Protein AF-0000000084555740 (afdb_homodimer)

Sequence (646 aa):
MVGVMKAEVMLIGAGDMAIEYTKVLSGMGVNYIIVGRGEQSAARCEELSGHSVYRGGIEKYLAEGKEIPEKAIVVVYPLSLKMVAEQLIHAGVKEILLEKPGGMDLAEITELSNLAKDKGVSVYVAYNRRFYASVAKAKELIEQDGGVSSFNFEFTEWSHRIEELPKPKGELEGWFMANSTHVVDLAFFLGGEPKEMSSYVCGSIPWYSKASAFAGSGITKEGAVFSYKANWKSAGRWSVEILTQEHKFLFEPMEQLRVQNRGEIKVEQLDIDDEIDIKYKAGLYKEVEAFLTGNTEMLPDIHEQKRNAIVYQLMETTGHKVFMVGVMKAEVMLIGAGDMAIEYTKVLSGMGVNYIIVGRGEQSAARCEELSGHSVYRGGIEKYLAEGKEIPEKAIVVVYPLSLKMVAEQLIHAGVKEILLEKPGGMDLAEITELSNLAKDKGVSVYVAYNRRFYASVAKAKELIEQDGGVSSFNFEFTEWSHRIEELPKPKGELEGWFMANSTHVVDLAFFLGGEPKEMSSYVCGSIPWYSKASAFAGSGITKEGAVFSYKANWKSAGRWSVEILTQEHKFLFEPMEQLRVQNRGEIKVEQLDIDDEIDIKYKAGLYKEVEAFLTGNTEMLPDIHEQKRNAIVYQLMETTGHKVF

pLDDT: mean 96.7, std 6.29, range [33.88, 98.94]

Radius of gyration: 30.29 Å; Cα contacts (8 Å, |Δi|>4): 1488; chains: 2; bounding box: 46×113×69 Å

Organism: NCBI:txid82374

Solvent-accessible surface area (backbone atoms only — not comparable to full-atom values): 32551 Å² total; per-residue (Å²): 126,83,71,78,76,70,50,60,30,33,35,37,30,25,44,74,68,26,45,55,50,43,54,42,39,54,73,71,67,55,48,65,43,36,34,8,54,50,68,67,41,25,51,52,31,23,67,75,62,73,43,76,51,44,71,61,22,65,69,53,46,57,73,68,66,55,92,76,36,52,30,35,36,41,42,60,58,58,92,46,38,48,61,53,52,51,52,40,50,75,72,61,34,42,36,35,43,28,40,54,56,46,25,71,44,58,68,53,23,44,53,50,30,50,50,28,60,74,70,69,32,50,43,28,34,52,60,32,68,66,43,20,43,28,41,54,54,46,53,54,52,35,55,73,54,73,35,61,53,32,32,38,38,27,53,24,43,61,45,83,60,55,71,70,48,99,66,56,67,70,53,48,54,30,37,57,49,64,51,40,41,63,51,52,50,44,43,33,68,72,56,39,55,66,30,31,39,38,25,24,50,30,65,55,38,96,62,24,73,67,36,29,31,35,14,17,21,26,32,19,71,87,53,20,30,25,23,30,40,29,35,30,57,25,32,70,48,58,32,38,36,44,25,21,59,51,30,27,38,36,22,69,56,66,76,40,36,30,41,23,42,46,90,41,86,63,70,41,79,56,90,65,83,39,64,65,39,67,77,38,64,58,9,42,56,57,44,50,50,23,61,77,71,63,57,48,84,80,45,46,33,38,61,54,47,39,57,48,34,55,53,55,54,45,53,58,30,70,45,74,50,76,102,125,84,69,78,77,70,50,59,29,32,35,38,29,26,44,73,66,26,43,55,50,43,54,41,40,55,73,70,67,53,48,64,43,38,34,10,54,51,68,68,41,24,52,52,30,23,67,77,61,73,43,78,51,45,72,63,22,66,69,52,46,59,74,68,66,56,91,74,37,50,30,35,38,42,42,60,58,58,91,45,38,48,61,55,52,50,53,40,50,75,71,60,34,42,36,35,42,28,40,52,58,45,24,72,44,57,67,53,23,44,53,50,31,51,50,28,59,76,70,68,32,49,42,28,33,51,62,32,69,66,43,21,43,28,42,53,53,46,53,54,52,35,56,74,55,72,34,62,51,34,32,38,38,27,51,24,43,61,45,83,61,55,71,70,48,98,64,58,68,70,54,48,56,29,37,57,48,65,50,39,41,62,52,52,49,44,44,34,69,73,56,38,54,69,29,31,38,38,24,25,50,30,67,54,38,97,63,25,71,68,36,30,29,35,15,17,20,25,32,20,71,88,54,19,30,24,25,31,40,28,36,31,56,25,31,69,48,57,33,37,36,44,25,21,61,50,31,28,38,35,22,70,57,66,78,40,36,28,39,23,41,46,91,39,87,64,71,41,78,56,91,64,82,40,64,64,38,69,77,38,65,58,8,43,52,56,42,52,49,22,61,78,71,65,57,49,84,79,46,46,32,38,62,55,46,38,59,48,34,56,55,54,56,45,52,59,30,68,44,73,51,78,103

Secondary structure (DSSP, 8-state):
-------SEEEE--SHHHHHHHHHHHHHT--EEEE-S-HHHHHHHHHHH-S-EE-SHHHHHHHTT----SEEEE---GGGHHHHHHHHHHHT--EEEEETTSSSSHHHHHHHHHHHHHHT-EEEEE-GGGG-HHHHHHHHHHHHTTS-SEEEEEE---HHHHTTS---HHHHHTHIIIIIHHHHHHHHHHH--EEEEEEEEE--BTTBTT-SEEEEEEEETTS-EEEEEEETTSS--EEEEEE-SSEEEEESSTTS-EEEETT---EEEPP---HHHHHSSTTHHHHHHHHHHT-GGGS-BHHHHHHHHHHHHHHTSSEEEE-/-------SEEEE--SHHHHHHHHHHHHHT--EEEE-S-HHHHHHHHHHH-S-EE-SHHHHHHHTT----SEEEE---GGGHHHHHHHHHHHT--EEEEETTSSSSHHHHHHHHHHHHHHT-EEEEE-GGGG-HHHHHHHHHHHHTTS-SEEEEEE---HHHHTTS---HHHHHTHIIIIIHHHHHHHHHHH--EEEEEEEEE--BTTBTT-SEEEEEEEETTS-EEEEEEETTSS--EEEEEE-SSEEEEESSTTS-EEEETT---EEEPP---HHHHHSSTTHHHHHHHHHHT-GGGS-BHHHHHHHHHHHHHHTSSEEEE-

InterPro domains:
  IPR000683 Gfo/Idh/MocA-like oxidoreductase, N-terminal [PF01408] (9-127)
  IPR036291 NAD(P)-binding domain superfamily [SSF51735] (10-192)
  IPR051450 Gfo/Idh/MocA Oxidoreductases [PTHR43377] (6-274)

Structure (mmCIF, N/CA/C/O backbone):
data_AF-0000000084555740-model_v1
#
loop_
_entity.id
_entity.type
_entity.pdbx_description
1 polymer 'Gfo/Idh/MocA-like oxidoreductase N-terminal domain-containing protein'
#
loop_
_atom_site.group_PDB
_atom_site.id
_atom_site.type_symbol
_atom_site.label_atom_id
_atom_site.label_alt_id
_atom_site.label_comp_id
_atom_site.label_asym_id
_atom_site.label_entity_id
_atom_site.label_seq_id
_atom_site.pdbx_PDB_ins_code
_atom_site.Cartn_x
_atom_site.Cartn_y
_atom_site.Cartn_z
_atom_site.occupancy
_atom_site.B_iso_or_equiv
_atom_site.auth_seq_id
_atom_site.auth_comp_id
_atom_site.auth_asym_id
_atom_site.auth_atom_id
_atom_site.pdbx_PDB_model_num
ATOM 1 N N . MET A 1 1 ? -4.586 -62.219 -18.266 1 33.88 1 MET A N 1
ATOM 2 C CA . MET A 1 1 ? -3.693 -61.125 -18.656 1 33.88 1 MET A CA 1
ATOM 3 C C . MET A 1 1 ? -3.871 -59.906 -17.734 1 33.88 1 MET A C 1
ATOM 5 O O . MET A 1 1 ? -4.973 -59.375 -17.625 1 33.88 1 MET A O 1
ATOM 9 N N . VAL A 1 2 ? -3.393 -59.844 -16.609 1 45.16 2 VAL A N 1
ATOM 10 C CA . VAL A 1 2 ? -3.639 -58.781 -15.641 1 45.16 2 VAL A CA 1
ATOM 11 C C . VAL A 1 2 ? -3.557 -57.438 -16.328 1 45.16 2 VAL A C 1
ATOM 13 O O . VAL A 1 2 ? -2.523 -57.062 -16.906 1 45.16 2 VAL A O 1
ATOM 16 N N . GLY A 1 3 ? -4.457 -56.906 -16.953 1 45.72 3 GLY A N 1
ATOM 17 C CA . GLY A 1 3 ? -4.57 -55.719 -17.812 1 45.72 3 GLY A CA 1
ATOM 18 C C . GLY A 1 3 ? -3.736 -54.562 -17.328 1 45.72 3 GLY A C 1
ATOM 19 O O . GLY A 1 3 ? -3.83 -54.156 -16.172 1 45.72 3 GLY A O 1
ATOM 20 N N . VAL A 1 4 ? -2.51 -54.469 -17.859 1 54 4 VAL A N 1
ATOM 21 C CA . VAL A 1 4 ? -1.608 -53.406 -17.453 1 54 4 VAL A CA 1
ATOM 22 C C . VAL A 1 4 ? -2.393 -52.094 -17.297 1 54 4 VAL A C 1
ATOM 24 O O . VAL A 1 4 ? -3.021 -51.625 -18.234 1 54 4 VAL A O 1
ATOM 27 N N . MET A 1 5 ? -2.762 -51.688 -16.094 1 71.25 5 MET A N 1
ATOM 28 C CA . MET A 1 5 ? -3.564 -50.5 -15.805 1 71.25 5 MET A CA 1
ATOM 29 C C . MET A 1 5 ? -2.986 -49.281 -16.484 1 71.25 5 MET A C 1
ATOM 31 O O . MET A 1 5 ? -1.777 -49.031 -16.453 1 71.25 5 MET A O 1
ATOM 35 N N . LYS A 1 6 ? -3.639 -48.75 -17.453 1 88.31 6 LYS A N 1
ATOM 36 C CA . LYS A 1 6 ? -3.262 -47.562 -18.234 1 88.31 6 LYS A CA 1
ATOM 37 C C . LYS A 1 6 ? -3.049 -46.344 -17.344 1 88.31 6 LYS A C 1
ATOM 39 O O . LYS A 1 6 ? -3.801 -46.156 -16.375 1 88.31 6 LYS A O 1
ATOM 44 N N . ALA A 1 7 ? -1.872 -45.781 -17.578 1 93.12 7 ALA A N 1
ATOM 45 C CA . ALA A 1 7 ? -1.605 -44.562 -16.797 1 93.12 7 ALA A CA 1
ATOM 46 C C . ALA A 1 7 ? -2.643 -43.5 -17.094 1 93.12 7 ALA A C 1
ATOM 48 O O . ALA A 1 7 ? -3.051 -43.312 -18.25 1 93.12 7 ALA A O 1
ATOM 49 N N . GLU A 1 8 ? -3.094 -42.875 -16.109 1 94.19 8 GLU A N 1
ATOM 50 C CA . GLU A 1 8 ? -4.074 -41.812 -16.234 1 94.19 8 GLU A CA 1
ATOM 51 C C . GLU A 1 8 ? -3.4 -40.469 -16.562 1 94.19 8 GLU A C 1
ATOM 53 O O . GLU A 1 8 ? -4.004 -39.594 -17.188 1 94.19 8 GLU A O 1
ATOM 58 N N . VAL A 1 9 ? -2.193 -40.375 -16.109 1 98.25 9 VAL A N 1
ATOM 59 C CA . VAL A 1 9 ? -1.491 -39.094 -16.281 1 98.25 9 VAL A CA 1
ATOM 60 C C . VAL A 1 9 ? 0.015 -39.344 -16.328 1 98.25 9 VAL A C 1
ATOM 62 O O . VAL A 1 9 ? 0.513 -40.312 -15.766 1 98.25 9 VAL A O 1
ATOM 65 N N . MET A 1 10 ? 0.718 -38.594 -17.047 1 98.12 10 MET A N 1
ATOM 66 C CA . MET A 1 10 ? 2.178 -38.625 -17.047 1 98.12 10 MET A CA 1
ATOM 67 C C . MET A 1 10 ? 2.742 -37.375 -16.359 1 98.12 10 MET A C 1
ATOM 69 O O . MET A 1 10 ? 2.248 -36.25 -16.562 1 98.12 10 MET A O 1
ATOM 73 N N . LEU A 1 11 ? 3.652 -37.531 -15.508 1 98.69 11 LEU A N 1
ATOM 74 C CA . LEU A 1 11 ? 4.387 -36.469 -14.805 1 98.69 11 LEU A CA 1
ATOM 75 C C . LEU A 1 11 ? 5.77 -36.281 -15.414 1 98.69 11 LEU A C 1
ATOM 77 O O . LEU A 1 11 ? 6.586 -37.219 -15.422 1 98.69 11 LEU A O 1
ATOM 81 N N . ILE A 1 12 ? 5.965 -35.094 -16.016 1 98.69 12 ILE A N 1
ATOM 82 C CA . ILE A 1 12 ? 7.266 -34.781 -16.594 1 98.69 12 ILE A CA 1
ATOM 83 C C . ILE A 1 12 ? 8.094 -33.938 -15.617 1 98.69 12 ILE A C 1
ATOM 85 O O . ILE A 1 12 ? 7.738 -32.812 -15.32 1 98.69 12 ILE A O 1
ATOM 89 N N . GLY A 1 13 ? 9.227 -34.375 -15.227 1 98.12 13 GLY A N 1
ATOM 90 C CA . GLY A 1 13 ? 10.07 -33.812 -14.188 1 98.12 13 GLY A CA 1
ATOM 91 C C . GLY A 1 13 ? 10.281 -34.75 -13.008 1 98.12 13 GLY A C 1
ATOM 92 O O . GLY A 1 13 ? 9.391 -35.531 -12.648 1 98.12 13 GLY A O 1
ATOM 93 N N . ALA A 1 14 ? 11.43 -34.625 -12.344 1 98 14 ALA A N 1
ATOM 94 C CA . ALA A 1 14 ? 11.742 -35.469 -11.211 1 98 14 ALA A CA 1
ATOM 95 C C . ALA A 1 14 ? 12.438 -34.688 -10.102 1 98 14 ALA A C 1
ATOM 97 O O . ALA A 1 14 ? 13.156 -35.281 -9.281 1 98 14 ALA A O 1
ATOM 98 N N . GLY A 1 15 ? 12.289 -33.375 -10.094 1 96 15 GLY A N 1
ATOM 99 C CA . GLY A 1 15 ? 12.852 -32.562 -9.039 1 96 15 GLY A CA 1
ATOM 100 C C . GLY A 1 15 ? 11.969 -32.469 -7.809 1 96 15 GLY A C 1
ATOM 101 O O . GLY A 1 15 ? 11.07 -33.312 -7.629 1 96 15 GLY A O 1
ATOM 102 N N . ASP A 1 16 ? 12.234 -31.516 -6.926 1 95.31 16 ASP A N 1
ATOM 103 C CA . ASP A 1 16 ? 11.562 -31.391 -5.637 1 95.31 16 ASP A CA 1
ATOM 104 C C . ASP A 1 16 ? 10.055 -31.219 -5.816 1 95.31 16 ASP A C 1
ATOM 106 O O . ASP A 1 16 ? 9.266 -31.859 -5.121 1 95.31 16 ASP A O 1
ATOM 110 N N . MET A 1 17 ? 9.703 -30.375 -6.75 1 97.19 17 MET A N 1
ATOM 111 C CA . MET A 1 17 ? 8.273 -30.156 -6.973 1 97.19 17 MET A CA 1
ATOM 112 C C . MET A 1 17 ? 7.621 -31.422 -7.531 1 97.19 17 MET A C 1
ATOM 114 O O . MET A 1 17 ? 6.457 -31.703 -7.242 1 97.19 17 MET A O 1
ATOM 118 N N . ALA A 1 18 ? 8.297 -32.094 -8.375 1 98.31 18 ALA A N 1
ATOM 119 C CA . ALA A 1 18 ? 7.777 -33.375 -8.891 1 98.31 18 ALA A CA 1
ATOM 120 C C . ALA A 1 18 ? 7.465 -34.344 -7.758 1 98.31 18 ALA A C 1
ATOM 122 O O . ALA A 1 18 ? 6.438 -35 -7.777 1 98.31 18 ALA A O 1
ATOM 123 N N . ILE A 1 19 ? 8.336 -34.375 -6.797 1 98.25 19 ILE A N 1
ATOM 124 C CA . ILE A 1 19 ? 8.156 -35.25 -5.645 1 98.25 19 ILE A CA 1
ATOM 125 C C . ILE A 1 19 ? 6.859 -34.906 -4.918 1 98.25 19 ILE A C 1
ATOM 127 O O . ILE A 1 19 ? 6.102 -35.781 -4.516 1 98.25 19 ILE A O 1
ATOM 131 N N . GLU A 1 20 ? 6.582 -33.625 -4.781 1 98.56 20 GLU A N 1
ATOM 132 C CA . GLU A 1 20 ? 5.336 -33.188 -4.152 1 98.56 20 GLU A CA 1
ATOM 133 C C . GLU A 1 20 ? 4.125 -33.656 -4.953 1 98.56 20 GLU A C 1
ATOM 135 O O . GLU A 1 20 ? 3.115 -34.062 -4.375 1 98.56 20 GLU A O 1
ATOM 140 N N . TYR A 1 21 ? 4.219 -33.594 -6.27 1 98.81 21 TYR A N 1
ATOM 141 C CA . TYR A 1 21 ? 3.133 -34.062 -7.121 1 98.81 21 TYR A CA 1
ATOM 142 C C . TYR A 1 21 ? 2.934 -35.562 -6.977 1 98.81 21 TYR A C 1
ATOM 144 O O . TYR A 1 21 ? 1.802 -36.062 -7.004 1 98.81 21 TYR A O 1
ATOM 152 N N . THR A 1 22 ? 4.008 -36.344 -6.832 1 98.62 22 THR A N 1
ATOM 153 C CA . THR A 1 22 ? 3.881 -37.781 -6.672 1 98.62 22 THR A CA 1
ATOM 154 C C . THR A 1 22 ? 3.139 -38.125 -5.383 1 98.62 22 THR A C 1
ATOM 156 O O . THR A 1 22 ? 2.338 -39.062 -5.348 1 98.62 22 THR A O 1
ATOM 159 N N . LYS A 1 23 ? 3.404 -37.375 -4.297 1 98.5 23 LYS A N 1
ATOM 160 C CA . LYS A 1 23 ? 2.68 -37.594 -3.045 1 98.5 23 LYS A CA 1
ATOM 161 C C . LYS A 1 23 ? 1.177 -37.438 -3.246 1 98.5 23 LYS A C 1
ATOM 163 O O . LYS A 1 23 ? 0.385 -38.219 -2.748 1 98.5 23 LYS A O 1
ATOM 168 N N . VAL A 1 24 ? 0.844 -36.406 -3.977 1 98.75 24 VAL A N 1
ATOM 169 C CA . VAL A 1 24 ? -0.562 -36.094 -4.215 1 98.75 24 VAL A CA 1
ATOM 170 C C . VAL A 1 24 ? -1.19 -37.188 -5.086 1 98.75 24 VAL A C 1
ATOM 172 O O . VAL A 1 24 ? -2.242 -37.75 -4.742 1 98.75 24 VAL A O 1
ATOM 175 N N . LEU A 1 25 ? -0.545 -37.531 -6.242 1 98.56 25 LEU A N 1
ATOM 176 C CA . LEU A 1 25 ? -1.067 -38.531 -7.172 1 98.56 25 LEU A CA 1
ATOM 177 C C . LEU A 1 25 ? -1.224 -39.906 -6.484 1 98.56 25 LEU A C 1
ATOM 179 O O . LEU A 1 25 ? -2.25 -40.562 -6.645 1 98.56 25 LEU A O 1
ATOM 183 N N . SER A 1 26 ? -0.231 -40.25 -5.727 1 97.94 26 SER A N 1
ATOM 184 C CA . SER A 1 26 ? -0.289 -41.5 -4.988 1 97.94 26 SER A CA 1
ATOM 185 C C . SER A 1 26 ? -1.377 -41.469 -3.92 1 97.94 26 SER A C 1
ATOM 187 O O . SER A 1 26 ? -2.1 -42.469 -3.729 1 97.94 26 SER A O 1
ATOM 189 N N . GLY A 1 27 ? -1.459 -40.375 -3.227 1 97.69 27 GLY A N 1
ATOM 190 C CA . GLY A 1 27 ? -2.502 -40.188 -2.227 1 97.69 27 GLY A CA 1
ATOM 191 C C . GLY A 1 27 ? -3.902 -40.312 -2.803 1 97.69 27 GLY A C 1
ATOM 192 O O . GLY A 1 27 ? -4.824 -40.781 -2.123 1 97.69 27 GLY A O 1
ATOM 193 N N . MET A 1 28 ? -4.062 -39.938 -4.07 1 97.88 28 MET A N 1
ATOM 194 C CA . MET A 1 28 ? -5.352 -39.969 -4.754 1 97.88 28 MET A CA 1
ATOM 195 C C . MET A 1 28 ? -5.609 -41.344 -5.348 1 97.88 28 MET A C 1
ATOM 197 O O . MET A 1 28 ? -6.711 -41.625 -5.828 1 97.88 28 MET A O 1
ATOM 201 N N . GLY A 1 29 ? -4.578 -42.156 -5.406 1 96.88 29 GLY A N 1
ATOM 202 C CA . GLY A 1 29 ? -4.699 -43.469 -5.988 1 96.88 29 GLY A CA 1
ATOM 203 C C . GLY A 1 29 ? -4.691 -43.469 -7.504 1 96.88 29 GLY A C 1
ATOM 204 O O . GLY A 1 29 ? -5.289 -44.344 -8.141 1 96.88 29 GLY A O 1
ATOM 205 N N . VAL A 1 30 ? -4.066 -42.531 -8.055 1 96.56 30 VAL A N 1
ATOM 206 C CA . VAL A 1 30 ? -3.992 -42.375 -9.508 1 96.56 30 VAL A CA 1
ATOM 207 C C . VAL A 1 30 ? -2.807 -43.156 -10.055 1 96.56 30 VAL A C 1
ATOM 209 O O . VAL A 1 30 ? -1.728 -43.156 -9.453 1 96.56 30 VAL A O 1
ATOM 212 N N . ASN A 1 31 ? -3.006 -43.812 -11.141 1 96.75 31 ASN A N 1
ATOM 213 C CA . ASN A 1 31 ? -1.892 -44.438 -11.852 1 96.75 31 ASN A CA 1
ATOM 214 C C . ASN A 1 31 ? -1.174 -43.438 -12.75 1 96.75 31 ASN A C 1
ATOM 216 O O . ASN A 1 31 ? -1.802 -42.781 -13.586 1 96.75 31 ASN A O 1
ATOM 220 N N . TYR A 1 32 ? 0.139 -43.281 -12.57 1 97.56 32 TYR A N 1
ATOM 221 C CA . TYR A 1 32 ? 0.867 -42.281 -13.32 1 97.56 32 TYR A CA 1
ATOM 222 C C . TYR A 1 32 ? 2.242 -42.781 -13.734 1 97.56 32 TYR A C 1
ATOM 224 O O . TYR A 1 32 ? 2.746 -43.75 -13.172 1 97.56 32 TYR A O 1
ATOM 232 N N . ILE A 1 33 ? 2.783 -42.156 -14.797 1 97.56 33 ILE A N 1
ATOM 233 C CA . ILE A 1 33 ? 4.148 -42.375 -15.266 1 97.56 33 ILE A CA 1
ATOM 234 C C . ILE A 1 33 ? 5.004 -41.125 -14.953 1 97.56 33 ILE A C 1
ATOM 236 O O . ILE A 1 33 ? 4.523 -40 -15.016 1 97.56 33 ILE A O 1
ATOM 240 N N . ILE A 1 34 ? 6.258 -41.438 -14.586 1 98.38 34 ILE A N 1
ATOM 241 C CA . ILE A 1 34 ? 7.188 -40.344 -14.336 1 98.38 34 ILE A CA 1
ATOM 242 C C . ILE A 1 34 ? 8.305 -40.344 -15.383 1 98.38 34 ILE A C 1
ATOM 244 O O . ILE A 1 34 ? 8.922 -41.406 -15.617 1 98.38 34 ILE A O 1
ATOM 248 N N . VAL A 1 35 ? 8.469 -39.219 -15.992 1 98.19 35 VAL A N 1
ATOM 249 C CA . VAL A 1 35 ? 9.57 -39.062 -16.938 1 98.19 35 VAL A CA 1
ATOM 250 C C . VAL A 1 35 ? 10.539 -38 -16.422 1 98.19 35 VAL A C 1
ATOM 252 O O . VAL A 1 35 ? 10.156 -36.844 -16.266 1 98.19 35 VAL A O 1
ATOM 255 N N . GLY A 1 36 ? 11.789 -38.312 -16.109 1 97.25 36 GLY A N 1
ATOM 256 C CA . GLY A 1 36 ? 12.836 -37.406 -15.68 1 97.25 36 GLY A CA 1
ATOM 257 C C . GLY A 1 36 ? 14.008 -37.344 -16.641 1 97.25 36 GLY A C 1
ATOM 258 O O . GLY A 1 36 ? 14.18 -38.25 -17.484 1 97.25 36 GLY A O 1
ATOM 259 N N . ARG A 1 37 ? 14.766 -36.25 -16.516 1 92.62 37 ARG A N 1
ATOM 260 C CA . ARG A 1 37 ? 15.891 -36.062 -17.422 1 92.62 37 ARG A CA 1
ATOM 261 C C . ARG A 1 37 ? 17.188 -36.562 -16.797 1 92.62 37 ARG A C 1
ATOM 263 O O . ARG A 1 37 ? 17.875 -37.406 -17.375 1 92.62 37 ARG A O 1
ATOM 270 N N . GLY A 1 38 ? 17.469 -36.031 -15.562 1 91.25 38 GLY A N 1
ATOM 271 C CA . GLY A 1 38 ? 18.766 -36.281 -14.945 1 91.25 38 GLY A CA 1
ATOM 272 C C . GLY A 1 38 ? 18.75 -37.531 -14.047 1 91.25 38 GLY A C 1
ATOM 273 O O . GLY A 1 38 ? 17.734 -37.812 -13.406 1 91.25 38 GLY A O 1
ATOM 274 N N . GLU A 1 39 ? 19.906 -38.156 -13.953 1 94 39 GLU A N 1
ATOM 275 C CA . GLU A 1 39 ? 20.047 -39.375 -13.148 1 94 39 GLU A CA 1
ATOM 276 C C . GLU A 1 39 ? 19.844 -39.094 -11.664 1 94 39 GLU A C 1
ATOM 278 O O . GLU A 1 39 ? 19.109 -39.781 -10.977 1 94 39 GLU A O 1
ATOM 283 N N . GLN A 1 40 ? 20.422 -38.094 -11.211 1 95.38 40 GLN A N 1
ATOM 284 C CA . GLN A 1 40 ? 20.406 -37.781 -9.781 1 95.38 40 GLN A CA 1
ATOM 285 C C . GLN A 1 40 ? 19 -37.469 -9.312 1 95.38 40 GLN A C 1
ATOM 287 O O . GLN A 1 40 ? 18.531 -38 -8.312 1 95.38 40 GLN A O 1
ATOM 292 N N . SER A 1 41 ? 18.344 -36.562 -9.992 1 96.12 41 SER A N 1
ATOM 293 C CA . SER A 1 41 ? 17 -36.188 -9.617 1 96.12 41 SER A CA 1
ATOM 294 C C . SER A 1 41 ? 16.031 -37.375 -9.773 1 96.12 41 SER A C 1
ATOM 296 O O . SER A 1 41 ? 15.141 -37.562 -8.945 1 96.12 41 SER A O 1
ATOM 298 N N . ALA A 1 42 ? 16.203 -38.156 -10.773 1 97.19 42 ALA A N 1
ATOM 299 C CA . ALA A 1 42 ? 15.359 -39.312 -11.008 1 97.19 42 ALA A CA 1
ATOM 300 C C . ALA A 1 42 ? 15.508 -40.312 -9.883 1 97.19 42 ALA A C 1
ATOM 302 O O . ALA A 1 42 ? 14.508 -40.875 -9.391 1 97.19 42 ALA A O 1
ATOM 303 N N . ALA A 1 43 ? 16.719 -40.562 -9.508 1 97.31 43 ALA A N 1
ATOM 304 C CA . ALA A 1 43 ? 16.969 -41.5 -8.438 1 97.31 43 ALA A CA 1
ATOM 305 C C . ALA A 1 43 ? 16.328 -41.062 -7.129 1 97.31 43 ALA A C 1
ATOM 307 O O . ALA A 1 43 ? 15.711 -41.844 -6.422 1 97.31 43 ALA A O 1
ATOM 308 N N . ARG A 1 44 ? 16.531 -39.844 -6.844 1 97.62 44 ARG A N 1
ATOM 309 C CA . ARG A 1 44 ? 15.945 -39.281 -5.633 1 97.62 44 ARG A CA 1
ATOM 310 C C . ARG A 1 44 ? 14.422 -39.375 -5.676 1 97.62 44 ARG A C 1
ATOM 312 O O . ARG A 1 44 ? 13.789 -39.719 -4.688 1 97.62 44 ARG A O 1
ATOM 319 N N . CYS A 1 45 ? 13.883 -39.031 -6.785 1 98 45 CYS A N 1
ATOM 320 C CA . CYS A 1 45 ? 12.438 -39.062 -6.973 1 98 45 CYS A CA 1
ATOM 321 C C . CYS A 1 45 ? 11.914 -40.469 -6.828 1 98 45 CYS A C 1
ATOM 323 O O . CYS A 1 45 ? 10.883 -40.719 -6.195 1 98 45 CYS A O 1
ATOM 325 N N . GLU A 1 46 ? 12.586 -41.438 -7.379 1 97.56 46 GLU A N 1
ATOM 326 C CA . GLU A 1 46 ? 12.211 -42.844 -7.25 1 97.56 46 GLU A CA 1
ATOM 327 C C . GLU A 1 46 ? 12.195 -43.281 -5.789 1 97.56 46 GLU A C 1
ATOM 329 O O . GLU A 1 46 ? 11.258 -43.938 -5.34 1 97.56 46 GLU A O 1
ATOM 334 N N . GLU A 1 47 ? 13.188 -42.906 -5.156 1 97.56 47 GLU A N 1
ATOM 335 C CA . GLU A 1 47 ? 13.328 -43.281 -3.75 1 97.56 47 GLU A CA 1
ATOM 336 C C . GLU A 1 47 ? 12.18 -42.719 -2.916 1 97.56 47 GLU A C 1
ATOM 338 O O . GLU A 1 47 ? 11.586 -43.438 -2.102 1 97.56 47 GLU A O 1
ATOM 343 N N . LEU A 1 48 ? 11.859 -41.531 -3.105 1 96.56 48 LEU A N 1
ATOM 344 C CA . LEU A 1 48 ? 10.922 -40.844 -2.234 1 96.56 48 LEU A CA 1
ATOM 345 C C . LEU A 1 48 ? 9.484 -41.125 -2.648 1 96.56 48 LEU A C 1
ATOM 347 O O . LEU A 1 48 ? 8.578 -41.125 -1.811 1 96.56 48 LEU A O 1
ATOM 351 N N . SER A 1 49 ? 9.273 -41.406 -3.926 1 96.12 49 SER A N 1
ATOM 352 C CA . SER A 1 49 ? 7.914 -41.656 -4.414 1 96.12 49 SER A CA 1
ATOM 353 C C . SER A 1 49 ? 7.555 -43.125 -4.371 1 96.12 49 SER A C 1
ATOM 355 O O . SER A 1 49 ? 6.375 -43.5 -4.395 1 96.12 49 SER A O 1
ATOM 357 N N . GLY A 1 50 ? 8.562 -44 -4.453 1 95.88 50 GLY A N 1
ATOM 358 C CA . GLY A 1 50 ? 8.336 -45.406 -4.574 1 95.88 50 GLY A CA 1
ATOM 359 C C . GLY A 1 50 ? 7.91 -45.844 -5.965 1 95.88 50 GLY A C 1
ATOM 360 O O . GLY A 1 50 ? 7.422 -46.969 -6.16 1 95.88 50 GLY A O 1
ATOM 361 N N . HIS A 1 51 ? 7.984 -45 -6.891 1 96.5 51 HIS A N 1
ATOM 362 C CA . HIS A 1 51 ? 7.602 -45.25 -8.273 1 96.5 51 HIS A CA 1
ATOM 363 C C . HIS A 1 51 ? 8.805 -45.125 -9.211 1 96.5 51 HIS A C 1
ATOM 365 O O . HIS A 1 51 ? 9.68 -44.281 -9.008 1 96.5 51 HIS A O 1
ATOM 371 N N . SER A 1 52 ? 8.828 -45.969 -10.227 1 96.5 52 SER A N 1
ATOM 372 C CA . SER A 1 52 ? 9.914 -45.938 -11.195 1 96.5 52 SER A CA 1
ATOM 373 C C . SER A 1 52 ? 9.867 -44.656 -12.023 1 96.5 52 SER A C 1
ATOM 375 O O . SER A 1 52 ? 8.789 -44.188 -12.391 1 96.5 52 SER A O 1
ATOM 377 N N . VAL A 1 53 ? 11.086 -44.125 -12.359 1 98.06 53 VAL A N 1
ATOM 378 C CA . VAL A 1 53 ? 11.219 -42.938 -13.195 1 98.06 53 VAL A CA 1
ATOM 379 C C . VAL A 1 53 ? 11.914 -43.281 -14.508 1 98.06 53 VAL A C 1
ATOM 381 O O . VAL A 1 53 ? 12.992 -43.875 -14.5 1 98.06 53 VAL A O 1
ATOM 384 N N . TYR A 1 54 ? 11.211 -43.031 -15.555 1 97.62 54 TYR A N 1
ATOM 385 C CA . TYR A 1 54 ? 11.922 -43.125 -16.828 1 97.62 54 TYR A CA 1
ATOM 386 C C . TYR A 1 54 ? 13.016 -42.062 -16.922 1 97.62 54 TYR A C 1
ATOM 388 O O . TYR A 1 54 ? 12.766 -40.906 -16.641 1 97.62 54 TYR A O 1
ATOM 396 N N . ARG A 1 55 ? 14.156 -42.5 -17.344 1 96.75 55 ARG A N 1
ATOM 397 C CA . ARG A 1 55 ? 15.305 -41.594 -17.406 1 96.75 55 ARG A CA 1
ATOM 398 C C . ARG A 1 55 ? 15.609 -41.219 -18.859 1 96.75 55 ARG A C 1
ATOM 400 O O . ARG A 1 55 ? 15.281 -41.938 -19.781 1 96.75 55 ARG A O 1
ATOM 407 N N . GLY A 1 56 ? 16.219 -40.031 -19.031 1 95.19 56 GLY A N 1
ATOM 408 C CA . GLY A 1 56 ? 16.672 -39.625 -20.344 1 95.19 56 GLY A CA 1
ATOM 409 C C . GLY A 1 56 ? 15.836 -38.5 -20.938 1 95.19 56 GLY A C 1
ATOM 410 O O . GLY A 1 56 ? 16.188 -37.906 -21.969 1 95.19 56 GLY A O 1
ATOM 411 N N . GLY A 1 57 ? 14.727 -38.188 -20.312 1 96.31 57 GLY A N 1
ATOM 412 C CA . GLY A 1 57 ? 13.977 -37 -20.703 1 96.31 57 GLY A CA 1
ATOM 413 C C . GLY A 1 57 ? 12.828 -37.312 -21.641 1 96.31 57 GLY A C 1
ATOM 414 O O . GLY A 1 57 ? 12.719 -38.438 -22.156 1 96.31 57 GLY A O 1
ATOM 415 N N . ILE A 1 58 ? 11.992 -36.344 -21.875 1 97.19 58 ILE A N 1
ATOM 416 C CA . ILE A 1 58 ? 10.742 -36.5 -22.625 1 97.19 58 ILE A CA 1
ATOM 417 C C . ILE A 1 58 ? 11.039 -36.75 -24.094 1 97.19 58 ILE A C 1
ATOM 419 O O . ILE A 1 58 ? 10.328 -37.5 -24.75 1 97.19 58 ILE A O 1
ATOM 423 N N . GLU A 1 59 ? 12.062 -36.094 -24.609 1 96.19 59 GLU A N 1
ATOM 424 C CA . GLU A 1 59 ? 12.414 -36.312 -26.016 1 96.19 59 GLU A CA 1
ATOM 425 C C . GLU A 1 59 ? 12.695 -37.781 -26.297 1 96.19 59 GLU A C 1
ATOM 427 O O . GLU A 1 59 ? 12.156 -38.344 -27.25 1 96.19 59 GLU A O 1
ATOM 432 N N . LYS A 1 60 ? 13.539 -38.344 -25.453 1 97.06 60 LYS A N 1
ATOM 433 C CA . LYS A 1 60 ? 13.852 -39.781 -25.578 1 97.06 60 LYS A CA 1
ATOM 434 C C . LYS A 1 60 ? 12.609 -40.625 -25.391 1 97.06 60 LYS A C 1
ATOM 436 O O . LYS A 1 60 ? 12.391 -41.594 -26.125 1 97.06 60 LYS A O 1
ATOM 441 N N . TYR A 1 61 ? 11.844 -40.344 -24.391 1 97.69 61 TYR A N 1
ATOM 442 C CA . TYR A 1 61 ? 10.617 -41.062 -24.094 1 97.69 61 TYR A CA 1
ATOM 443 C C . TYR A 1 61 ? 9.711 -41.125 -25.312 1 97.69 61 TYR A C 1
ATOM 445 O O . TYR A 1 61 ? 9.219 -42.188 -25.672 1 97.69 61 TYR A O 1
ATOM 453 N N . LEU A 1 62 ? 9.477 -40.031 -25.984 1 97 62 LEU A N 1
ATOM 454 C CA . LEU A 1 62 ? 8.602 -39.938 -27.156 1 97 62 LEU A CA 1
ATOM 455 C C . LEU A 1 62 ? 9.188 -40.688 -28.344 1 97 62 LEU A C 1
ATOM 457 O O . LEU A 1 62 ? 8.469 -41.344 -29.078 1 97 62 LEU A O 1
ATOM 461 N N . ALA A 1 63 ? 10.477 -40.531 -28.469 1 96.62 63 ALA A N 1
ATOM 462 C CA . ALA A 1 63 ? 11.156 -41.219 -29.578 1 96.62 63 ALA A CA 1
ATOM 463 C C . ALA A 1 63 ? 11.023 -42.719 -29.484 1 96.62 63 ALA A C 1
ATOM 465 O O . ALA A 1 63 ? 11.016 -43.406 -30.5 1 96.62 63 ALA A O 1
ATOM 466 N N . GLU A 1 64 ? 10.875 -43.219 -28.297 1 97.12 64 GLU A N 1
ATOM 467 C CA . GLU A 1 64 ? 10.797 -44.656 -28.078 1 97.12 64 GLU A CA 1
ATOM 468 C C . GLU A 1 64 ? 9.367 -45.156 -28.266 1 97.12 64 GLU A C 1
ATOM 470 O O . GLU A 1 64 ? 9.109 -46.375 -28.172 1 97.12 64 GLU A O 1
ATOM 475 N N . GLY A 1 65 ? 8.461 -44.312 -28.5 1 94.5 65 GLY A N 1
ATOM 476 C CA . GLY A 1 65 ? 7.09 -44.719 -28.828 1 94.5 65 GLY A CA 1
ATOM 477 C C . GLY A 1 65 ? 6.344 -45.281 -27.641 1 94.5 65 GLY A C 1
ATOM 478 O O . GLY A 1 65 ? 5.531 -46.219 -27.797 1 94.5 65 GLY A O 1
ATOM 479 N N . LYS A 1 66 ? 6.648 -44.75 -26.516 1 93.5 66 LYS A N 1
ATOM 480 C CA . LYS A 1 66 ? 6.016 -45.281 -25.312 1 93.5 66 LYS A CA 1
ATOM 481 C C . LYS A 1 66 ? 4.617 -44.688 -25.125 1 93.5 66 LYS A C 1
ATOM 483 O O . LYS A 1 66 ? 4.215 -43.781 -25.859 1 93.5 66 LYS A O 1
ATOM 488 N N . GLU A 1 67 ? 3.92 -45.281 -24.141 1 93.25 67 GLU A N 1
ATOM 489 C CA . GLU A 1 67 ? 2.551 -44.844 -23.859 1 93.25 67 GLU A CA 1
ATOM 490 C C . GLU A 1 67 ? 2.488 -43.375 -23.516 1 93.25 67 GLU A C 1
ATOM 492 O O . GLU A 1 67 ? 3.318 -42.875 -22.75 1 93.25 67 GLU A O 1
ATOM 497 N N . ILE A 1 68 ? 1.476 -42.719 -24.141 1 95.81 68 ILE A N 1
ATOM 498 C CA . ILE A 1 68 ? 1.267 -41.312 -23.859 1 95.81 68 ILE A CA 1
ATOM 499 C C . ILE A 1 68 ? -0.16 -41.094 -23.375 1 95.81 68 ILE A C 1
ATOM 501 O O . ILE A 1 68 ? -1.112 -41.125 -24.156 1 95.81 68 ILE A O 1
ATOM 505 N N . PRO A 1 69 ? -0.321 -40.844 -22.125 1 97.25 69 PRO A N 1
ATOM 506 C CA . PRO A 1 69 ? -1.653 -40.5 -21.609 1 97.25 69 PRO A CA 1
ATOM 507 C C . PRO A 1 69 ? -2.209 -39.219 -22.219 1 97.25 69 PRO A C 1
ATOM 509 O O . PRO A 1 69 ? -1.458 -38.438 -22.797 1 97.25 69 PRO A O 1
ATOM 512 N N . GLU A 1 70 ? -3.547 -39.031 -22.062 1 97.38 70 GLU A N 1
ATOM 513 C CA . GLU A 1 70 ? -4.195 -37.844 -22.562 1 97.38 70 GLU A CA 1
ATOM 514 C C . GLU A 1 70 ? -3.846 -36.625 -21.688 1 97.38 70 GLU A C 1
ATOM 516 O O . GLU A 1 70 ? -3.922 -35.469 -22.141 1 97.38 70 GLU A O 1
ATOM 521 N N . LYS A 1 71 ? -3.525 -36.875 -20.406 1 98.69 71 LYS A N 1
ATOM 522 C CA . LYS A 1 71 ? -3.207 -35.812 -19.453 1 98.69 71 LYS A CA 1
ATOM 523 C C . LYS A 1 71 ? -1.734 -35.875 -19.062 1 98.69 71 LYS A C 1
ATOM 525 O O . LYS A 1 71 ? -1.162 -36.938 -18.891 1 98.69 71 LYS A O 1
ATOM 530 N N . ALA A 1 72 ? -1.194 -34.719 -18.922 1 98.88 72 ALA A N 1
ATOM 531 C CA . ALA A 1 72 ? 0.19 -34.594 -18.469 1 98.88 72 ALA A CA 1
ATOM 532 C C . ALA A 1 72 ? 0.352 -33.438 -17.484 1 98.88 72 ALA A C 1
ATOM 534 O O . ALA A 1 72 ? -0.316 -32.406 -17.594 1 98.88 72 ALA A O 1
ATOM 535 N N . ILE A 1 73 ? 1.177 -33.594 -16.5 1 98.88 73 ILE A N 1
ATOM 536 C CA . ILE A 1 73 ? 1.641 -32.562 -15.578 1 98.88 73 ILE A CA 1
ATOM 537 C C . ILE A 1 73 ? 3.121 -32.281 -15.82 1 98.88 73 ILE A C 1
ATOM 539 O O . ILE A 1 73 ? 3.949 -33.219 -15.773 1 98.88 73 ILE A O 1
ATOM 543 N N . VAL A 1 74 ? 3.412 -31.062 -16.125 1 98.88 74 VAL A N 1
ATOM 544 C CA . VAL A 1 74 ? 4.773 -30.688 -16.5 1 98.88 74 VAL A CA 1
ATOM 545 C C . VAL A 1 74 ? 5.406 -29.875 -15.375 1 98.88 74 VAL A C 1
ATOM 547 O O . VAL A 1 74 ? 5.016 -28.719 -15.133 1 98.88 74 VAL A O 1
ATOM 550 N N . VAL A 1 75 ? 6.406 -30.453 -14.719 1 98.06 75 VAL A N 1
ATOM 551 C CA . VAL A 1 75 ? 7.047 -29.844 -13.562 1 98.06 75 VAL A CA 1
ATOM 552 C C . VAL A 1 75 ? 8.562 -29.797 -13.766 1 98.06 75 VAL A C 1
ATOM 554 O O . VAL A 1 75 ? 9.312 -30.406 -13 1 98.06 75 VAL A O 1
ATOM 557 N N . VAL A 1 76 ? 9.031 -29.078 -14.75 1 96.62 76 VAL A N 1
ATOM 558 C CA . VAL A 1 76 ? 10.445 -28.906 -15.078 1 96.62 76 VAL A CA 1
ATOM 559 C C . VAL A 1 76 ? 10.891 -27.484 -14.758 1 96.62 76 VAL A C 1
ATOM 561 O O . VAL A 1 76 ? 10.102 -26.688 -14.25 1 96.62 76 VAL A O 1
ATOM 564 N N . TYR A 1 77 ? 12.156 -27.234 -15.016 1 92.88 77 TYR A N 1
ATOM 565 C CA . TYR A 1 77 ? 12.68 -25.891 -14.781 1 92.88 77 TYR A CA 1
ATOM 566 C C . TYR A 1 77 ? 11.961 -24.875 -15.656 1 92.88 77 TYR A C 1
ATOM 568 O O . TYR A 1 77 ? 11.609 -25.172 -16.797 1 92.88 77 TYR A O 1
ATOM 576 N N . PRO A 1 78 ? 11.875 -23.656 -15.117 1 95.12 78 PRO A N 1
ATOM 577 C CA . PRO A 1 78 ? 11.078 -22.641 -15.812 1 95.12 78 PRO A CA 1
ATOM 578 C C . PRO A 1 78 ? 11.531 -22.422 -17.25 1 95.12 78 PRO A C 1
ATOM 580 O O . PRO A 1 78 ? 10.695 -22.25 -18.141 1 95.12 78 PRO A O 1
ATOM 583 N N . LEU A 1 79 ? 12.758 -22.5 -17.516 1 94.94 79 LEU A N 1
ATOM 584 C CA . LEU A 1 79 ? 13.297 -22.203 -18.828 1 94.94 79 LEU A CA 1
ATOM 585 C C . LEU A 1 79 ? 12.93 -23.312 -19.812 1 94.94 79 LEU A C 1
ATOM 587 O O . LEU A 1 79 ? 13.047 -23.125 -21.031 1 94.94 79 LEU A O 1
ATOM 591 N N . SER A 1 80 ? 12.43 -24.453 -19.328 1 95.81 80 SER A N 1
ATOM 592 C CA . SER A 1 80 ? 12.156 -25.609 -20.188 1 95.81 80 SER A CA 1
ATOM 593 C C . SER A 1 80 ? 10.656 -25.812 -20.375 1 95.81 80 SER A C 1
ATOM 595 O O . SER A 1 80 ? 10.234 -26.672 -21.156 1 95.81 80 SER A O 1
ATOM 597 N N . LEU A 1 81 ? 9.875 -25.031 -19.734 1 97.81 81 LEU A N 1
ATOM 598 C CA . LEU A 1 81 ? 8.438 -25.281 -19.672 1 97.81 81 LEU A CA 1
ATOM 599 C C . LEU A 1 81 ? 7.816 -25.25 -21.062 1 97.81 81 LEU A C 1
ATOM 601 O O . LEU A 1 81 ? 7.137 -26.188 -21.469 1 97.81 81 LEU A O 1
ATOM 605 N N . LYS A 1 82 ? 8.094 -24.203 -21.766 1 98.06 82 LYS A N 1
ATOM 606 C CA . LYS A 1 82 ? 7.492 -24.047 -23.094 1 98.06 82 LYS A CA 1
ATOM 607 C C . LYS A 1 82 ? 7.879 -25.203 -24.016 1 98.06 82 LYS A C 1
ATOM 609 O O . LYS A 1 82 ? 7.016 -25.812 -24.641 1 98.06 82 LYS A O 1
ATOM 614 N N . MET A 1 83 ? 9.117 -25.484 -24.047 1 97.75 83 MET A N 1
ATOM 615 C CA . MET A 1 83 ? 9.633 -26.531 -24.922 1 97.75 83 MET A CA 1
ATOM 616 C C . MET A 1 83 ? 8.961 -27.859 -24.625 1 97.75 83 MET A C 1
ATOM 618 O O . MET A 1 83 ? 8.508 -28.547 -25.547 1 97.75 83 MET A O 1
ATOM 622 N N . VAL A 1 84 ? 8.898 -28.234 -23.391 1 98.5 84 VAL A N 1
ATOM 623 C CA . VAL A 1 84 ? 8.32 -29.516 -23 1 98.5 84 VAL A CA 1
ATOM 624 C C . VAL A 1 84 ? 6.832 -29.547 -23.328 1 98.5 84 VAL A C 1
ATOM 626 O O . VAL A 1 84 ? 6.32 -30.531 -23.859 1 98.5 84 VAL A O 1
ATOM 629 N N . ALA A 1 85 ? 6.141 -28.484 -23.031 1 98.81 85 ALA A N 1
ATOM 630 C CA . ALA A 1 85 ? 4.719 -28.391 -23.359 1 98.81 85 ALA A CA 1
ATOM 631 C C . ALA A 1 85 ? 4.48 -28.578 -24.859 1 98.81 85 ALA A C 1
ATOM 633 O O . ALA A 1 85 ? 3.578 -29.312 -25.266 1 98.81 85 ALA A O 1
ATOM 634 N N . GLU A 1 86 ? 5.297 -27.938 -25.641 1 98.69 86 GLU A N 1
ATOM 635 C CA . GLU A 1 86 ? 5.164 -28.047 -27.078 1 98.69 86 GLU A CA 1
ATOM 636 C C . GLU A 1 86 ? 5.371 -29.469 -27.562 1 98.69 86 GLU A C 1
ATOM 638 O O . GLU A 1 86 ? 4.641 -29.953 -28.438 1 98.69 86 GLU A O 1
ATOM 643 N N . GLN A 1 87 ? 6.363 -30.125 -27.047 1 98.38 87 GLN A N 1
ATOM 644 C CA . GLN A 1 87 ? 6.633 -31.5 -27.391 1 98.38 87 GLN A CA 1
ATOM 645 C C . GLN A 1 87 ? 5.434 -32.406 -27.094 1 98.38 87 GLN A C 1
ATOM 647 O O . GLN A 1 87 ? 5.07 -33.25 -27.891 1 98.38 87 GLN A O 1
ATOM 652 N N . LEU A 1 88 ? 4.836 -32.156 -25.953 1 98.69 88 LEU A N 1
ATOM 653 C CA . LEU A 1 88 ? 3.691 -32.969 -25.531 1 98.69 88 LEU A CA 1
ATOM 654 C C . LEU A 1 88 ? 2.482 -32.688 -26.422 1 98.69 88 LEU A C 1
ATOM 656 O O . LEU A 1 88 ? 1.745 -33.625 -26.781 1 98.69 88 LEU A O 1
ATOM 660 N N . ILE A 1 89 ? 2.281 -31.422 -26.766 1 98.69 89 ILE A N 1
ATOM 661 C CA . ILE A 1 89 ? 1.185 -31.062 -27.656 1 98.69 89 ILE A CA 1
ATOM 662 C C . ILE A 1 89 ? 1.337 -31.781 -28.984 1 98.69 89 ILE A C 1
ATOM 664 O O . ILE A 1 89 ? 0.387 -32.406 -29.484 1 98.69 89 ILE A O 1
ATOM 668 N N . HIS A 1 90 ? 2.52 -31.812 -29.531 1 98.06 90 HIS A N 1
ATOM 669 C CA . HIS A 1 90 ? 2.777 -32.469 -30.812 1 98.06 90 HIS A CA 1
ATOM 670 C C . HIS A 1 90 ? 2.666 -33.969 -30.688 1 98.06 90 HIS A C 1
ATOM 672 O O . HIS A 1 90 ? 2.357 -34.656 -31.672 1 98.06 90 HIS A O 1
ATOM 678 N N . ALA A 1 91 ? 2.881 -34.469 -29.484 1 97.88 91 ALA A N 1
ATOM 679 C CA . ALA A 1 91 ? 2.828 -35.906 -29.234 1 97.88 91 ALA A CA 1
ATOM 680 C C . ALA A 1 91 ? 1.389 -36.406 -29.062 1 97.88 91 ALA A C 1
ATOM 682 O O . ALA A 1 91 ? 1.133 -37.594 -28.969 1 97.88 91 ALA A O 1
ATOM 683 N N . GLY A 1 92 ? 0.447 -35.469 -28.891 1 97.5 92 GLY A N 1
ATOM 684 C CA . GLY A 1 92 ? -0.956 -35.844 -28.875 1 97.5 92 GLY A CA 1
ATOM 685 C C . GLY A 1 92 ? -1.591 -35.75 -27.5 1 97.5 92 GLY A C 1
ATOM 686 O O . GLY A 1 92 ? -2.736 -36.156 -27.312 1 97.5 92 GLY A O 1
ATOM 687 N N . VAL A 1 93 ? -0.893 -35.25 -26.547 1 98.38 93 VAL A N 1
ATOM 688 C CA . VAL A 1 93 ? -1.492 -34.969 -25.25 1 98.38 93 VAL A CA 1
ATOM 689 C C . VAL A 1 93 ? -2.633 -33.969 -25.406 1 98.38 93 VAL A C 1
ATOM 691 O O . VAL A 1 93 ? -2.518 -33 -26.156 1 98.38 93 VAL A O 1
ATOM 694 N N . LYS A 1 94 ? -3.686 -34.156 -24.625 1 98.56 94 LYS A N 1
ATOM 695 C CA . LYS A 1 94 ? -4.875 -33.344 -24.828 1 98.56 94 LYS A CA 1
ATOM 696 C C . LYS A 1 94 ? -4.984 -32.281 -23.75 1 98.56 94 LYS A C 1
ATOM 698 O O . LYS A 1 94 ? -5.52 -31.188 -24 1 98.56 94 LYS A O 1
ATOM 703 N N . GLU A 1 95 ? -4.656 -32.594 -22.547 1 98.81 95 GLU A N 1
ATOM 704 C CA . GLU A 1 95 ? -4.727 -31.672 -21.422 1 98.81 95 GLU A CA 1
ATOM 705 C C . GLU A 1 95 ? -3.404 -31.625 -20.656 1 98.81 95 GLU A C 1
ATOM 707 O O . GLU A 1 95 ? -2.854 -32.688 -20.312 1 98.81 95 GLU A O 1
ATOM 712 N N . ILE A 1 96 ? -2.91 -30.438 -20.422 1 98.94 96 ILE A N 1
ATOM 713 C CA . ILE A 1 96 ? -1.623 -30.266 -19.766 1 98.94 96 ILE A CA 1
ATOM 714 C C . ILE A 1 96 ? -1.783 -29.344 -18.562 1 98.94 96 ILE A C 1
ATOM 716 O O . ILE A 1 96 ? -2.404 -28.281 -18.656 1 98.94 96 ILE A O 1
ATOM 720 N N . LEU A 1 97 ? -1.382 -29.734 -17.391 1 98.94 97 LEU A N 1
ATOM 721 C CA . LEU A 1 97 ? -1.114 -28.844 -16.266 1 98.94 97 LEU A CA 1
ATOM 722 C C . LEU A 1 97 ? 0.361 -28.469 -16.219 1 98.94 97 LEU A C 1
ATOM 724 O O . LEU A 1 97 ? 1.211 -29.297 -15.891 1 98.94 97 LEU A O 1
ATOM 728 N N . LEU A 1 98 ? 0.637 -27.281 -16.547 1 98.88 98 LEU A N 1
ATOM 729 C CA . LEU A 1 98 ? 1.988 -26.75 -16.688 1 98.88 98 LEU A CA 1
ATOM 730 C C . LEU A 1 98 ? 2.387 -25.938 -15.469 1 98.88 98 LEU A C 1
ATOM 732 O O . LEU A 1 98 ? 1.692 -24.984 -15.102 1 98.88 98 LEU A O 1
ATOM 736 N N . GLU A 1 99 ? 3.428 -26.312 -14.836 1 98.44 99 GLU A N 1
ATOM 737 C CA . GLU A 1 99 ? 3.889 -25.516 -13.695 1 98.44 99 GLU A CA 1
ATOM 738 C C . GLU A 1 99 ? 4.059 -24.047 -14.07 1 98.44 99 GLU A C 1
ATOM 740 O O . GLU A 1 99 ? 4.371 -23.734 -15.219 1 98.44 99 GLU A O 1
ATOM 745 N N . LYS A 1 100 ? 3.799 -23.266 -13.203 1 98.44 100 LYS A N 1
ATOM 746 C CA . LYS A 1 100 ? 3.988 -21.844 -13.414 1 98.44 100 LYS A CA 1
ATOM 747 C C . LYS A 1 100 ? 5.457 -21.516 -13.688 1 98.44 100 LYS A C 1
ATOM 749 O O . LYS A 1 100 ? 6.348 -22.234 -13.234 1 98.44 100 LYS A O 1
ATOM 754 N N . PRO A 1 101 ? 5.809 -20.469 -14.469 1 97.38 101 PRO A N 1
ATOM 755 C CA . PRO A 1 101 ? 4.863 -19.453 -14.938 1 97.38 101 PRO A CA 1
ATOM 756 C C . PRO A 1 101 ? 4.328 -19.75 -16.344 1 97.38 101 PRO A C 1
ATOM 758 O O . PRO A 1 101 ? 3.783 -18.859 -17 1 97.38 101 PRO A O 1
ATOM 761 N N . GLY A 1 102 ? 4.523 -20.891 -16.859 1 97.25 102 GLY A N 1
ATOM 762 C CA . GLY A 1 102 ? 4.047 -21.25 -18.172 1 97.25 102 GLY A CA 1
ATOM 763 C C . GLY A 1 102 ? 4.941 -20.75 -19.297 1 97.25 102 GLY A C 1
ATOM 764 O O . GLY A 1 102 ? 4.785 -21.156 -20.453 1 97.25 102 GLY A O 1
ATOM 765 N N . GLY A 1 103 ? 5.789 -19.906 -19 1 96.81 103 GLY A N 1
ATOM 766 C CA . GLY A 1 103 ? 6.773 -19.234 -19.828 1 96.81 103 GLY A CA 1
ATOM 767 C C . GLY A 1 103 ? 7.477 -18.094 -19.125 1 96.81 103 GLY A C 1
ATOM 768 O O . GLY A 1 103 ? 6.922 -17.484 -18.203 1 96.81 103 GLY A O 1
ATOM 769 N N . MET A 1 104 ? 8.602 -17.75 -19.672 1 96.31 104 MET A N 1
ATOM 770 C CA . MET A 1 104 ? 9.43 -16.812 -18.938 1 96.31 104 MET A CA 1
ATOM 771 C C . MET A 1 104 ? 9.133 -15.383 -19.344 1 96.31 104 MET A C 1
ATOM 773 O O . MET A 1 104 ? 9.547 -14.438 -18.656 1 96.31 104 MET A O 1
ATOM 777 N N . ASP A 1 105 ? 8.445 -15.203 -20.422 1 96.25 105 ASP A N 1
ATOM 778 C CA . ASP A 1 105 ? 8.039 -13.867 -20.859 1 96.25 105 ASP A CA 1
ATOM 779 C C . ASP A 1 105 ? 6.801 -13.922 -21.75 1 96.25 105 ASP A C 1
ATOM 781 O O . ASP A 1 105 ? 6.293 -15 -22.047 1 96.25 105 ASP A O 1
ATOM 785 N N . LEU A 1 106 ? 6.371 -12.781 -22.094 1 97.69 106 LEU A N 1
ATOM 786 C CA . LEU A 1 106 ? 5.137 -12.664 -22.875 1 97.69 106 LEU A CA 1
ATOM 787 C C . LEU A 1 106 ? 5.27 -13.352 -24.219 1 97.69 106 LEU A C 1
ATOM 789 O O . LEU A 1 106 ? 4.324 -13.977 -24.703 1 97.69 106 LEU A O 1
ATOM 793 N N . ALA A 1 107 ? 6.375 -13.242 -24.797 1 97.94 107 ALA A N 1
ATOM 794 C CA . ALA A 1 107 ? 6.582 -13.844 -26.109 1 97.94 107 ALA A CA 1
ATOM 795 C C . ALA A 1 107 ? 6.43 -15.367 -26.031 1 97.94 107 ALA A C 1
ATOM 797 O O . ALA A 1 107 ? 5.688 -15.953 -26.828 1 97.94 107 ALA A O 1
ATOM 798 N N . GLU A 1 108 ? 7.078 -15.984 -25.094 1 98.12 108 GLU A N 1
ATOM 799 C CA . GLU A 1 108 ? 6.996 -17.438 -24.922 1 98.12 108 GLU A CA 1
ATOM 800 C C . GLU A 1 108 ? 5.562 -17.875 -24.625 1 98.12 108 GLU A C 1
ATOM 802 O O . GLU A 1 108 ? 5.078 -18.844 -25.203 1 98.12 108 GLU A O 1
ATOM 807 N N . ILE A 1 109 ? 4.941 -17.172 -23.766 1 98.69 109 ILE A N 1
ATOM 808 C CA . ILE A 1 109 ? 3.584 -17.5 -23.359 1 98.69 109 ILE A CA 1
ATOM 809 C C . ILE A 1 109 ? 2.633 -17.359 -24.547 1 98.69 109 ILE A C 1
ATOM 811 O O . ILE A 1 109 ? 1.746 -18.188 -24.75 1 98.69 109 ILE A O 1
ATOM 815 N N . THR A 1 110 ? 2.832 -16.328 -25.312 1 98.75 110 THR A N 1
ATOM 816 C CA . THR A 1 110 ? 2.012 -16.078 -26.5 1 98.75 110 THR A CA 1
ATOM 817 C C . THR A 1 110 ? 2.172 -17.219 -27.5 1 98.75 110 THR A C 1
ATOM 819 O O . THR A 1 110 ? 1.184 -17.703 -28.047 1 98.75 110 THR A O 1
ATOM 822 N N . GLU A 1 111 ? 3.346 -17.609 -27.734 1 98.75 111 GLU A N 1
ATOM 823 C CA . GLU A 1 111 ? 3.615 -18.703 -28.672 1 98.75 111 GLU A CA 1
ATOM 824 C C . GLU A 1 111 ? 2.939 -20 -28.219 1 98.75 111 GLU A C 1
ATOM 826 O O . GLU A 1 111 ? 2.311 -20.688 -29.031 1 98.75 111 GLU A O 1
ATOM 831 N N . LEU A 1 112 ? 3.1 -20.281 -26.984 1 98.81 112 LEU A N 1
ATOM 832 C CA . LEU A 1 112 ? 2.48 -21.484 -26.453 1 98.81 112 LEU A CA 1
ATOM 833 C C . LEU A 1 112 ? 0.96 -21.406 -26.531 1 98.81 112 LEU A C 1
ATOM 835 O O . LEU A 1 112 ? 0.292 -22.391 -26.859 1 98.81 112 LEU A O 1
ATOM 839 N N . SER A 1 113 ? 0.439 -20.266 -26.156 1 98.88 113 SER A N 1
ATOM 840 C CA . SER A 1 113 ? -0.998 -20.031 -26.234 1 98.88 113 SER A CA 1
ATOM 841 C C . SER A 1 113 ? -1.515 -20.266 -27.656 1 98.88 113 SER A C 1
ATOM 843 O O . SER A 1 113 ? -2.529 -20.938 -27.844 1 98.88 113 SER A O 1
ATOM 845 N N . ASN A 1 114 ? -0.827 -19.75 -28.609 1 98.81 114 ASN A N 1
ATOM 846 C CA . ASN A 1 114 ? -1.215 -19.906 -30 1 98.81 114 ASN A CA 1
ATOM 847 C C . ASN A 1 114 ? -1.172 -21.375 -30.438 1 98.81 114 ASN A C 1
ATOM 849 O O . ASN A 1 114 ? -2.09 -21.859 -31.094 1 98.81 114 ASN A O 1
ATOM 853 N N . LEU A 1 115 ? -0.132 -22.016 -30.062 1 98.81 115 LEU A N 1
ATOM 854 C CA . LEU A 1 115 ? -0.001 -23.438 -30.406 1 98.81 115 LEU A CA 1
ATOM 855 C C . LEU A 1 115 ? -1.129 -24.25 -29.797 1 98.81 115 LEU A C 1
ATOM 857 O O . LEU A 1 115 ? -1.716 -25.109 -30.453 1 98.81 115 LEU A O 1
ATOM 861 N N . ALA A 1 116 ? -1.385 -24.016 -28.516 1 98.81 116 ALA A N 1
ATOM 862 C CA . ALA A 1 116 ? -2.461 -24.719 -27.828 1 98.81 116 ALA A CA 1
ATOM 863 C C . ALA A 1 116 ? -3.793 -24.531 -28.547 1 98.81 116 ALA A C 1
ATOM 865 O O . ALA A 1 116 ? -4.551 -25.484 -28.734 1 98.81 116 ALA A O 1
ATOM 866 N N . LYS A 1 117 ? -4.039 -23.281 -28.891 1 98.69 117 LYS A N 1
ATOM 867 C CA . LYS A 1 117 ? -5.262 -22.969 -29.625 1 98.69 117 LYS A CA 1
ATOM 868 C C . LYS A 1 117 ? -5.312 -23.703 -30.953 1 98.69 117 LYS A C 1
ATOM 870 O O . LYS A 1 117 ? -6.32 -24.344 -31.281 1 98.69 117 LYS A O 1
ATOM 875 N N . ASP A 1 118 ? -4.316 -23.656 -31.734 1 98.56 118 ASP A N 1
ATOM 876 C CA . ASP A 1 118 ? -4.234 -24.25 -33.062 1 98.56 118 ASP A CA 1
ATOM 877 C C . ASP A 1 118 ? -4.449 -25.766 -33 1 98.56 118 ASP A C 1
ATOM 879 O O . ASP A 1 118 ? -5.078 -26.344 -33.875 1 98.56 118 ASP A O 1
ATOM 883 N N . LYS A 1 119 ? -3.953 -26.391 -31.984 1 98.56 119 LYS A N 1
ATOM 884 C CA . LYS A 1 119 ? -3.973 -27.859 -31.891 1 98.56 119 LYS A CA 1
ATOM 885 C C . LYS A 1 119 ? -5.16 -28.328 -31.062 1 98.56 119 LYS A C 1
ATOM 887 O O . LYS A 1 119 ? -5.406 -29.531 -30.953 1 98.56 119 LYS A O 1
ATOM 892 N N . GLY A 1 120 ? -5.902 -27.391 -30.453 1 98.5 120 GLY A N 1
ATOM 893 C CA . GLY A 1 120 ? -7.059 -27.75 -29.641 1 98.5 120 GLY A CA 1
ATOM 894 C C . GLY A 1 120 ? -6.684 -28.438 -28.328 1 98.5 120 GLY A C 1
ATOM 895 O O . GLY A 1 120 ? -7.336 -29.391 -27.922 1 98.5 120 GLY A O 1
ATOM 896 N N . VAL A 1 121 ? -5.582 -28.078 -27.766 1 98.75 121 VAL A N 1
ATOM 897 C CA . VAL A 1 121 ? -5.094 -28.656 -26.516 1 98.75 121 VAL A CA 1
ATOM 898 C C . VAL A 1 121 ? -5.348 -27.672 -25.359 1 98.75 121 VAL A C 1
ATOM 900 O O . VAL A 1 121 ? -5.16 -26.469 -25.516 1 98.75 121 VAL A O 1
ATOM 903 N N . SER A 1 122 ? -5.828 -28.203 -24.203 1 98.81 122 SER A N 1
ATOM 904 C CA . SER A 1 122 ? -5.996 -27.391 -23 1 98.81 122 SER A CA 1
ATOM 905 C C . SER A 1 122 ? -4.711 -27.344 -22.188 1 98.81 122 SER A C 1
ATOM 907 O O . SER A 1 122 ? -4.215 -28.375 -21.734 1 98.81 122 SER A O 1
ATOM 909 N N . VAL A 1 123 ? -4.191 -26.156 -22.031 1 98.88 123 VAL A N 1
ATOM 910 C CA . VAL A 1 123 ? -3.006 -25.953 -21.203 1 98.88 123 VAL A CA 1
ATOM 911 C C . VAL A 1 123 ? -3.344 -25.047 -20.031 1 98.88 123 VAL A C 1
ATOM 913 O O . VAL A 1 123 ? -3.691 -23.891 -20.219 1 98.88 123 VAL A O 1
ATOM 916 N N . TYR A 1 124 ? -3.26 -25.625 -18.828 1 98.88 124 TYR A N 1
ATOM 917 C CA . TYR A 1 124 ? -3.492 -24.875 -17.609 1 98.88 124 TYR A CA 1
ATOM 918 C C . TYR A 1 124 ? -2.178 -24.562 -16.891 1 98.88 124 TYR A C 1
ATOM 920 O O . TYR A 1 124 ? -1.214 -25.328 -17 1 98.88 124 TYR A O 1
ATOM 928 N N . VAL A 1 125 ? -2.088 -23.453 -16.266 1 98.88 125 VAL A N 1
ATOM 929 C CA . VAL A 1 125 ? -0.893 -23.047 -15.531 1 98.88 125 VAL A CA 1
ATOM 930 C C . VAL A 1 125 ? -1.107 -23.266 -14.031 1 98.88 125 VAL A C 1
ATOM 932 O O . VAL A 1 125 ? -2.133 -22.859 -13.484 1 98.88 125 VAL A O 1
ATOM 935 N N . ALA A 1 126 ? -0.166 -23.812 -13.359 1 98.69 126 ALA A N 1
ATOM 936 C CA . ALA A 1 126 ? -0.32 -24.328 -12 1 98.69 126 ALA A CA 1
ATOM 937 C C . ALA A 1 126 ? -0.03 -23.25 -10.961 1 98.69 126 ALA A C 1
ATOM 939 O O . ALA A 1 126 ? 1.027 -23.266 -10.328 1 98.69 126 ALA A O 1
ATOM 940 N N . TYR A 1 127 ? -1 -22.484 -10.695 1 98.69 127 TYR A N 1
ATOM 941 C CA . TYR A 1 127 ? -0.963 -21.547 -9.578 1 98.69 127 TYR A CA 1
ATOM 942 C C . TYR A 1 127 ? -1.685 -22.109 -8.367 1 98.69 127 TYR A C 1
ATOM 944 O O . TYR A 1 127 ? -2.838 -21.766 -8.102 1 98.69 127 TYR A O 1
ATOM 952 N N . ASN A 1 128 ? -0.937 -22.844 -7.617 1 98.62 128 ASN A N 1
ATOM 953 C CA . ASN A 1 128 ? -1.496 -23.656 -6.535 1 98.62 128 ASN A CA 1
ATOM 954 C C . ASN A 1 128 ? -2.057 -22.781 -5.418 1 98.62 128 ASN A C 1
ATOM 956 O O . ASN A 1 128 ? -2.918 -23.219 -4.652 1 98.62 128 ASN A O 1
ATOM 960 N N . ARG A 1 129 ? -1.669 -21.547 -5.324 1 98.62 129 ARG A N 1
ATOM 961 C CA . ARG A 1 129 ? -2.1 -20.688 -4.234 1 98.62 129 ARG A CA 1
ATOM 962 C C . ARG A 1 129 ? -3.576 -20.328 -4.371 1 98.62 129 ARG A C 1
ATOM 964 O O . ARG A 1 129 ? -4.223 -19.953 -3.391 1 98.62 129 ARG A O 1
ATOM 971 N N . ARG A 1 130 ? -4.137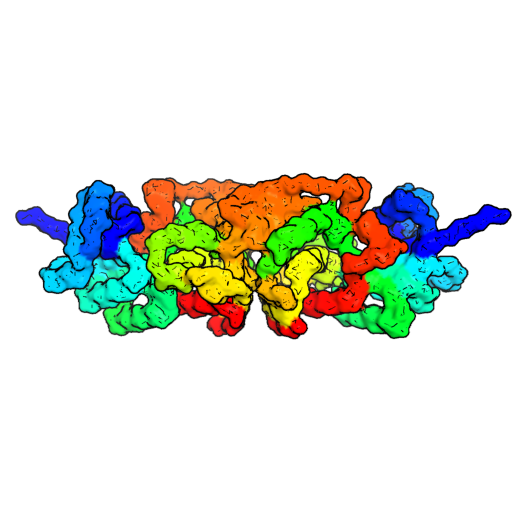 -20.406 -5.598 1 98.75 130 ARG A N 1
ATOM 972 C CA . ARG A 1 130 ? -5.57 -20.219 -5.793 1 98.75 130 ARG A CA 1
ATOM 973 C C . ARG A 1 130 ? -6.367 -21.266 -5.023 1 98.75 130 ARG A C 1
ATOM 975 O O . ARG A 1 130 ? -7.555 -21.078 -4.758 1 98.75 130 ARG A O 1
ATOM 982 N N . PHE A 1 131 ? -5.68 -22.359 -4.656 1 98.75 131 PHE A N 1
ATOM 983 C CA . PHE A 1 131 ? -6.375 -23.516 -4.105 1 98.75 131 PHE A CA 1
ATOM 984 C C . PHE A 1 131 ? -6.078 -23.672 -2.619 1 98.75 131 PHE A C 1
ATOM 986 O O . PHE A 1 131 ? -6.379 -24.703 -2.025 1 98.75 131 PHE A O 1
ATOM 993 N N . TYR A 1 132 ? -5.457 -22.688 -1.967 1 98.75 132 TYR A N 1
ATOM 994 C CA . TYR A 1 132 ? -5.246 -22.719 -0.524 1 98.75 132 TYR A CA 1
ATOM 995 C C . TYR A 1 132 ? -6.574 -22.766 0.223 1 98.75 132 TYR A C 1
ATOM 997 O O . TYR A 1 132 ? -7.562 -22.188 -0.22 1 98.75 132 TYR A O 1
ATOM 1005 N N . ALA A 1 133 ? -6.516 -23.438 1.372 1 98.69 133 ALA A N 1
ATOM 1006 C CA . ALA A 1 133 ? -7.672 -23.406 2.266 1 98.69 133 ALA A CA 1
ATOM 1007 C C . ALA A 1 133 ? -8.016 -21.984 2.686 1 98.69 133 ALA A C 1
ATOM 1009 O O . ALA A 1 133 ? -9.188 -21.641 2.811 1 98.69 133 ALA A O 1
ATOM 1010 N N . SER A 1 134 ? -7.012 -21.172 2.914 1 98.69 134 SER A N 1
ATOM 1011 C CA . SER A 1 134 ? -7.207 -19.766 3.254 1 98.69 134 SER A CA 1
ATOM 1012 C C . SER A 1 134 ? -7.973 -19.031 2.156 1 98.69 134 SER A C 1
ATOM 1014 O O . SER A 1 134 ? -8.867 -18.234 2.445 1 98.69 134 SER A O 1
ATOM 1016 N N . VAL A 1 135 ? -7.695 -19.344 0.915 1 98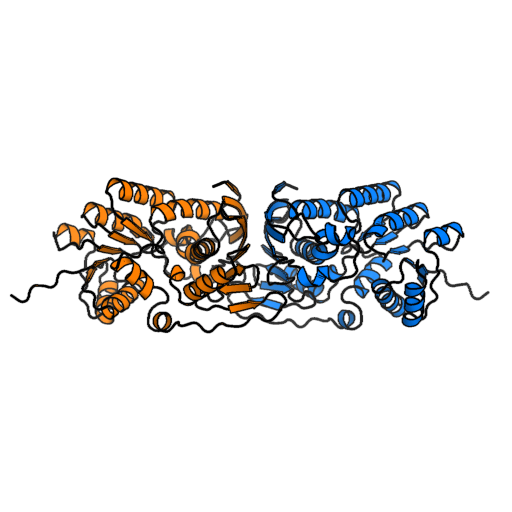.75 135 VAL A N 1
ATOM 1017 C CA . VAL A 1 135 ? -8.312 -18.688 -0.238 1 98.75 135 VAL A CA 1
ATOM 1018 C C . VAL A 1 135 ? -9.766 -19.125 -0.372 1 98.75 135 VAL A C 1
ATOM 1020 O O . VAL A 1 135 ? -10.648 -18.312 -0.613 1 98.75 135 VAL A O 1
ATOM 1023 N N . ALA A 1 136 ? -9.977 -20.438 -0.2 1 98.5 136 ALA A N 1
ATOM 1024 C CA . ALA A 1 136 ? -11.344 -20.953 -0.254 1 98.5 136 ALA A CA 1
ATOM 1025 C C . ALA A 1 136 ? -12.227 -20.266 0.783 1 98.5 136 ALA A C 1
ATOM 1027 O O . ALA A 1 136 ? -13.336 -19.812 0.47 1 98.5 136 ALA A O 1
ATOM 1028 N N . LYS A 1 137 ? -11.742 -20.188 1.995 1 98.56 137 LYS A N 1
ATOM 1029 C CA . LYS A 1 137 ? -12.492 -19.547 3.066 1 98.56 137 LYS A CA 1
ATOM 1030 C C . LYS A 1 137 ? -12.727 -18.062 2.758 1 98.56 137 LYS A C 1
ATOM 1032 O O . LYS A 1 137 ? -13.828 -17.547 2.947 1 98.56 137 LYS A O 1
ATOM 1037 N N . ALA A 1 138 ? -11.711 -17.375 2.291 1 98.75 138 ALA A N 1
ATOM 1038 C CA . ALA A 1 138 ? -11.828 -15.953 1.952 1 98.75 138 ALA A CA 1
ATOM 1039 C C . ALA A 1 138 ? -12.883 -15.734 0.87 1 98.75 138 ALA A C 1
ATOM 1041 O O . ALA A 1 138 ? -13.672 -14.789 0.947 1 98.75 138 ALA A O 1
ATOM 1042 N N . LYS A 1 139 ? -12.867 -16.547 -0.162 1 98.44 139 LYS A N 1
ATOM 1043 C CA . LYS A 1 139 ? -13.828 -16.406 -1.249 1 98.44 139 LYS A CA 1
ATOM 1044 C C . LYS A 1 139 ? -15.266 -16.484 -0.727 1 98.44 139 LYS A C 1
ATOM 1046 O O . LYS A 1 139 ? -16.125 -15.719 -1.153 1 98.44 139 LYS A O 1
ATOM 1051 N N . GLU A 1 140 ? -15.469 -17.438 0.145 1 98.25 140 GLU A N 1
ATOM 1052 C CA . GLU A 1 140 ? -16.781 -17.578 0.761 1 98.25 140 GLU A CA 1
ATOM 1053 C C . GLU A 1 140 ? -17.188 -16.297 1.492 1 98.25 140 GLU A C 1
ATOM 1055 O O . GLU A 1 140 ? -18.297 -15.797 1.303 1 98.25 140 GLU A O 1
ATOM 1060 N N . LEU A 1 141 ? -16.328 -15.781 2.291 1 98.31 141 LEU A N 1
ATOM 1061 C CA . LEU A 1 141 ? -16.609 -14.609 3.117 1 98.31 141 LEU A CA 1
ATOM 1062 C C . LEU A 1 141 ? -16.75 -13.359 2.258 1 98.31 141 LEU A C 1
ATOM 1064 O O . LEU A 1 141 ? -17.594 -12.508 2.535 1 98.31 141 LEU A O 1
ATOM 1068 N N . ILE A 1 142 ? -15.945 -13.227 1.234 1 98.62 142 ILE A N 1
ATOM 1069 C CA . ILE A 1 142 ? -16.016 -12.102 0.307 1 98.62 142 ILE A CA 1
ATOM 1070 C C . ILE A 1 142 ? -17.375 -12.07 -0.37 1 98.62 142 ILE A C 1
ATOM 1072 O O . ILE A 1 142 ? -18 -11.008 -0.479 1 98.62 142 ILE A O 1
ATOM 1076 N N . GLU A 1 143 ? -17.797 -13.227 -0.806 1 98.06 143 GLU A N 1
ATOM 1077 C CA . GLU A 1 143 ? -19.109 -13.312 -1.43 1 98.06 143 GLU A CA 1
ATOM 1078 C C . GLU A 1 143 ? -20.219 -12.914 -0.453 1 98.06 143 GLU A C 1
ATOM 1080 O O . GLU A 1 143 ? -21.141 -12.188 -0.818 1 98.06 143 GLU A O 1
ATOM 1085 N N . GLN A 1 144 ? -20.109 -13.398 0.739 1 97.94 144 GLN A N 1
ATOM 1086 C CA . GLN A 1 144 ? -21.094 -13.07 1.771 1 97.94 144 GLN A CA 1
ATOM 1087 C C . GLN A 1 144 ? -21.141 -11.562 2.012 1 97.94 144 GLN A C 1
ATOM 1089 O O . GLN A 1 144 ? -22.219 -11.008 2.283 1 97.94 144 GLN A O 1
ATOM 1094 N N . ASP A 1 145 ? -20 -10.898 1.883 1 97.81 145 ASP A N 1
ATOM 1095 C CA . ASP A 1 145 ? -19.891 -9.469 2.145 1 97.81 145 ASP A CA 1
ATOM 1096 C C . ASP A 1 145 ? -20.328 -8.648 0.936 1 97.81 145 ASP A C 1
ATOM 1098 O O . ASP A 1 145 ? -20.359 -7.414 0.99 1 97.81 145 ASP A O 1
ATOM 1102 N N . GLY A 1 146 ? -20.594 -9.266 -0.151 1 97.25 146 GLY A N 1
ATOM 1103 C CA . GLY A 1 146 ? -21.094 -8.547 -1.317 1 97.25 146 GLY A CA 1
ATOM 1104 C C . GLY A 1 146 ? -20 -8.258 -2.338 1 97.25 146 GLY A C 1
ATOM 1105 O O . GLY A 1 146 ? -20.234 -7.539 -3.312 1 97.25 146 GLY A O 1
ATOM 1106 N N . GLY A 1 147 ? -18.781 -8.766 -2.15 1 98 147 GLY A N 1
ATOM 1107 C CA . GLY A 1 147 ? -17.734 -8.633 -3.15 1 98 147 GLY A CA 1
ATOM 1108 C C . GLY A 1 147 ? -16.594 -7.746 -2.697 1 98 147 GLY A C 1
ATOM 1109 O O . GLY A 1 147 ? -16.578 -7.258 -1.565 1 98 147 GLY A O 1
ATOM 1110 N N . VAL A 1 148 ? -15.609 -7.551 -3.566 1 98.69 148 VAL A N 1
ATOM 1111 C CA . VAL A 1 148 ? -14.375 -6.824 -3.277 1 98.69 148 VAL A CA 1
ATOM 1112 C C . VAL A 1 148 ? -14.57 -5.34 -3.562 1 98.69 148 VAL A C 1
ATOM 1114 O O . VAL A 1 148 ? -15.078 -4.965 -4.621 1 98.69 148 VAL A O 1
ATOM 1117 N N . SER A 1 149 ? -14.156 -4.527 -2.631 1 97.69 149 SER A N 1
ATOM 1118 C CA . SER A 1 149 ? -14.25 -3.084 -2.822 1 97.69 149 SER A CA 1
ATOM 1119 C C . SER A 1 149 ? -12.891 -2.486 -3.166 1 97.69 149 SER A C 1
ATOM 1121 O O . SER A 1 149 ? -12.812 -1.495 -3.896 1 97.69 149 SER A O 1
ATOM 1123 N N . SER A 1 150 ? -11.852 -2.959 -2.639 1 98.81 150 SER A N 1
ATOM 1124 C CA . SER A 1 150 ? -10.469 -2.609 -2.951 1 98.81 150 SER A CA 1
ATOM 1125 C C . SER A 1 150 ? -9.508 -3.715 -2.523 1 98.81 150 SER A C 1
ATOM 1127 O O . SER A 1 150 ? -9.906 -4.652 -1.825 1 98.81 150 SER A O 1
ATOM 1129 N N . PHE A 1 151 ? -8.281 -3.645 -2.988 1 98.94 151 PHE A N 1
ATOM 1130 C CA . PHE A 1 151 ? -7.293 -4.617 -2.539 1 98.94 151 PHE A CA 1
ATOM 1131 C C . PHE A 1 151 ? -5.879 -4.09 -2.74 1 98.94 151 PHE A C 1
ATOM 1133 O O . PHE A 1 151 ? -5.66 -3.16 -3.521 1 98.94 151 PHE A O 1
ATOM 1140 N N . ASN A 1 152 ? -4.961 -4.641 -2.027 1 98.81 152 ASN A N 1
ATOM 1141 C CA . ASN A 1 152 ? -3.551 -4.273 -2.035 1 98.81 152 ASN A CA 1
ATOM 1142 C C . ASN A 1 152 ? -2.65 -5.492 -1.854 1 98.81 152 ASN A C 1
ATOM 1144 O O . ASN A 1 152 ? -3.055 -6.48 -1.239 1 98.81 152 ASN A O 1
ATOM 1148 N N . PHE A 1 153 ? -1.446 -5.355 -2.398 1 98.94 153 PHE A N 1
ATOM 1149 C CA . PHE A 1 153 ? -0.575 -6.512 -2.207 1 98.94 153 PHE A CA 1
ATOM 1150 C C . PHE A 1 153 ? 0.891 -6.102 -2.283 1 98.94 153 PHE A C 1
ATOM 1152 O O . PHE A 1 153 ? 1.216 -5.031 -2.803 1 98.94 153 PHE A O 1
ATOM 1159 N N . GLU A 1 154 ? 1.697 -6.895 -1.669 1 98.81 154 GLU A N 1
ATOM 1160 C CA . GLU A 1 154 ? 3.148 -6.742 -1.625 1 98.81 154 GLU A CA 1
ATOM 1161 C C . GLU A 1 154 ? 3.85 -8.023 -2.076 1 98.81 154 GLU A C 1
ATOM 1163 O O . GLU A 1 154 ? 3.5 -9.117 -1.636 1 98.81 154 GLU A O 1
ATOM 1168 N N . PHE A 1 155 ? 4.84 -7.848 -3.008 1 98.75 155 PHE A N 1
ATOM 1169 C CA . PHE A 1 155 ? 5.566 -9.016 -3.49 1 98.75 155 PHE A CA 1
ATOM 1170 C C . PHE A 1 155 ? 7.07 -8.828 -3.318 1 98.75 155 PHE A C 1
ATOM 1172 O O . PHE A 1 155 ? 7.852 -9.188 -4.199 1 98.75 155 PHE A O 1
ATOM 1179 N N . THR A 1 156 ? 7.5 -8.305 -2.184 1 98.25 156 THR A N 1
ATOM 1180 C CA . THR A 1 156 ? 8.906 -8.094 -1.872 1 98.25 156 THR A CA 1
ATOM 1181 C C . THR A 1 156 ? 9.656 -9.422 -1.832 1 98.25 156 THR A C 1
ATOM 1183 O O . THR A 1 156 ? 9.211 -10.375 -1.187 1 98.25 156 THR A O 1
ATOM 1186 N N . GLU A 1 157 ? 10.734 -9.438 -2.59 1 97.38 157 GLU A N 1
ATOM 1187 C CA . GLU A 1 157 ? 11.68 -10.555 -2.592 1 97.38 157 GLU A CA 1
ATOM 1188 C C . GLU A 1 157 ? 12.945 -10.211 -1.812 1 97.38 157 GLU A C 1
ATOM 1190 O O . GLU A 1 157 ? 13.414 -9.07 -1.851 1 97.38 157 GLU A O 1
ATOM 1195 N N . TRP A 1 158 ? 13.484 -11.203 -1.16 1 96.5 158 TRP A N 1
ATOM 1196 C CA . TRP A 1 158 ? 14.758 -11.008 -0.476 1 96.5 158 TRP A CA 1
ATOM 1197 C C . TRP A 1 158 ? 15.922 -11.266 -1.421 1 96.5 158 TRP A C 1
ATOM 1199 O O . TRP A 1 158 ? 16.484 -12.367 -1.434 1 96.5 158 TRP A O 1
ATOM 1209 N N . SER A 1 159 ? 16.266 -10.266 -2.1 1 96.06 159 SER A N 1
ATOM 1210 C CA . SER A 1 159 ? 17.25 -10.383 -3.17 1 96.06 159 SER A CA 1
ATOM 1211 C C . SER A 1 159 ? 18.578 -10.922 -2.641 1 96.06 159 SER A C 1
ATOM 1213 O O . SER A 1 159 ? 19.25 -11.695 -3.32 1 96.06 159 SER A O 1
ATOM 1215 N N . HIS A 1 160 ? 18.953 -10.547 -1.408 1 93.25 160 HIS A N 1
ATOM 1216 C CA . HIS A 1 160 ? 20.219 -10.938 -0.825 1 93.25 160 HIS A CA 1
ATOM 1217 C C . HIS A 1 160 ? 20.281 -12.438 -0.584 1 93.25 160 HIS A C 1
ATOM 1219 O O . HIS A 1 160 ? 21.359 -13.031 -0.552 1 93.25 160 HIS A O 1
ATOM 1225 N N . ARG A 1 161 ? 19.219 -13.062 -0.4 1 94.44 161 ARG A N 1
ATOM 1226 C CA . ARG A 1 161 ? 19.156 -14.516 -0.226 1 94.44 161 ARG A CA 1
ATOM 1227 C C . ARG A 1 161 ? 19.031 -15.219 -1.571 1 94.44 161 ARG A C 1
ATOM 1229 O O . ARG A 1 161 ? 19.609 -16.297 -1.769 1 94.44 161 ARG A O 1
ATOM 1236 N N . ILE A 1 162 ? 18.328 -14.633 -2.463 1 95.31 162 ILE A N 1
ATOM 1237 C CA . ILE A 1 162 ? 18.047 -15.234 -3.758 1 95.31 162 ILE A CA 1
ATOM 1238 C C . ILE A 1 162 ? 19.312 -15.312 -4.594 1 95.31 162 ILE A C 1
ATOM 1240 O O . ILE A 1 162 ? 19.531 -16.281 -5.324 1 95.31 162 ILE A O 1
ATOM 1244 N N . GLU A 1 163 ? 20.109 -14.359 -4.453 1 92.69 163 GLU A N 1
ATOM 1245 C CA . GLU A 1 163 ? 21.344 -14.305 -5.223 1 92.69 163 GLU A CA 1
ATOM 1246 C C . GLU A 1 163 ? 22.25 -15.492 -4.898 1 92.69 163 GLU A C 1
ATOM 1248 O O . GLU A 1 163 ? 23.094 -15.875 -5.715 1 92.69 163 GLU A O 1
ATOM 1253 N N . GLU A 1 164 ? 22.047 -16.047 -3.734 1 93.5 164 GLU A N 1
ATOM 1254 C CA . GLU A 1 164 ? 22.891 -17.156 -3.289 1 93.5 164 GLU A CA 1
ATOM 1255 C C . GLU A 1 164 ? 22.375 -18.5 -3.801 1 93.5 164 GLU A C 1
ATOM 1257 O O . GLU A 1 164 ? 23.047 -19.516 -3.703 1 93.5 164 GLU A O 1
ATOM 1262 N N . LEU A 1 165 ? 21.234 -18.516 -4.367 1 91.56 165 LEU A N 1
ATOM 1263 C CA . LEU A 1 165 ? 20.625 -19.75 -4.859 1 91.56 165 LEU A CA 1
ATOM 1264 C C . LEU A 1 165 ? 21.297 -20.219 -6.141 1 91.56 165 LEU A C 1
ATOM 1266 O O . LEU A 1 165 ? 21.703 -19.391 -6.973 1 91.56 165 LEU A O 1
ATOM 1270 N N . PRO A 1 166 ? 21.422 -21.516 -6.246 1 91 166 PRO A N 1
ATOM 1271 C CA . PRO A 1 166 ? 22 -22.062 -7.473 1 91 166 PRO A CA 1
ATOM 1272 C C . PRO A 1 166 ? 21 -22.094 -8.633 1 91 166 PRO A C 1
ATOM 1274 O O . PRO A 1 166 ? 20.547 -23.156 -9.055 1 91 166 PRO A O 1
ATOM 1277 N N . LYS A 1 167 ? 20.672 -20.922 -9.195 1 91.69 167 LY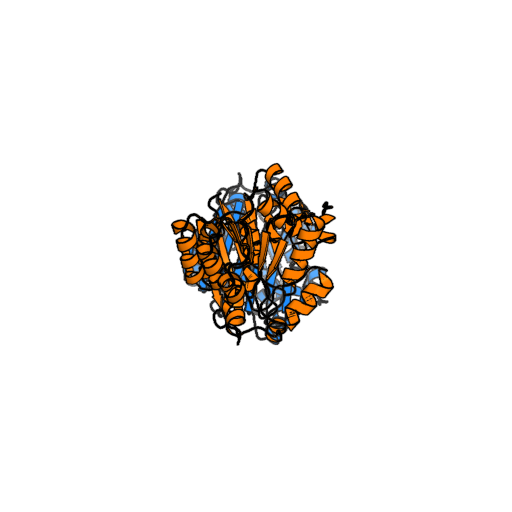S A N 1
ATOM 1278 C CA . LYS A 1 167 ? 19.734 -20.766 -10.305 1 91.69 167 LYS A CA 1
ATOM 1279 C C . LYS A 1 167 ? 20.438 -20.219 -11.547 1 91.69 167 LYS A C 1
ATOM 1281 O O . LYS A 1 167 ? 21.359 -19.422 -11.438 1 91.69 167 LYS A O 1
ATOM 1286 N N . PRO A 1 168 ? 19.922 -20.688 -12.672 1 92.38 168 PRO A N 1
ATOM 1287 C CA . PRO A 1 168 ? 20.5 -20.141 -13.906 1 92.38 168 PRO A CA 1
ATOM 1288 C C . PRO A 1 168 ? 20.266 -18.641 -14.047 1 92.38 168 PRO A C 1
ATOM 1290 O O . PRO A 1 168 ? 19.266 -18.125 -13.547 1 92.38 168 PRO A O 1
ATOM 1293 N N . LYS A 1 169 ? 21.156 -18.031 -14.812 1 90.56 169 LYS A N 1
ATOM 1294 C CA . LYS A 1 169 ? 21.109 -16.594 -15.023 1 90.56 169 LYS A CA 1
ATOM 1295 C C . LYS A 1 169 ? 19.766 -16.156 -15.617 1 90.56 169 LYS A C 1
ATOM 1297 O O . LYS A 1 169 ? 19.203 -15.148 -15.211 1 90.56 169 LYS A O 1
ATOM 1302 N N . GLY A 1 170 ? 19.281 -16.906 -16.562 1 91.44 170 GLY A N 1
ATOM 1303 C CA . GLY A 1 170 ? 18.031 -16.578 -17.203 1 91.44 170 GLY A CA 1
ATOM 1304 C C . GLY A 1 170 ? 16.844 -16.562 -16.25 1 91.44 170 GLY A C 1
ATOM 1305 O O . GLY A 1 170 ? 15.938 -15.742 -16.391 1 91.44 170 GLY A O 1
ATOM 1306 N N . GLU A 1 171 ? 16.859 -17.453 -15.312 1 93.31 171 GLU A N 1
ATOM 1307 C CA . GLU A 1 171 ? 15.781 -17.5 -14.32 1 93.31 171 GLU A CA 1
ATOM 1308 C C . GLU A 1 171 ? 15.867 -16.312 -13.359 1 93.31 171 GLU A C 1
ATOM 1310 O O . GLU A 1 171 ? 14.852 -15.703 -13.023 1 93.31 171 GLU A O 1
ATOM 1315 N N . LEU A 1 172 ? 17.109 -15.969 -12.938 1 95.19 172 LEU A N 1
ATOM 1316 C CA . LEU A 1 172 ? 17.312 -14.828 -12.055 1 95.19 172 LEU A CA 1
ATOM 1317 C C . LEU A 1 172 ? 16.906 -13.531 -12.742 1 95.19 172 LEU A C 1
ATOM 1319 O O . LEU A 1 172 ? 16.219 -12.695 -12.141 1 95.19 172 LEU A O 1
ATOM 1323 N N . GLU A 1 173 ? 17.156 -13.43 -14.016 1 95.38 173 GLU A N 1
ATOM 1324 C CA . GLU A 1 173 ? 16.828 -12.227 -14.773 1 95.38 173 GLU A CA 1
ATOM 1325 C C . GLU A 1 173 ? 15.328 -12.086 -14.969 1 95.38 173 GLU A C 1
ATOM 1327 O O . GLU A 1 173 ? 14.836 -10.992 -15.281 1 95.38 173 GLU A O 1
ATOM 1332 N N . GLY A 1 174 ? 14.602 -13.211 -14.836 1 96.12 174 GLY A N 1
ATOM 1333 C CA . GLY A 1 174 ? 13.156 -13.219 -14.969 1 96.12 174 GLY A CA 1
ATOM 1334 C C . GLY A 1 174 ? 12.438 -13.555 -13.672 1 96.12 174 GLY A C 1
ATOM 1335 O O . GLY A 1 174 ? 11.359 -14.148 -13.695 1 96.12 174 GLY A O 1
ATOM 1336 N N . TRP A 1 175 ? 13.016 -13.125 -12.594 1 97.12 175 TRP A N 1
ATOM 1337 C CA . TRP A 1 175 ? 12.57 -13.594 -11.289 1 97.12 175 TRP A CA 1
ATOM 1338 C C . TRP A 1 175 ? 11.141 -13.156 -11.008 1 97.12 175 TRP A C 1
ATOM 1340 O O . TRP A 1 175 ? 10.375 -13.875 -10.367 1 97.12 175 TRP A O 1
ATOM 1350 N N . PHE A 1 176 ? 10.758 -11.945 -11.484 1 98.31 176 PHE A N 1
ATOM 1351 C CA . PHE A 1 176 ? 9.375 -11.5 -11.328 1 98.31 176 PHE A CA 1
ATOM 1352 C C . PHE A 1 176 ? 8.414 -12.531 -11.891 1 98.31 176 PHE A C 1
ATOM 1354 O O . PHE A 1 176 ? 7.508 -13 -11.195 1 98.31 176 PHE A O 1
ATOM 1361 N N . MET A 1 177 ? 8.625 -12.922 -13.102 1 97.81 177 MET A N 1
ATOM 1362 C CA . MET A 1 177 ? 7.793 -13.914 -13.773 1 97.81 177 MET A CA 1
ATOM 1363 C C . MET A 1 177 ? 7.902 -15.273 -13.094 1 97.81 177 MET A C 1
ATOM 1365 O O . MET A 1 177 ? 6.898 -15.945 -12.875 1 97.81 177 MET A O 1
ATOM 1369 N N . ALA A 1 178 ? 9.055 -15.594 -12.68 1 96.56 178 ALA A N 1
ATOM 1370 C CA . ALA A 1 178 ? 9.336 -16.922 -12.148 1 96.56 178 ALA A CA 1
ATOM 1371 C C . ALA A 1 178 ? 8.766 -17.094 -10.75 1 96.56 178 ALA A C 1
ATOM 1373 O O . ALA A 1 178 ? 8.406 -18.203 -10.344 1 96.56 178 ALA A O 1
ATOM 1374 N N . ASN A 1 179 ? 8.664 -15.969 -10.023 1 97.38 179 ASN A N 1
ATOM 1375 C CA . ASN A 1 179 ? 8.352 -16.172 -8.609 1 97.38 179 ASN A CA 1
ATOM 1376 C C . ASN A 1 179 ? 7.316 -15.172 -8.117 1 97.38 179 ASN A C 1
ATOM 1378 O O . ASN A 1 179 ? 6.328 -15.547 -7.48 1 97.38 179 ASN A O 1
ATOM 1382 N N . SER A 1 180 ? 7.465 -13.891 -8.414 1 98.5 180 SER A N 1
ATOM 1383 C CA . SER A 1 180 ? 6.59 -12.852 -7.879 1 98.5 180 SER A CA 1
ATOM 1384 C C . SER A 1 180 ? 5.156 -13.023 -8.375 1 98.5 180 SER A C 1
ATOM 1386 O O . SER A 1 180 ? 4.207 -12.617 -7.707 1 98.5 180 SER A O 1
ATOM 1388 N N . THR A 1 181 ? 4.98 -13.68 -9.477 1 98.56 181 THR A N 1
ATOM 1389 C CA . THR A 1 181 ? 3.654 -13.852 -10.062 1 98.56 181 THR A CA 1
ATOM 1390 C C . THR A 1 181 ? 2.773 -14.711 -9.156 1 98.56 181 THR A C 1
ATOM 1392 O O . THR A 1 181 ? 1.549 -14.711 -9.297 1 98.56 181 THR A O 1
ATOM 1395 N N . HIS A 1 182 ? 3.359 -15.438 -8.195 1 98.31 182 HIS A N 1
ATOM 1396 C CA . HIS A 1 182 ? 2.555 -16.141 -7.207 1 98.31 182 HIS A CA 1
ATOM 1397 C C . HIS A 1 182 ? 1.637 -15.188 -6.453 1 98.31 182 HIS A C 1
ATOM 1399 O O . HIS A 1 182 ? 0.448 -15.469 -6.281 1 98.31 182 HIS A O 1
ATOM 1405 N N . VAL A 1 183 ? 2.184 -14.102 -6.059 1 98.81 183 VAL A N 1
ATOM 1406 C CA . VAL A 1 183 ? 1.438 -13.125 -5.273 1 98.81 183 VAL A CA 1
ATOM 1407 C C . VAL A 1 183 ? 0.485 -12.352 -6.184 1 98.81 183 VAL A C 1
ATOM 1409 O O . VAL A 1 183 ? -0.692 -12.18 -5.855 1 98.81 183 VAL A O 1
ATOM 1412 N N . VAL A 1 184 ? 1.03 -11.953 -7.301 1 98.88 184 VAL A N 1
ATOM 1413 C CA . VAL A 1 184 ? 0.279 -11.094 -8.211 1 98.88 184 VAL A CA 1
ATOM 1414 C C . VAL A 1 184 ? -0.931 -11.844 -8.758 1 98.88 184 VAL A C 1
ATOM 1416 O O . VAL A 1 184 ? -2.037 -11.297 -8.805 1 98.88 184 VAL A O 1
ATOM 1419 N N . ASP A 1 185 ? -0.722 -13.055 -9.141 1 98.81 185 ASP A N 1
ATOM 1420 C CA . ASP A 1 185 ? -1.82 -13.883 -9.625 1 98.81 185 ASP A CA 1
ATOM 1421 C C . ASP A 1 185 ? -2.93 -14 -8.578 1 98.81 185 ASP A C 1
ATOM 1423 O O . ASP A 1 185 ? -4.105 -13.805 -8.898 1 98.81 185 ASP A O 1
ATOM 1427 N N . LEU A 1 186 ? -2.561 -14.32 -7.352 1 98.88 186 LEU A N 1
ATOM 1428 C CA . LEU A 1 186 ? -3.559 -14.492 -6.301 1 98.88 186 LEU A CA 1
ATOM 1429 C C . LEU A 1 186 ? -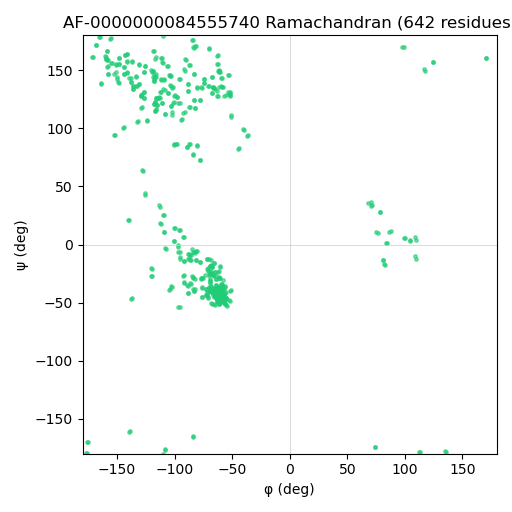4.32 -13.195 -6.059 1 98.88 186 LEU A C 1
ATOM 1431 O O . LEU A 1 186 ? -5.539 -13.211 -5.883 1 98.88 186 LEU A O 1
ATOM 1435 N N . ALA A 1 187 ? -3.623 -12.102 -6.043 1 98.88 187 ALA A N 1
ATOM 1436 C CA . ALA A 1 187 ? -4.242 -10.797 -5.809 1 98.88 187 ALA A CA 1
ATOM 1437 C C . ALA A 1 187 ? -5.316 -10.5 -6.848 1 98.88 187 ALA A C 1
ATOM 1439 O O . ALA A 1 187 ? -6.449 -10.148 -6.5 1 98.88 187 ALA A O 1
ATOM 1440 N N . PHE A 1 188 ? -4.98 -10.703 -8.07 1 98.81 188 PHE A N 1
ATOM 1441 C CA . PHE A 1 188 ? -5.93 -10.375 -9.133 1 98.81 188 PHE A CA 1
ATOM 1442 C C . PHE A 1 188 ? -7.012 -11.445 -9.234 1 98.81 188 PHE A C 1
ATOM 1444 O O . PHE A 1 188 ? -8.141 -11.156 -9.625 1 98.81 188 PHE A O 1
ATOM 1451 N N . PHE A 1 189 ? -6.664 -12.68 -8.883 1 98.75 189 PHE A N 1
ATOM 1452 C CA . PHE A 1 189 ? -7.648 -13.758 -8.836 1 98.75 189 PHE A CA 1
ATOM 1453 C C . PHE A 1 189 ? -8.766 -13.43 -7.852 1 98.75 189 PHE A C 1
ATOM 1455 O O . PHE A 1 189 ? -9.945 -13.625 -8.148 1 98.75 189 PHE A O 1
ATOM 1462 N N . LEU A 1 190 ? -8.375 -12.945 -6.68 1 98.81 190 LEU A N 1
ATOM 1463 C CA . LEU A 1 190 ? -9.344 -12.617 -5.645 1 98.81 190 LEU A CA 1
ATOM 1464 C C . LEU A 1 190 ? -9.93 -11.227 -5.871 1 98.81 190 LEU A C 1
ATOM 1466 O O . LEU A 1 190 ? -11.133 -11.016 -5.68 1 98.81 190 LEU A O 1
ATOM 1470 N N . GLY A 1 191 ? -9.094 -10.289 -6.273 1 98.69 191 GLY A N 1
ATOM 1471 C CA . GLY A 1 191 ? -9.484 -8.891 -6.316 1 98.69 191 GLY A CA 1
ATOM 1472 C C . GLY A 1 191 ? -10.172 -8.508 -7.613 1 98.69 191 GLY A C 1
ATOM 1473 O O . GLY A 1 191 ? -10.953 -7.559 -7.648 1 98.69 191 GLY A O 1
ATOM 1474 N N . GLY A 1 192 ? -9.75 -9.156 -8.75 1 98.38 192 GLY A N 1
ATOM 1475 C CA . GLY A 1 192 ? -10.305 -8.844 -10.055 1 98.38 192 GLY A CA 1
ATOM 1476 C C . GLY A 1 192 ? -9.25 -8.453 -11.078 1 98.38 192 GLY A C 1
ATOM 1477 O O . GLY A 1 192 ? -8.18 -7.965 -10.711 1 98.38 192 GLY A O 1
ATOM 1478 N N . GLU A 1 193 ? -9.578 -8.602 -12.32 1 98.25 193 GLU A N 1
ATOM 1479 C CA . GLU A 1 193 ? -8.68 -8.258 -13.414 1 98.25 193 GLU A CA 1
ATOM 1480 C C . GLU A 1 193 ? -8.586 -6.742 -13.594 1 98.25 193 GLU A C 1
ATOM 1482 O O . GLU A 1 193 ? -9.594 -6.039 -13.508 1 98.25 193 GLU A O 1
ATOM 1487 N N . PRO A 1 194 ? -7.402 -6.273 -13.836 1 98.44 194 PRO A N 1
ATOM 1488 C CA . PRO A 1 194 ? -7.273 -4.832 -14.047 1 98.44 194 PRO A CA 1
ATOM 1489 C C . PRO A 1 194 ? -7.969 -4.359 -15.32 1 98.44 194 PRO A C 1
ATOM 1491 O O . PRO A 1 194 ? -7.898 -5.031 -16.359 1 98.44 194 PRO A O 1
ATOM 1494 N N . LYS A 1 195 ? -8.688 -3.281 -15.219 1 98.44 195 LYS A N 1
ATOM 1495 C CA . LYS A 1 195 ? -9.195 -2.537 -16.375 1 98.44 195 LYS A CA 1
ATOM 1496 C C . LYS A 1 195 ? -8.18 -1.502 -16.844 1 98.44 195 LYS A C 1
ATOM 1498 O O . LYS A 1 195 ? -7.992 -1.316 -18.047 1 98.44 195 LYS A O 1
ATOM 1503 N N . GLU A 1 196 ? -7.59 -0.863 -15.906 1 98.25 196 GLU A N 1
ATOM 1504 C CA . GLU A 1 196 ? -6.562 0.151 -16.109 1 98.25 196 GLU A CA 1
ATOM 1505 C C . GLU A 1 196 ? -5.582 0.188 -14.945 1 98.25 196 GLU A C 1
ATOM 1507 O O . GLU A 1 196 ? -5.973 -0.02 -13.797 1 98.25 196 GLU A O 1
ATOM 1512 N N . MET A 1 197 ? -4.285 0.448 -15.305 1 98.62 197 MET A N 1
ATOM 1513 C CA . MET A 1 197 ? -3.328 0.522 -14.203 1 98.62 197 MET A CA 1
ATOM 1514 C C . MET A 1 197 ? -2.092 1.316 -14.609 1 98.62 197 MET A C 1
ATOM 1516 O O . MET A 1 197 ? -1.822 1.486 -15.797 1 98.62 197 MET A O 1
ATOM 1520 N N . SER A 1 198 ? -1.453 1.9 -13.633 1 98.81 198 SER A N 1
ATOM 1521 C CA . SER A 1 198 ? -0.163 2.57 -13.758 1 98.81 198 SER A CA 1
ATOM 1522 C C . SER A 1 198 ? 0.895 1.903 -12.891 1 98.81 198 SER A C 1
ATOM 1524 O O . SER A 1 198 ? 0.603 1.471 -11.773 1 98.81 198 SER A O 1
ATOM 1526 N N . SER A 1 199 ? 2.061 1.825 -13.438 1 98.75 199 SER A N 1
ATOM 1527 C CA . SER A 1 199 ? 3.189 1.219 -12.734 1 98.75 199 SER A CA 1
ATOM 1528 C C . SER A 1 199 ? 4.391 2.158 -12.703 1 98.75 199 SER A C 1
ATOM 1530 O O . SER A 1 199 ? 4.578 2.963 -13.617 1 98.75 199 SER A O 1
ATOM 1532 N N . TYR A 1 200 ? 5.16 2.08 -11.664 1 98.88 200 TYR A N 1
ATOM 1533 C CA . TYR A 1 200 ? 6.41 2.807 -11.469 1 98.88 200 TYR A CA 1
ATOM 1534 C C . TYR A 1 200 ? 7.492 1.889 -10.906 1 98.88 200 TYR A C 1
ATOM 1536 O O . TYR A 1 200 ? 7.246 1.127 -9.969 1 98.88 200 TYR A O 1
ATOM 1544 N N . VAL A 1 201 ? 8.68 1.96 -11.484 1 98.75 201 VAL A N 1
ATOM 1545 C CA . VAL A 1 201 ? 9.797 1.175 -10.977 1 98.75 201 VAL A CA 1
ATOM 1546 C C . VAL A 1 201 ? 11.023 2.072 -10.797 1 98.75 201 VAL A C 1
ATOM 1548 O O . VAL A 1 201 ? 11.109 3.139 -11.414 1 98.75 201 VAL A O 1
ATOM 1551 N N . CYS A 1 202 ? 11.93 1.668 -9.883 1 98.12 202 CYS A N 1
ATOM 1552 C CA . CYS A 1 202 ? 13.219 2.346 -9.75 1 98.12 202 CYS A CA 1
ATOM 1553 C C . CYS A 1 202 ? 14.305 1.369 -9.32 1 98.12 202 CYS A C 1
ATOM 1555 O O . CYS A 1 202 ? 14.008 0.241 -8.922 1 98.12 202 CYS A O 1
ATOM 1557 N N . GLY A 1 203 ? 15.5 1.745 -9.539 1 96.62 203 GLY A N 1
ATOM 1558 C CA . GLY A 1 203 ? 16.641 0.972 -9.094 1 96.62 203 GLY A CA 1
ATOM 1559 C C . GLY A 1 203 ? 16.875 -0.282 -9.914 1 96.62 203 GLY A C 1
ATOM 1560 O O . GLY A 1 203 ? 16.266 -0.457 -10.977 1 96.62 203 GLY A O 1
ATOM 1561 N N . SER A 1 204 ? 17.859 -1.089 -9.461 1 96 204 SER A N 1
ATOM 1562 C CA . SER A 1 204 ? 18.219 -2.375 -10.047 1 96 204 SER A CA 1
ATOM 1563 C C . SER A 1 204 ? 18.984 -3.236 -9.055 1 96 204 SER A C 1
ATOM 1565 O O . SER A 1 204 ? 19.438 -2.748 -8.016 1 96 204 SER A O 1
ATOM 1567 N N . ILE A 1 205 ? 18.969 -4.473 -9.344 1 95.25 205 ILE A N 1
ATOM 1568 C CA . ILE A 1 205 ? 19.812 -5.438 -8.641 1 95.25 205 ILE A CA 1
ATOM 1569 C C . ILE A 1 205 ? 20.734 -6.137 -9.641 1 95.25 205 ILE A C 1
ATOM 1571 O O . ILE A 1 205 ? 20.406 -6.258 -10.82 1 95.25 205 ILE A O 1
ATOM 1575 N N . PRO A 1 206 ? 21.906 -6.555 -9.234 1 94.38 206 PRO A N 1
ATOM 1576 C CA . PRO A 1 206 ? 22.906 -7.094 -10.164 1 94.38 206 PRO A CA 1
ATOM 1577 C C . PRO A 1 206 ? 22.328 -8.203 -11.055 1 94.38 206 PRO A C 1
ATOM 1579 O O . PRO A 1 206 ? 22.625 -8.242 -12.25 1 94.38 206 PRO A O 1
ATOM 1582 N N . TRP A 1 207 ? 21.531 -9.039 -10.555 1 95.88 207 TRP A N 1
ATOM 1583 C CA . TRP A 1 207 ? 21.062 -10.195 -11.312 1 95.88 207 TRP A CA 1
ATOM 1584 C C . TRP A 1 207 ? 19.656 -9.938 -11.867 1 95.88 207 TRP A C 1
ATOM 1586 O O . TRP A 1 207 ? 19.062 -10.82 -12.492 1 95.88 207 TRP A O 1
ATOM 1596 N N . TYR A 1 208 ? 19.125 -8.812 -11.672 1 96.69 208 TYR A N 1
ATOM 1597 C CA . TYR A 1 208 ? 17.844 -8.344 -12.164 1 96.69 208 TYR A CA 1
ATOM 1598 C C . TYR A 1 208 ? 17.891 -6.855 -12.492 1 96.69 208 TYR A C 1
ATOM 1600 O O . TYR A 1 208 ? 17.609 -6.016 -11.633 1 96.69 208 TYR A O 1
ATOM 1608 N N . SER A 1 209 ? 18.031 -6.496 -13.703 1 95.75 209 SER A N 1
ATOM 1609 C CA . SER A 1 209 ? 18.406 -5.145 -14.102 1 95.75 209 SER A CA 1
ATOM 1610 C C . SER A 1 209 ? 17.188 -4.246 -14.25 1 95.75 209 SER A C 1
ATOM 1612 O O . SER A 1 209 ? 17.312 -3.021 -14.32 1 95.75 209 SER A O 1
ATOM 1614 N N . LYS A 1 210 ? 16 -4.777 -14.25 1 95.62 210 LYS A N 1
ATOM 1615 C CA . LYS A 1 210 ? 14.805 -4.031 -14.609 1 95.62 210 LYS A CA 1
ATOM 1616 C C . LYS A 1 210 ? 14.375 -3.096 -13.477 1 95.62 210 LYS A C 1
ATOM 1618 O O . LYS A 1 210 ? 13.844 -2.014 -13.727 1 95.62 210 LYS A O 1
ATOM 1623 N N . ALA A 1 211 ? 14.562 -3.59 -12.227 1 97.44 211 ALA A N 1
ATOM 1624 C CA . ALA A 1 211 ? 14.102 -2.801 -11.086 1 97.44 211 ALA A CA 1
ATOM 1625 C C . ALA A 1 211 ? 14.578 -3.406 -9.766 1 97.44 211 ALA A C 1
ATOM 1627 O O . ALA A 1 211 ? 15.008 -4.562 -9.727 1 97.44 211 ALA A O 1
ATOM 1628 N N . SER A 1 212 ? 14.562 -2.611 -8.727 1 97.81 212 SER A N 1
ATOM 1629 C CA . SER A 1 212 ? 14.688 -3.15 -7.379 1 97.81 212 SER A CA 1
ATOM 1630 C C . SER A 1 212 ? 13.469 -2.812 -6.531 1 97.81 212 SER A C 1
ATOM 1632 O O . SER A 1 212 ? 13.258 -3.412 -5.473 1 97.81 212 SER A O 1
ATOM 1634 N N . ALA A 1 213 ? 12.75 -1.779 -6.965 1 98.69 213 ALA A N 1
ATOM 1635 C CA . ALA A 1 213 ? 11.523 -1.397 -6.266 1 98.69 213 ALA A CA 1
ATOM 1636 C C . ALA A 1 213 ? 10.383 -1.161 -7.254 1 98.69 213 ALA A C 1
ATOM 1638 O O . ALA A 1 213 ? 10.609 -0.687 -8.367 1 98.69 213 ALA A O 1
ATOM 1639 N N . PHE A 1 214 ? 9.18 -1.513 -6.832 1 98.88 214 PHE A N 1
ATOM 1640 C CA . PHE A 1 214 ? 7.98 -1.521 -7.66 1 98.88 214 PHE A CA 1
ATOM 1641 C C . PHE A 1 214 ? 6.82 -0.852 -6.938 1 98.88 214 PHE A C 1
ATOM 1643 O O . PHE A 1 214 ? 6.633 -1.049 -5.734 1 98.88 214 PHE A O 1
ATOM 1650 N N . ALA A 1 215 ? 6.082 -0.044 -7.613 1 98.94 215 ALA A N 1
ATOM 1651 C CA . ALA A 1 215 ? 4.828 0.525 -7.129 1 98.94 215 ALA A CA 1
ATOM 1652 C C . ALA A 1 215 ? 3.814 0.667 -8.258 1 98.94 215 ALA A C 1
ATOM 1654 O O . ALA A 1 215 ? 4.188 0.944 -9.406 1 98.94 215 ALA A O 1
ATOM 1655 N N . GLY A 1 216 ? 2.586 0.496 -7.914 1 98.94 216 GLY A N 1
ATOM 1656 C CA . GLY A 1 216 ? 1.548 0.685 -8.914 1 98.94 216 GLY A CA 1
ATOM 1657 C C . GLY A 1 216 ? 0.151 0.733 -8.32 1 98.94 216 GLY A C 1
ATOM 1658 O O . GLY A 1 216 ? -0.024 0.559 -7.113 1 98.94 216 GLY A O 1
ATOM 1659 N N . SER A 1 217 ? -0.804 1.07 -9.164 1 98.94 217 SER A N 1
ATOM 1660 C CA . SER A 1 217 ? -2.213 1.161 -8.797 1 98.94 217 SER A CA 1
ATOM 1661 C C . SER A 1 217 ? -3.109 1.103 -10.031 1 98.94 217 SER A C 1
ATOM 1663 O O . SER A 1 217 ? -2.637 1.277 -11.156 1 98.94 217 SER A O 1
ATOM 1665 N N . GLY A 1 218 ? -4.324 0.806 -9.727 1 98.88 218 GLY A N 1
ATOM 1666 C CA . GLY A 1 218 ? -5.277 0.737 -10.82 1 98.88 218 GLY A CA 1
ATOM 1667 C C . GLY A 1 218 ? -6.703 0.483 -10.359 1 98.88 218 GLY A C 1
ATOM 1668 O O . GLY A 1 218 ? -7.016 0.646 -9.18 1 98.88 218 GLY A O 1
ATOM 1669 N N . ILE A 1 219 ? -7.531 0.208 -11.367 1 98.81 219 ILE A N 1
ATOM 1670 C CA . ILE A 1 219 ? -8.938 -0.129 -11.148 1 98.81 219 ILE A CA 1
ATOM 1671 C C . ILE A 1 219 ? -9.289 -1.396 -11.93 1 98.81 219 ILE A C 1
ATOM 1673 O O . ILE A 1 219 ? -8.828 -1.586 -13.055 1 98.81 219 ILE A O 1
ATOM 1677 N N . THR A 1 220 ? -10.047 -2.279 -11.305 1 98.75 220 THR A N 1
ATOM 1678 C CA . THR A 1 220 ? -10.414 -3.541 -11.938 1 98.75 220 THR A CA 1
ATOM 1679 C C . THR A 1 220 ? -11.625 -3.354 -12.852 1 98.75 220 THR A C 1
ATOM 1681 O O . THR A 1 220 ? -12.281 -2.307 -12.82 1 98.75 220 THR A O 1
ATOM 1684 N N . LYS A 1 221 ? -11.891 -4.395 -13.633 1 98.38 221 LYS A N 1
ATOM 1685 C CA . LYS A 1 221 ? -13.062 -4.402 -14.492 1 98.38 221 LYS A CA 1
ATOM 1686 C C . LYS A 1 221 ? -14.352 -4.297 -13.68 1 98.38 221 LYS A C 1
ATOM 1688 O O . LYS A 1 221 ? -15.344 -3.73 -14.141 1 98.38 221 LYS A O 1
ATOM 1693 N N . GLU A 1 222 ? -14.336 -4.789 -12.422 1 97.56 222 GLU A N 1
ATOM 1694 C CA . GLU A 1 222 ? -15.5 -4.754 -11.539 1 97.56 222 GLU A CA 1
ATOM 1695 C C . GLU A 1 222 ? -15.562 -3.445 -10.758 1 97.56 222 GLU A C 1
ATOM 1697 O O . GLU A 1 222 ? -16.531 -3.197 -10.031 1 97.56 222 GLU A O 1
ATOM 1702 N N . GLY A 1 223 ? -14.523 -2.629 -10.852 1 97.88 223 GLY A N 1
ATOM 1703 C CA . GLY A 1 223 ? -14.594 -1.29 -10.289 1 97.88 223 GLY A CA 1
ATOM 1704 C C . GLY A 1 223 ? -13.82 -1.147 -8.984 1 97.88 223 GLY A C 1
ATOM 1705 O O . GLY A 1 223 ? -13.836 -0.083 -8.367 1 97.88 223 GLY A O 1
ATOM 1706 N N . ALA A 1 224 ? -13.133 -2.162 -8.531 1 98.62 224 ALA A N 1
ATOM 1707 C CA . ALA A 1 224 ? -12.32 -2.074 -7.32 1 98.62 224 ALA A CA 1
ATOM 1708 C C . ALA A 1 224 ? -10.977 -1.407 -7.602 1 98.62 224 ALA A C 1
ATOM 1710 O O . ALA A 1 224 ? -10.32 -1.727 -8.594 1 98.62 224 ALA A O 1
ATOM 1711 N N . VAL A 1 225 ? -10.57 -0.478 -6.742 1 98.88 225 VAL A N 1
ATOM 1712 C CA . VAL A 1 225 ? -9.234 0.099 -6.898 1 98.88 225 VAL A CA 1
ATOM 1713 C C . VAL A 1 225 ? -8.211 -0.771 -6.18 1 98.88 225 VAL A C 1
ATOM 1715 O O . VAL A 1 225 ? -8.547 -1.496 -5.242 1 98.88 225 VAL A O 1
ATOM 1718 N N . PHE A 1 226 ? -6.977 -0.703 -6.629 1 98.94 226 PHE A N 1
ATOM 1719 C CA . PHE A 1 226 ? -5.922 -1.491 -6.004 1 98.94 226 PHE A CA 1
ATOM 1720 C C . PHE A 1 226 ? -4.586 -0.763 -6.074 1 98.94 226 PHE A C 1
ATOM 1722 O O . PHE A 1 226 ? -4.398 0.118 -6.918 1 98.94 226 PHE A O 1
ATOM 1729 N N . SER A 1 227 ? -3.711 -1.056 -5.195 1 98.94 227 SER A N 1
ATOM 1730 C CA . SER A 1 227 ? -2.318 -0.621 -5.223 1 98.94 227 SER A CA 1
ATOM 1731 C C . SER A 1 227 ? -1.374 -1.761 -4.852 1 98.94 227 SER A C 1
ATOM 1733 O O . SER A 1 227 ? -1.792 -2.742 -4.234 1 98.94 227 SER A O 1
ATOM 1735 N N . TYR A 1 228 ? -0.159 -1.664 -5.254 1 98.94 228 TYR A N 1
ATOM 1736 C CA . TYR A 1 228 ? 0.833 -2.672 -4.898 1 98.94 228 TYR A CA 1
ATOM 1737 C C . TYR A 1 228 ? 2.193 -2.031 -4.648 1 98.94 228 TYR A C 1
ATOM 1739 O O . TYR A 1 228 ? 2.424 -0.881 -5.023 1 98.94 228 TYR A O 1
ATOM 1747 N N . LYS A 1 229 ? 2.996 -2.803 -4 1 98.94 229 LYS A N 1
ATOM 1748 C CA . LYS A 1 229 ? 4.355 -2.381 -3.684 1 98.94 229 LYS A CA 1
ATOM 1749 C C . LYS A 1 229 ? 5.297 -3.58 -3.594 1 98.94 229 LYS A C 1
ATOM 1751 O O . LYS A 1 229 ? 4.859 -4.699 -3.326 1 98.94 229 LYS A O 1
ATOM 1756 N N . ALA A 1 230 ? 6.531 -3.281 -3.826 1 98.81 230 ALA A N 1
ATOM 1757 C CA . ALA A 1 230 ? 7.609 -4.219 -3.527 1 98.81 230 ALA A CA 1
ATOM 1758 C C . ALA A 1 230 ? 8.961 -3.508 -3.512 1 98.81 230 ALA A C 1
ATOM 1760 O O . ALA A 1 230 ? 9.211 -2.617 -4.328 1 98.81 230 ALA A O 1
ATOM 1761 N N . ASN A 1 231 ? 9.773 -3.836 -2.607 1 98.69 231 ASN A N 1
ATOM 1762 C CA . ASN A 1 231 ? 11.156 -3.385 -2.553 1 98.69 231 ASN A CA 1
ATOM 1763 C C . ASN A 1 231 ? 12.117 -4.543 -2.289 1 98.69 231 ASN A C 1
ATOM 1765 O O . ASN A 1 231 ? 12.242 -5.008 -1.154 1 98.69 231 ASN A O 1
ATOM 1769 N N . TRP A 1 232 ? 12.836 -4.969 -3.332 1 98.31 232 TRP A N 1
ATOM 1770 C CA . TRP A 1 232 ? 13.672 -6.164 -3.27 1 98.31 232 TRP A CA 1
ATOM 1771 C C . TRP A 1 232 ? 15.008 -5.863 -2.604 1 98.31 232 TRP A C 1
ATOM 1773 O O . TRP A 1 232 ? 15.781 -6.777 -2.307 1 98.31 232 TRP A O 1
ATOM 1783 N N . LYS A 1 233 ? 15.305 -4.594 -2.285 1 97 233 LYS A N 1
ATOM 1784 C CA . LYS A 1 233 ? 16.547 -4.203 -1.615 1 97 233 LYS A CA 1
ATOM 1785 C C . LYS A 1 233 ? 16.266 -3.701 -0.2 1 97 233 LYS A C 1
ATOM 1787 O O . LYS A 1 233 ? 17.094 -2.98 0.379 1 97 233 LYS A O 1
ATOM 1792 N N . SER A 1 234 ? 15.117 -4.004 0.322 1 97.88 234 SER A N 1
ATOM 1793 C CA . SER A 1 234 ? 14.742 -3.547 1.655 1 97.88 234 SER A CA 1
ATOM 1794 C C . SER A 1 234 ? 14.039 -4.652 2.441 1 97.88 234 SER A C 1
ATOM 1796 O O . SER A 1 234 ? 14.344 -5.836 2.266 1 97.88 234 SER A O 1
ATOM 1798 N N . ALA A 1 235 ? 13.273 -4.227 3.523 1 96.44 235 ALA A N 1
ATOM 1799 C CA . ALA A 1 235 ? 12.516 -5.156 4.348 1 96.44 235 ALA A CA 1
ATOM 1800 C C . ALA A 1 235 ? 11.094 -5.332 3.812 1 96.44 235 ALA A C 1
ATOM 1802 O O . ALA A 1 235 ? 10.594 -4.48 3.074 1 96.44 235 ALA A O 1
ATOM 1803 N N . GLY A 1 236 ? 10.5 -6.414 4.203 1 94.5 236 GLY A N 1
ATOM 1804 C CA . GLY A 1 236 ? 9.156 -6.734 3.77 1 94.5 236 GLY A CA 1
ATOM 1805 C C . GLY A 1 236 ? 8.992 -8.18 3.338 1 94.5 236 GLY A C 1
ATOM 1806 O O . GLY A 1 236 ? 9.953 -8.953 3.379 1 94.5 236 GLY A O 1
ATOM 1807 N N . ARG A 1 237 ? 7.773 -8.461 2.896 1 95.75 237 ARG A N 1
ATOM 1808 C CA . ARG A 1 237 ? 7.457 -9.82 2.477 1 95.75 237 ARG A CA 1
ATOM 1809 C C . ARG A 1 237 ? 6.156 -9.859 1.683 1 95.75 237 ARG A C 1
ATOM 1811 O O . ARG A 1 237 ? 5.508 -8.828 1.49 1 95.75 237 ARG A O 1
ATOM 1818 N N . TRP A 1 238 ? 5.805 -11.047 1.228 1 98.25 238 TRP A N 1
ATOM 1819 C CA . TRP A 1 238 ? 4.582 -11.281 0.465 1 98.25 238 TRP A CA 1
ATOM 1820 C C . TRP A 1 238 ? 3.348 -11.031 1.324 1 98.25 238 TRP A C 1
ATOM 1822 O O . TRP A 1 238 ? 3.285 -11.469 2.475 1 98.25 238 TRP A O 1
ATOM 1832 N N . SER A 1 239 ? 2.414 -10.32 0.731 1 98.12 239 SER A N 1
ATOM 1833 C CA . SER A 1 239 ? 1.121 -10.141 1.386 1 98.12 239 SER A CA 1
ATOM 1834 C C . SER A 1 239 ? 0.035 -9.781 0.377 1 98.12 239 SER A C 1
ATOM 1836 O O . SER A 1 239 ? 0.304 -9.109 -0.621 1 98.12 239 SER A O 1
ATOM 1838 N N . VAL A 1 240 ? -1.157 -10.234 0.631 1 98.88 240 VAL A N 1
ATOM 1839 C CA . VAL A 1 240 ? -2.35 -9.844 -0.114 1 98.88 240 VAL A CA 1
ATOM 1840 C C . VAL A 1 240 ? -3.445 -9.406 0.854 1 98.88 240 VAL A C 1
ATOM 1842 O O . VAL A 1 240 ? -3.744 -10.109 1.822 1 98.88 240 VAL A O 1
ATOM 1845 N N . GLU A 1 241 ? -3.992 -8.234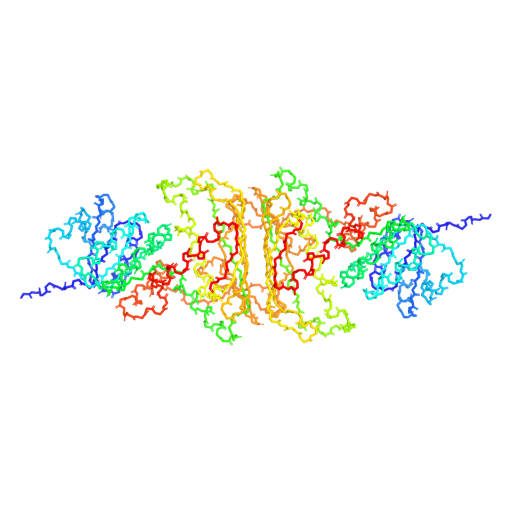 0.638 1 98.81 241 GLU A N 1
ATOM 1846 C CA . GLU A 1 241 ? -5.109 -7.703 1.411 1 98.81 241 GLU A CA 1
ATOM 1847 C C . GLU A 1 241 ? -6.336 -7.488 0.531 1 98.81 241 GLU A C 1
ATOM 1849 O O . GLU A 1 241 ? -6.285 -6.738 -0.446 1 98.81 241 GLU A O 1
ATOM 1854 N N . ILE A 1 242 ? -7.387 -8.117 0.903 1 98.94 242 ILE A N 1
ATOM 1855 C CA . ILE A 1 242 ? -8.648 -7.957 0.18 1 98.94 242 ILE A CA 1
ATOM 1856 C C . ILE A 1 242 ? -9.68 -7.281 1.081 1 98.94 242 ILE A C 1
ATOM 1858 O O . ILE A 1 242 ? -9.977 -7.777 2.17 1 98.94 242 ILE A O 1
ATOM 1862 N N . LEU A 1 243 ? -10.242 -6.199 0.591 1 98.88 243 LEU A N 1
ATOM 1863 C CA . LEU A 1 243 ? -11.195 -5.453 1.406 1 98.88 243 LEU A CA 1
ATOM 1864 C C . LEU A 1 243 ? -12.602 -5.555 0.829 1 98.88 243 LEU A C 1
ATOM 1866 O O . LEU A 1 243 ? -12.797 -5.41 -0.381 1 98.88 243 LEU A O 1
ATOM 1870 N N . THR A 1 244 ? -13.5 -5.863 1.68 1 98.31 244 THR A N 1
ATOM 1871 C CA . THR A 1 244 ? -14.93 -5.73 1.421 1 98.31 244 THR A CA 1
ATOM 1872 C C . THR A 1 244 ? -15.516 -4.574 2.225 1 98.31 244 THR A C 1
ATOM 1874 O O . THR A 1 244 ? -14.789 -3.838 2.891 1 98.31 244 THR A O 1
ATOM 1877 N N . GLN A 1 245 ? -16.812 -4.402 2.125 1 95.19 245 GLN A N 1
ATOM 1878 C CA . GLN A 1 245 ? -17.453 -3.318 2.871 1 95.19 245 GLN A CA 1
ATOM 1879 C C . GLN A 1 245 ? -17.422 -3.598 4.371 1 95.19 245 GLN A C 1
ATOM 1881 O O . GLN A 1 245 ? -17.672 -2.697 5.18 1 95.19 245 GLN A O 1
ATOM 1886 N N . GLU A 1 246 ? -17.094 -4.828 4.785 1 95.12 246 GLU A N 1
ATOM 1887 C CA . GLU A 1 246 ? -17.219 -5.195 6.195 1 95.12 246 GLU A CA 1
ATOM 1888 C C . GLU A 1 246 ? -15.867 -5.617 6.77 1 95.12 246 GLU A C 1
ATOM 1890 O O . GLU A 1 246 ? -15.617 -5.465 7.965 1 95.12 246 GLU A O 1
ATOM 1895 N N . HIS A 1 247 ? -15.008 -6.121 5.891 1 98.06 247 HIS A N 1
ATOM 1896 C CA . HIS A 1 247 ? -13.828 -6.797 6.41 1 98.06 247 HIS A CA 1
ATOM 1897 C C . HIS A 1 247 ? -12.602 -6.492 5.555 1 98.06 247 HIS A C 1
ATOM 1899 O O . HIS A 1 247 ? -12.727 -6.207 4.359 1 98.06 247 HIS A O 1
ATOM 1905 N N . LYS A 1 248 ? -11.547 -6.473 6.203 1 98.56 248 LYS A N 1
ATOM 1906 C CA . LYS A 1 248 ? -10.25 -6.652 5.559 1 98.56 248 LYS A CA 1
ATOM 1907 C C . LYS A 1 248 ? -9.703 -8.062 5.793 1 98.56 248 LYS A C 1
ATOM 1909 O O . LYS A 1 248 ? -9.516 -8.477 6.941 1 98.56 248 LYS A O 1
ATOM 1914 N N . PHE A 1 249 ? -9.492 -8.812 4.699 1 98.88 249 PHE A N 1
ATOM 1915 C CA . PHE A 1 249 ? -8.883 -10.141 4.754 1 98.88 249 PHE A CA 1
ATOM 1916 C C . PHE A 1 249 ? -7.398 -10.07 4.434 1 98.88 249 PHE A C 1
ATOM 1918 O O . PHE A 1 249 ? -7.004 -9.508 3.412 1 98.88 249 PHE A O 1
ATOM 1925 N N . LEU A 1 250 ? -6.602 -10.617 5.293 1 98.56 250 LEU A N 1
ATOM 1926 C CA . LEU A 1 250 ? -5.152 -10.516 5.172 1 98.56 250 LEU A CA 1
ATOM 1927 C C . LEU A 1 250 ? -4.52 -11.891 5.004 1 98.56 250 LEU A C 1
ATOM 1929 O O . LEU A 1 250 ? -4.688 -12.766 5.859 1 98.56 250 LEU A O 1
ATOM 1933 N N . PHE A 1 251 ? -3.803 -12.039 3.852 1 98.69 251 PHE A N 1
ATOM 1934 C CA . PHE A 1 251 ? -3.004 -13.227 3.576 1 98.69 251 PHE A CA 1
ATOM 1935 C C . PHE A 1 251 ? -1.53 -12.969 3.861 1 98.69 251 PHE A C 1
ATOM 1937 O O . PHE A 1 251 ? -0.76 -12.664 2.949 1 98.69 251 PHE A O 1
ATOM 1944 N N . GLU A 1 252 ? -1.1 -13.164 5.121 1 95.56 252 GLU A N 1
ATOM 1945 C CA . GLU A 1 252 ? 0.267 -12.953 5.594 1 95.56 252 GLU A CA 1
ATOM 1946 C C . GLU A 1 252 ? 0.582 -13.859 6.785 1 95.56 252 GLU A C 1
ATOM 1948 O O . GLU A 1 252 ? 0.336 -13.484 7.934 1 95.56 252 GLU A O 1
ATOM 1953 N N . PRO A 1 253 ? 1.186 -15.055 6.613 1 95.75 253 PRO A N 1
ATOM 1954 C CA . PRO A 1 253 ? 1.546 -15.625 5.312 1 95.75 253 PRO A CA 1
ATOM 1955 C C . PRO A 1 253 ? 0.327 -16.047 4.496 1 95.75 253 PRO A C 1
ATOM 1957 O O . PRO A 1 253 ? -0.79 -16.078 5.02 1 95.75 253 PRO A O 1
ATOM 1960 N N . MET A 1 254 ? 0.5 -16.359 3.24 1 97.12 254 MET A N 1
ATOM 1961 C CA . MET A 1 254 ? -0.61 -16.547 2.311 1 97.12 254 MET A CA 1
ATOM 1962 C C . MET A 1 254 ? -1.389 -17.812 2.641 1 97.12 254 MET A C 1
ATOM 1964 O O . MET A 1 254 ? -2.553 -17.953 2.262 1 97.12 254 MET A O 1
ATOM 1968 N N . GLU A 1 255 ? -0.797 -18.75 3.418 1 97.56 255 GLU A N 1
ATOM 1969 C CA . GLU A 1 255 ? -1.441 -20 3.811 1 97.56 255 GLU A CA 1
ATOM 1970 C C . GLU A 1 255 ? -2.436 -19.766 4.945 1 97.56 255 GLU A C 1
ATOM 1972 O O . GLU A 1 255 ? -3.246 -20.656 5.25 1 97.56 255 GLU A O 1
ATOM 1977 N N . GLN A 1 256 ? -2.338 -18.641 5.57 1 97.62 256 GLN A N 1
ATOM 1978 C CA . GLN A 1 256 ? -3.229 -18.281 6.668 1 97.62 256 GLN A CA 1
ATOM 1979 C C . GLN A 1 256 ? -4.16 -17.141 6.262 1 97.62 256 GLN A C 1
ATOM 1981 O O . GLN A 1 256 ? -3.949 -16.484 5.23 1 97.62 256 GLN A O 1
ATOM 1986 N N . LEU A 1 257 ? -5.188 -17.062 7.016 1 98.56 257 LEU A N 1
ATOM 1987 C CA . LEU A 1 257 ? -6.16 -16 6.773 1 98.56 257 LEU A CA 1
ATOM 1988 C C . LEU A 1 257 ? -6.461 -15.234 8.062 1 98.56 257 LEU A C 1
ATOM 1990 O O . LEU A 1 257 ? -6.906 -15.828 9.047 1 98.56 257 LEU A O 1
ATOM 1994 N N . ARG A 1 258 ? -6.152 -13.977 8.055 1 98.38 258 ARG A N 1
ATOM 1995 C CA . ARG A 1 258 ? -6.52 -13.094 9.156 1 98.38 258 ARG A CA 1
ATOM 1996 C C . ARG A 1 258 ? -7.594 -12.102 8.727 1 98.38 258 ARG A C 1
ATOM 1998 O O . ARG A 1 258 ? -7.766 -11.844 7.535 1 98.38 258 ARG A O 1
ATOM 2005 N N . VAL A 1 259 ? -8.328 -11.602 9.688 1 98.44 259 VAL A N 1
ATOM 2006 C CA . VAL A 1 259 ? -9.453 -10.727 9.359 1 98.44 259 VAL A CA 1
ATOM 2007 C C . VAL A 1 259 ? -9.461 -9.523 10.297 1 98.44 259 VAL A C 1
ATOM 2009 O O . VAL A 1 259 ? -9.156 -9.656 11.484 1 98.44 259 VAL A O 1
ATOM 2012 N N . GLN A 1 260 ? -9.688 -8.375 9.742 1 98.19 260 GLN A N 1
ATOM 2013 C CA . GLN A 1 260 ? -9.977 -7.145 10.477 1 98.19 260 GLN A CA 1
ATOM 2014 C C . GLN A 1 260 ? -11.383 -6.641 10.164 1 98.19 260 GLN A C 1
ATOM 2016 O O . GLN A 1 260 ? -11.742 -6.465 9 1 98.19 260 GLN A O 1
ATOM 2021 N N . ASN A 1 261 ? -12.164 -6.422 11.195 1 97.06 261 ASN A N 1
ATOM 2022 C CA . ASN A 1 261 ? -13.523 -5.922 11.008 1 97.06 261 ASN A CA 1
ATOM 2023 C C . ASN A 1 261 ? -13.547 -4.402 10.859 1 97.06 261 ASN A C 1
ATOM 2025 O O . ASN A 1 261 ? -12.734 -3.705 11.461 1 97.06 261 ASN A O 1
ATOM 2029 N N . ARG A 1 262 ? -14.5 -3.973 10.055 1 94.69 262 ARG A N 1
ATOM 2030 C CA . ARG A 1 262 ? -14.742 -2.535 9.977 1 94.69 262 ARG A CA 1
ATOM 2031 C C . ARG A 1 262 ? -14.938 -1.933 11.359 1 94.69 262 ARG A C 1
ATOM 2033 O O . ARG A 1 262 ? -15.711 -2.457 12.164 1 94.69 262 ARG A O 1
ATOM 2040 N N . GLY A 1 263 ? -14.172 -0.824 11.57 1 93.31 263 GLY A N 1
ATOM 2041 C CA . GLY A 1 263 ? -14.328 -0.129 12.844 1 93.31 263 GLY A CA 1
ATOM 2042 C C . GLY A 1 263 ? -13.492 -0.728 13.961 1 93.31 263 GLY A C 1
ATOM 2043 O O . GLY A 1 263 ? -13.578 -0.284 15.102 1 93.31 263 GLY A O 1
ATOM 2044 N N . GLU A 1 264 ? -12.742 -1.738 13.672 1 94.38 264 GLU A N 1
ATOM 2045 C CA . GLU A 1 264 ? -11.891 -2.361 14.68 1 94.38 264 GLU A CA 1
ATOM 2046 C C . GLU A 1 264 ? -10.414 -2.268 14.289 1 94.38 264 GLU A C 1
ATOM 2048 O O . GLU A 1 264 ? -10.078 -2.281 13.109 1 94.38 264 GLU A O 1
ATOM 2053 N N . ILE A 1 265 ? -9.602 -2.199 15.32 1 91.31 265 ILE A N 1
ATOM 2054 C CA . ILE A 1 265 ? -8.164 -2.127 15.102 1 91.31 265 ILE A CA 1
ATOM 2055 C C . ILE A 1 265 ? -7.57 -3.533 15.102 1 91.31 265 ILE A C 1
ATOM 2057 O O . ILE A 1 265 ? -6.633 -3.818 14.352 1 91.31 265 ILE A O 1
ATOM 2061 N N . LYS A 1 266 ? -8.148 -4.383 15.883 1 94.12 266 LYS A N 1
ATOM 2062 C CA . LYS A 1 266 ? -7.602 -5.719 16.125 1 94.12 266 LYS A CA 1
ATOM 2063 C C . LYS A 1 266 ? -7.738 -6.594 14.883 1 94.12 266 LYS A C 1
ATOM 2065 O O . LYS A 1 266 ? -8.758 -6.555 14.195 1 94.12 266 LYS A O 1
ATOM 2070 N N . VAL A 1 267 ? -6.707 -7.332 14.547 1 96.19 267 VAL A N 1
ATOM 2071 C CA . VAL A 1 267 ? -6.688 -8.344 13.5 1 96.19 267 VAL A CA 1
ATOM 2072 C C . VAL A 1 267 ? -6.695 -9.734 14.125 1 96.19 267 VAL A C 1
ATOM 2074 O O . VAL A 1 267 ? -5.902 -10.023 15.023 1 96.19 267 VAL A O 1
ATOM 2077 N N . GLU A 1 268 ? -7.574 -10.578 13.664 1 97.56 268 GLU A N 1
ATOM 2078 C CA . GLU A 1 268 ? -7.695 -11.914 14.25 1 97.56 268 GLU A CA 1
ATOM 2079 C C . GLU A 1 268 ? -7.395 -12.992 13.211 1 97.56 268 GLU A C 1
ATOM 2081 O O . GLU A 1 268 ? -7.738 -12.852 12.039 1 97.56 268 GLU A O 1
ATOM 2086 N N . GLN A 1 269 ? -6.77 -14.023 13.711 1 97.81 269 GLN A N 1
ATOM 2087 C CA . GLN A 1 269 ? -6.566 -15.195 12.859 1 97.81 269 GLN A CA 1
ATOM 2088 C C . GLN A 1 269 ? -7.855 -16.016 12.734 1 97.81 269 GLN A C 1
ATOM 2090 O O . GLN A 1 269 ? -8.516 -16.297 13.734 1 97.81 269 GLN A O 1
ATOM 2095 N N . LEU A 1 270 ? -8.156 -16.422 11.523 1 97.69 270 LEU A N 1
ATOM 2096 C CA . LEU A 1 270 ? -9.352 -17.234 11.32 1 97.69 270 LEU A CA 1
ATOM 2097 C C . LEU A 1 270 ? -9 -18.719 11.305 1 97.69 270 LEU A C 1
ATOM 2099 O O . LEU A 1 270 ? -7.969 -19.109 10.758 1 97.69 270 LEU A O 1
ATOM 2103 N N . ASP A 1 271 ? -9.898 -19.438 11.875 1 96.25 271 ASP A N 1
ATOM 2104 C CA . ASP A 1 271 ? -9.781 -20.891 11.766 1 96.25 271 ASP A CA 1
ATOM 2105 C C . ASP A 1 271 ? -10.25 -21.375 10.391 1 96.25 271 ASP A C 1
ATOM 2107 O O . ASP A 1 271 ? -11.367 -21.062 9.961 1 96.25 271 ASP A O 1
ATOM 2111 N N . ILE A 1 272 ? -9.359 -22.078 9.742 1 97.12 272 ILE A N 1
ATOM 2112 C CA . ILE A 1 272 ? -9.703 -22.609 8.43 1 97.12 272 ILE A CA 1
ATOM 2113 C C . ILE A 1 272 ? -9.469 -24.125 8.406 1 97.12 272 ILE A C 1
ATOM 2115 O O . ILE A 1 272 ? -8.695 -24.641 9.211 1 97.12 272 ILE A O 1
ATOM 2119 N N . ASP A 1 273 ? -10.164 -24.875 7.57 1 96.38 273 ASP A N 1
ATOM 2120 C CA . ASP A 1 273 ? -9.945 -26.312 7.375 1 96.38 273 ASP A CA 1
ATOM 2121 C C . ASP A 1 273 ? -8.773 -26.562 6.438 1 96.38 273 ASP A C 1
ATOM 2123 O O . ASP A 1 273 ? -8.961 -26.828 5.246 1 96.38 273 ASP A O 1
ATOM 2127 N N . ASP A 1 274 ? -7.613 -26.562 7.09 1 97.38 274 ASP A N 1
ATOM 2128 C CA . ASP A 1 274 ? -6.422 -26.625 6.25 1 97.38 274 ASP A CA 1
ATOM 2129 C C . ASP A 1 274 ? -5.73 -27.984 6.391 1 97.38 274 ASP A C 1
ATOM 2131 O O . ASP A 1 274 ? -4.516 -28.094 6.199 1 97.38 274 ASP A O 1
ATOM 2135 N N . GLU A 1 275 ? -6.395 -29.047 6.75 1 97.69 275 GLU A N 1
ATOM 2136 C CA . GLU A 1 275 ? -5.82 -30.375 6.957 1 97.69 275 GLU A CA 1
ATOM 2137 C C . GLU A 1 275 ? -5.098 -30.875 5.707 1 97.69 275 GLU A C 1
ATOM 2139 O O . GLU A 1 275 ? -3.971 -31.359 5.789 1 97.69 275 GLU A O 1
ATOM 2144 N N . ILE A 1 276 ? -5.734 -30.766 4.598 1 98.19 276 ILE A N 1
ATOM 2145 C CA . ILE A 1 276 ? -5.156 -31.219 3.338 1 98.19 276 ILE A CA 1
ATOM 2146 C C . ILE A 1 276 ? -3.92 -30.375 3.006 1 98.19 276 ILE A C 1
ATOM 2148 O O . ILE A 1 276 ? -2.916 -30.906 2.529 1 98.19 276 ILE A O 1
ATOM 2152 N N . ASP A 1 277 ? -3.988 -29.062 3.283 1 97.88 277 ASP A N 1
ATOM 2153 C CA . ASP A 1 277 ? -2.873 -28.172 3.012 1 97.88 277 ASP A CA 1
ATOM 2154 C C . ASP A 1 277 ? -1.689 -28.453 3.932 1 97.88 277 ASP A C 1
ATOM 2156 O O . ASP A 1 277 ? -0.544 -28.156 3.596 1 97.88 277 ASP A O 1
ATOM 2160 N N . ILE A 1 278 ? -2.021 -29.062 5.062 1 97.06 278 ILE A N 1
ATOM 2161 C CA . ILE A 1 278 ? -0.971 -29.422 6.008 1 97.06 278 ILE A CA 1
ATOM 2162 C C . ILE A 1 278 ? -0.358 -30.766 5.598 1 97.06 278 ILE A C 1
ATOM 2164 O O . ILE A 1 278 ? 0.861 -30.938 5.66 1 97.06 278 ILE A O 1
ATOM 2168 N N . LYS A 1 279 ? -1.172 -31.672 5.137 1 97.75 279 LYS A N 1
ATOM 2169 C CA . LYS A 1 279 ? -0.742 -33 4.773 1 97.75 279 LYS A CA 1
ATOM 2170 C C . LYS A 1 279 ? 0.07 -33 3.482 1 97.75 279 LYS A C 1
ATOM 2172 O O . LYS A 1 279 ? 1.034 -33.75 3.342 1 97.75 279 LYS A O 1
ATOM 2177 N N . TYR A 1 280 ? -0.342 -32.188 2.582 1 98.31 280 TYR A N 1
ATOM 2178 C CA . TYR A 1 280 ? 0.336 -32.031 1.3 1 98.31 280 TYR A CA 1
ATOM 2179 C C . TYR A 1 280 ? 0.854 -30.594 1.128 1 98.31 280 TYR A C 1
ATOM 2181 O O . TYR A 1 280 ? 0.534 -29.703 1.925 1 98.31 280 TYR A O 1
ATOM 2189 N N . LYS A 1 281 ? 1.715 -30.422 0.128 1 97.88 281 LYS A N 1
ATOM 2190 C CA . LYS A 1 281 ? 2.023 -29.047 -0.205 1 97.88 281 LYS A CA 1
ATOM 2191 C C . LYS A 1 281 ? 0.75 -28.234 -0.429 1 97.88 281 LYS A C 1
ATOM 2193 O O . LYS A 1 281 ? -0.116 -28.641 -1.21 1 97.88 281 LYS A O 1
ATOM 2198 N N . ALA A 1 282 ? 0.678 -27.125 0.256 1 98.38 282 ALA A N 1
ATOM 2199 C CA . ALA A 1 282 ? -0.561 -26.359 0.295 1 98.38 282 ALA A CA 1
ATOM 2200 C C . ALA A 1 282 ? -1.061 -26.047 -1.113 1 98.38 282 ALA A C 1
ATOM 2202 O O . ALA A 1 282 ? -0.293 -25.594 -1.964 1 98.38 282 ALA A O 1
ATOM 2203 N N . GLY A 1 283 ? -2.342 -26.312 -1.362 1 98.62 283 GLY A N 1
ATOM 2204 C CA . GLY A 1 283 ? -3.041 -26 -2.6 1 98.62 283 GLY A CA 1
ATOM 2205 C C . GLY A 1 283 ? -2.809 -27.031 -3.688 1 98.62 283 GLY A C 1
ATOM 2206 O O . GLY A 1 283 ? -3.559 -27.094 -4.664 1 98.62 283 GLY A O 1
ATOM 2207 N N . LEU A 1 284 ? -1.807 -27.844 -3.559 1 98.75 284 LEU A N 1
ATOM 2208 C CA . LEU A 1 284 ? -1.407 -28.75 -4.641 1 98.75 284 LEU A CA 1
ATOM 2209 C C . LEU A 1 284 ? -2.43 -29.859 -4.828 1 98.75 284 LEU A C 1
ATOM 2211 O O . LEU A 1 284 ? -2.781 -30.203 -5.961 1 98.75 284 LEU A O 1
ATOM 2215 N N . TYR A 1 285 ? -2.879 -30.469 -3.754 1 98.75 285 TYR A N 1
ATOM 2216 C CA . TYR A 1 285 ? -3.844 -31.562 -3.826 1 98.75 285 TYR A CA 1
ATOM 2217 C C . TYR A 1 285 ? -5.105 -31.125 -4.566 1 98.75 285 TYR A C 1
ATOM 2219 O O . TYR A 1 285 ? -5.527 -31.781 -5.52 1 98.75 285 TYR A O 1
ATOM 2227 N N . LYS A 1 286 ? -5.637 -30.016 -4.145 1 98.69 286 LYS A N 1
ATOM 2228 C CA . LYS A 1 286 ? -6.883 -29.547 -4.742 1 98.69 286 LYS A CA 1
ATOM 2229 C C . LYS A 1 286 ? -6.664 -29.094 -6.184 1 98.69 286 LYS A C 1
ATOM 2231 O O . LYS A 1 286 ? -7.547 -29.234 -7.027 1 98.69 286 LYS A O 1
ATOM 2236 N N . GLU A 1 287 ? -5.527 -28.562 -6.488 1 98.81 287 GLU A N 1
ATOM 2237 C CA . GLU A 1 287 ? -5.191 -28.172 -7.855 1 98.81 287 GLU A CA 1
ATOM 2238 C C . GLU A 1 287 ? -5.156 -29.406 -8.773 1 98.81 287 GLU A C 1
ATOM 2240 O O . GLU A 1 287 ? -5.754 -29.391 -9.852 1 98.81 287 GLU A O 1
ATOM 2245 N N . VAL A 1 288 ? -4.496 -30.406 -8.344 1 98.81 288 VAL A N 1
ATOM 2246 C CA . VAL A 1 288 ? -4.375 -31.641 -9.133 1 98.81 288 VAL A CA 1
ATOM 2247 C C . VAL A 1 288 ? -5.746 -32.281 -9.273 1 98.81 288 VAL A C 1
ATOM 2249 O O . VAL A 1 288 ? -6.102 -32.781 -10.352 1 98.81 288 VAL A O 1
ATOM 2252 N N . GLU A 1 289 ? -6.492 -32.312 -8.164 1 98.75 289 GLU A N 1
ATOM 2253 C CA . GLU A 1 289 ? -7.852 -32.844 -8.211 1 98.75 289 GLU A CA 1
ATOM 2254 C C . GLU A 1 289 ? -8.688 -32.125 -9.258 1 98.75 289 GLU A C 1
ATOM 2256 O O . GLU A 1 289 ? -9.375 -32.75 -10.055 1 98.75 289 GLU A O 1
ATOM 2261 N N . ALA A 1 290 ? -8.609 -30.812 -9.258 1 98.75 290 ALA A N 1
ATOM 2262 C CA . ALA A 1 290 ? -9.352 -30.031 -10.234 1 98.75 290 ALA A CA 1
ATOM 2263 C C . ALA A 1 290 ? -8.945 -30.391 -11.656 1 98.75 290 ALA A C 1
ATOM 2265 O O . ALA A 1 290 ? -9.797 -30.578 -12.523 1 98.75 290 ALA A O 1
ATOM 2266 N N . PHE A 1 291 ? -7.723 -30.5 -11.875 1 98.75 291 PHE A N 1
ATOM 2267 C CA . PHE A 1 291 ? -7.195 -30.828 -13.195 1 98.75 291 PHE A CA 1
ATOM 2268 C C . PHE A 1 291 ? -7.672 -32.219 -13.648 1 98.75 291 PHE A C 1
ATOM 2270 O O . PHE A 1 291 ? -8.172 -32.344 -14.766 1 98.75 291 PHE A O 1
ATOM 2277 N N . LEU A 1 292 ? -7.559 -33.188 -12.781 1 98.38 292 LEU A N 1
ATOM 2278 C CA . LEU A 1 292 ? -7.863 -34.562 -13.133 1 98.38 292 LEU A CA 1
ATOM 2279 C C . LEU A 1 292 ? -9.359 -34.75 -13.352 1 98.38 292 LEU A C 1
ATOM 2281 O O . LEU A 1 292 ? -9.766 -35.562 -14.211 1 98.38 292 LEU A O 1
ATOM 2285 N N . THR A 1 293 ? -10.164 -33.969 -12.641 1 97.75 293 THR A N 1
ATOM 2286 C CA . THR A 1 293 ? -11.609 -34.188 -12.695 1 97.75 293 THR A CA 1
ATOM 2287 C C . THR A 1 293 ? -12.25 -33.281 -13.727 1 97.75 293 THR A C 1
ATOM 2289 O O . THR A 1 293 ? -13.445 -33.375 -14.016 1 97.75 293 THR A O 1
ATOM 2292 N N . GLY A 1 294 ? -11.531 -32.312 -14.203 1 97.44 294 GLY A N 1
ATOM 2293 C CA . GLY A 1 294 ? -12.055 -31.422 -15.219 1 97.44 294 GLY A CA 1
ATOM 2294 C C . GLY A 1 294 ? -12.789 -30.234 -14.633 1 97.44 294 GLY A C 1
ATOM 2295 O O . GLY A 1 294 ? -13.531 -29.547 -15.336 1 97.44 294 GLY A O 1
ATOM 2296 N N . ASN A 1 295 ? -12.703 -29.984 -13.352 1 97.06 295 ASN A N 1
ATOM 2297 C CA . ASN A 1 295 ? -13.211 -28.781 -12.711 1 97.06 295 ASN A CA 1
ATOM 2298 C C . ASN A 1 295 ? -12.203 -27.641 -12.797 1 97.06 295 ASN A C 1
ATOM 2300 O O . ASN A 1 295 ? -11.586 -27.266 -11.789 1 97.06 295 ASN A O 1
ATOM 2304 N N . THR A 1 296 ? -12.109 -27.016 -13.945 1 96.56 296 THR A N 1
ATOM 2305 C CA . THR A 1 296 ? -10.945 -26.203 -14.273 1 96.56 296 THR A CA 1
ATOM 2306 C C . THR A 1 296 ? -11.234 -24.719 -14.055 1 96.56 296 THR A C 1
ATOM 2308 O O . THR A 1 296 ? -10.5 -23.859 -14.539 1 96.56 296 THR A O 1
ATOM 2311 N N . GLU A 1 297 ? -12.297 -24.391 -13.359 1 96.19 297 GLU A N 1
ATOM 2312 C CA . GLU A 1 297 ? -12.719 -23.016 -13.188 1 96.19 297 GLU A CA 1
ATOM 2313 C C . GLU A 1 297 ? -11.633 -22.172 -12.516 1 96.19 297 GLU A C 1
ATOM 2315 O O . GLU A 1 297 ? -11.438 -21.016 -12.852 1 96.19 297 GLU A O 1
ATOM 2320 N N . MET A 1 298 ? -10.969 -22.812 -11.625 1 97.75 298 MET A N 1
ATOM 2321 C CA . MET A 1 298 ? -9.984 -22.047 -10.859 1 97.75 298 MET A CA 1
ATOM 2322 C C . MET A 1 298 ? -8.586 -22.219 -11.445 1 97.75 298 MET A C 1
ATOM 2324 O O . MET A 1 298 ? -7.617 -21.672 -10.914 1 97.75 298 MET A O 1
ATOM 2328 N N . LEU A 1 299 ? -8.43 -22.969 -12.477 1 98.56 299 LEU A N 1
ATOM 2329 C CA . LEU A 1 299 ? -7.16 -23.141 -13.172 1 98.56 299 LEU A CA 1
ATOM 2330 C C . LEU A 1 299 ? -7.039 -22.141 -14.32 1 98.56 299 LEU A C 1
ATOM 2332 O O . LEU A 1 299 ? -7.797 -22.203 -15.289 1 98.56 299 LEU A O 1
ATOM 2336 N N . PRO A 1 300 ? -6.094 -21.234 -14.141 1 98.56 300 PRO A N 1
ATOM 2337 C CA . PRO A 1 300 ? -5.918 -20.375 -15.312 1 98.56 300 PRO A CA 1
ATOM 2338 C C . PRO A 1 300 ? -5.352 -21.125 -16.516 1 98.56 300 PRO A C 1
ATOM 2340 O O . PRO A 1 300 ? -4.387 -21.875 -16.375 1 98.56 300 PRO A O 1
ATOM 2343 N N . ASP A 1 301 ? -5.957 -20.969 -17.625 1 98.56 301 ASP A N 1
ATOM 2344 C CA . ASP A 1 301 ? -5.383 -21.578 -18.812 1 98.56 301 ASP A CA 1
ATOM 2345 C C . ASP A 1 301 ? -4.316 -20.672 -19.438 1 98.56 301 ASP A C 1
ATOM 2347 O O . ASP A 1 301 ? -4.086 -19.562 -18.969 1 98.56 301 ASP A O 1
ATOM 2351 N N . ILE A 1 302 ? -3.695 -21.156 -20.453 1 98.81 302 ILE A N 1
ATOM 2352 C CA . ILE A 1 302 ? -2.543 -20.484 -21.047 1 98.81 302 ILE A CA 1
ATOM 2353 C C . ILE A 1 302 ? -2.992 -19.188 -21.703 1 98.81 302 ILE A C 1
ATOM 2355 O O . ILE A 1 302 ? -2.201 -18.25 -21.844 1 98.81 302 ILE A O 1
ATOM 2359 N N . HIS A 1 303 ? -4.273 -19.109 -22.109 1 98.62 303 HIS A N 1
ATOM 2360 C CA . HIS A 1 303 ? -4.805 -17.875 -22.688 1 98.62 303 HIS A CA 1
ATOM 2361 C C . HIS A 1 303 ? -4.988 -16.797 -21.625 1 98.62 303 HIS A C 1
ATOM 2363 O O . HIS A 1 303 ? -4.676 -15.625 -21.859 1 98.62 303 HIS A O 1
ATOM 2369 N N . GLU A 1 304 ? -5.527 -17.219 -20.5 1 98.38 304 GLU A N 1
ATOM 2370 C CA . GLU A 1 304 ? -5.598 -16.297 -19.375 1 98.38 304 GLU A CA 1
ATOM 2371 C C . GLU A 1 304 ? -4.203 -15.852 -18.938 1 98.38 304 GLU A C 1
ATOM 2373 O O . GLU A 1 304 ? -3.992 -14.664 -18.656 1 98.38 304 GLU A O 1
ATOM 2378 N N . GLN A 1 305 ? -3.299 -16.766 -18.906 1 98.69 305 GLN A N 1
ATOM 2379 C CA . GLN A 1 305 ? -1.929 -16.422 -18.547 1 98.69 305 GLN A CA 1
ATOM 2380 C C . GLN A 1 305 ? -1.332 -15.406 -19.516 1 98.69 305 GLN A C 1
ATOM 2382 O O . GLN A 1 305 ? -0.539 -14.555 -19.109 1 98.69 305 GLN A O 1
ATOM 2387 N N . LYS A 1 306 ? -1.639 -15.555 -20.766 1 98.62 306 LYS A N 1
ATOM 2388 C CA . LYS A 1 306 ? -1.179 -14.586 -21.75 1 98.62 306 LYS A CA 1
ATOM 2389 C C . LYS A 1 306 ? -1.67 -13.18 -21.422 1 98.62 306 LYS A C 1
ATOM 2391 O O . LYS A 1 306 ? -0.895 -12.227 -21.453 1 98.62 306 LYS A O 1
ATOM 2396 N N . ARG A 1 307 ? -2.93 -13.062 -21.062 1 98.06 307 ARG A N 1
ATOM 2397 C CA . ARG A 1 307 ? -3.48 -11.773 -20.656 1 98.06 307 ARG A CA 1
ATOM 2398 C C . ARG A 1 307 ? -2.807 -11.258 -19.391 1 98.06 307 ARG A C 1
ATOM 2400 O O . ARG A 1 307 ? -2.467 -10.078 -19.281 1 98.06 307 ARG A O 1
ATOM 2407 N N . ASN A 1 308 ? -2.6 -12.133 -18.469 1 98.38 308 ASN A N 1
ATOM 2408 C CA . ASN A 1 308 ? -1.941 -11.758 -17.219 1 98.38 308 ASN A CA 1
ATOM 2409 C C . ASN A 1 308 ? -0.505 -11.305 -17.453 1 98.38 308 ASN A C 1
ATOM 2411 O O . ASN A 1 308 ? -0.023 -10.391 -16.781 1 98.38 308 ASN A O 1
ATOM 2415 N N . ALA A 1 309 ? 0.134 -11.969 -18.375 1 98.38 309 ALA A N 1
ATOM 2416 C CA . ALA A 1 309 ? 1.535 -11.672 -18.656 1 98.38 309 ALA A CA 1
ATOM 2417 C C . ALA A 1 309 ? 1.7 -10.25 -19.188 1 98.38 309 ALA A C 1
ATOM 2419 O O . ALA A 1 309 ? 2.734 -9.617 -18.969 1 98.38 309 ALA A O 1
ATOM 2420 N N . ILE A 1 310 ? 0.699 -9.742 -19.859 1 98.25 310 ILE A N 1
ATOM 2421 C CA . ILE A 1 310 ? 0.722 -8.352 -20.297 1 98.25 310 ILE A CA 1
ATOM 2422 C C . ILE A 1 310 ? 0.778 -7.43 -19.078 1 98.25 310 ILE A C 1
ATOM 2424 O O . ILE A 1 310 ? 1.557 -6.477 -19.047 1 98.25 310 ILE A O 1
ATOM 2428 N N . VAL A 1 311 ? -0.016 -7.719 -18.094 1 98.56 311 VAL A N 1
ATOM 2429 C CA . VAL A 1 311 ? -0.044 -6.973 -16.844 1 98.56 311 VAL A CA 1
ATOM 2430 C C . VAL A 1 311 ? 1.308 -7.09 -16.141 1 98.56 311 VAL A C 1
ATOM 2432 O O . VAL A 1 311 ? 1.871 -6.086 -15.695 1 98.56 311 VAL A O 1
ATOM 2435 N N . TYR A 1 312 ? 1.863 -8.344 -16.047 1 98.56 312 TYR A N 1
ATOM 2436 C CA . TYR A 1 312 ? 3.139 -8.594 -15.391 1 98.56 312 TYR A CA 1
ATOM 2437 C C . TYR A 1 312 ? 4.258 -7.789 -16.047 1 98.56 312 TYR A C 1
ATOM 2439 O O . TYR A 1 312 ? 5.094 -7.207 -15.344 1 98.56 312 TYR A O 1
ATOM 2447 N N . GLN A 1 313 ? 4.223 -7.801 -17.312 1 97.5 313 GLN A N 1
ATOM 2448 C CA . GLN A 1 313 ? 5.234 -7.043 -18.047 1 97.5 313 GLN A CA 1
ATOM 2449 C C . GLN A 1 313 ? 5.141 -5.551 -17.719 1 97.5 313 GLN A C 1
ATOM 2451 O O . GLN A 1 313 ? 6.164 -4.883 -17.547 1 97.5 313 GLN A O 1
ATOM 2456 N N . LEU A 1 314 ? 3.959 -5.035 -17.719 1 98.25 314 LEU A N 1
ATOM 2457 C CA . LEU A 1 314 ? 3.766 -3.631 -17.359 1 98.25 314 LEU A CA 1
ATOM 2458 C C . LEU A 1 314 ? 4.309 -3.334 -15.977 1 98.25 314 LEU A C 1
ATOM 2460 O O . LEU A 1 314 ? 4.91 -2.281 -15.75 1 98.25 314 LEU A O 1
ATOM 2464 N N . MET A 1 315 ? 4.172 -4.207 -15.023 1 98.69 315 MET A N 1
ATOM 2465 C CA . MET A 1 315 ? 4.562 -4.008 -13.633 1 98.69 315 MET A CA 1
ATOM 2466 C C . MET A 1 315 ? 6.082 -3.924 -13.5 1 98.69 315 MET A C 1
ATOM 2468 O O . MET A 1 315 ? 6.594 -3.475 -12.477 1 98.69 315 MET A O 1
ATOM 2472 N N . GLU A 1 316 ? 6.812 -4.383 -14.508 1 98.06 316 GLU A N 1
ATOM 2473 C CA . GLU A 1 316 ? 8.273 -4.367 -14.469 1 98.06 316 GLU A CA 1
ATOM 2474 C C . GLU A 1 316 ? 8.828 -3.094 -15.109 1 98.06 316 GLU A C 1
ATOM 2476 O O . GLU A 1 316 ? 10.039 -2.955 -15.273 1 98.06 316 GLU A O 1
ATOM 2481 N N . THR A 1 317 ? 7.926 -2.141 -15.469 1 97.31 317 THR A N 1
ATOM 2482 C CA . THR A 1 317 ? 8.336 -0.885 -16.078 1 97.31 317 THR A CA 1
ATOM 2483 C C . THR A 1 317 ? 7.492 0.275 -15.562 1 97.31 317 THR A C 1
ATOM 2485 O O . THR A 1 317 ? 6.473 0.06 -14.906 1 97.31 317 THR A O 1
ATOM 2488 N N . THR A 1 318 ? 7.988 1.489 -15.789 1 97.44 318 THR A N 1
ATOM 2489 C CA . THR A 1 318 ? 7.152 2.666 -15.578 1 97.44 318 THR A CA 1
ATOM 2490 C C . THR A 1 318 ? 6.254 2.92 -16.781 1 97.44 318 THR A C 1
ATOM 2492 O O . THR A 1 318 ? 6.742 3.08 -17.906 1 97.44 318 THR A O 1
ATOM 2495 N N . GLY A 1 319 ? 4.941 2.84 -16.484 1 96.69 319 GLY A N 1
ATOM 2496 C CA . GLY A 1 319 ? 4.035 3.014 -17.625 1 96.69 319 GLY A CA 1
ATOM 2497 C C . GLY A 1 319 ? 2.574 2.996 -17.219 1 96.69 319 GLY A C 1
ATOM 2498 O O . GLY A 1 319 ? 2.25 2.932 -16.031 1 96.69 319 GLY A O 1
ATOM 2499 N N . HIS A 1 320 ? 1.764 3.137 -18.188 1 97.06 320 HIS A N 1
ATOM 2500 C CA . HIS A 1 320 ? 0.312 3.141 -18.047 1 97.06 320 HIS A CA 1
ATOM 2501 C C . HIS A 1 320 ? -0.345 2.34 -19.172 1 97.06 320 HIS A C 1
ATOM 2503 O O . HIS A 1 320 ? 0.118 2.367 -20.312 1 97.06 320 HIS A O 1
ATOM 2509 N N . LYS A 1 321 ? -1.381 1.595 -18.797 1 96.25 321 LYS A N 1
ATOM 2510 C CA . LYS A 1 321 ? -2.082 0.817 -19.812 1 96.25 321 LYS A CA 1
ATOM 2511 C C . LYS A 1 321 ? -3.559 0.664 -19.469 1 96.25 321 LYS A C 1
ATOM 2513 O O . LYS A 1 321 ? -3.914 0.493 -18.297 1 96.25 321 LYS A O 1
ATOM 2518 N N . VAL A 1 322 ? -4.363 0.767 -20.438 1 96.06 322 VAL A N 1
ATOM 2519 C CA . VAL A 1 322 ? -5.762 0.361 -20.391 1 96.06 322 VAL A CA 1
ATOM 2520 C C . VAL A 1 322 ? -5.934 -1.002 -21.062 1 96.06 322 VAL A C 1
ATOM 2522 O O . VAL A 1 322 ? -5.461 -1.213 -22.172 1 96.06 322 VAL A O 1
ATOM 2525 N N . PHE A 1 323 ? -6.539 -1.869 -20.359 1 95.38 323 PHE A N 1
ATOM 2526 C CA . PHE A 1 323 ? -6.633 -3.244 -20.828 1 95.38 323 PHE A CA 1
ATOM 2527 C C . PHE A 1 323 ? -7.988 -3.502 -21.484 1 95.38 323 PHE A C 1
ATOM 2529 O O . PHE A 1 323 ? -9 -2.922 -21.078 1 95.38 323 PHE A O 1
ATOM 2536 N N . MET B 1 1 ? 6.055 52.094 36.75 1 34.28 1 MET B N 1
ATOM 2537 C CA . MET B 1 1 ? 5.078 51.719 35.75 1 34.28 1 MET B CA 1
ATOM 2538 C C . MET B 1 1 ? 5.297 50.281 35.281 1 34.28 1 MET B C 1
ATOM 2540 O O . MET B 1 1 ? 6.371 49.938 34.781 1 34.28 1 MET B O 1
ATOM 2544 N N . VAL B 1 2 ? 4.98 49.281 35.938 1 45.53 2 VAL B N 1
ATOM 2545 C CA . VAL B 1 2 ? 5.301 47.906 35.656 1 45.53 2 VAL B CA 1
ATOM 2546 C C . VAL B 1 2 ? 5.062 47.594 34.156 1 45.53 2 VAL B C 1
ATOM 2548 O O . VAL B 1 2 ? 3.941 47.75 33.656 1 45.53 2 VAL B O 1
ATOM 2551 N N . GLY B 1 3 ? 5.832 47.844 33.281 1 45.97 3 GLY B N 1
ATOM 2552 C CA . GLY B 1 3 ? 5.77 47.812 31.812 1 45.97 3 GLY B CA 1
ATOM 2553 C C . GLY B 1 3 ? 4.945 46.656 31.266 1 45.97 3 GLY B C 1
ATOM 2554 O O . GLY B 1 3 ? 5.168 45.5 31.625 1 45.97 3 GLY B O 1
ATOM 2555 N N . VAL B 1 4 ? 3.664 46.938 31 1 54.91 4 VAL B N 1
ATOM 2556 C CA . VAL B 1 4 ? 2.756 45.906 30.5 1 54.91 4 VAL B CA 1
ATOM 2557 C C . VAL B 1 4 ? 3.484 45.031 29.5 1 54.91 4 VAL B C 1
ATOM 2559 O O . VAL B 1 4 ? 3.973 45.531 28.469 1 54.91 4 VAL B O 1
ATOM 2562 N N . MET B 1 5 ? 3.977 43.875 29.875 1 71.69 5 MET B N 1
ATOM 2563 C CA . MET B 1 5 ? 4.746 42.969 29.031 1 71.69 5 MET B CA 1
ATOM 2564 C C . MET B 1 5 ? 4.031 42.688 27.719 1 71.69 5 MET B C 1
ATOM 2566 O O . MET B 1 5 ? 2.82 42.469 27.688 1 71.69 5 MET B O 1
ATOM 2570 N N . LYS B 1 6 ? 4.547 43.188 26.641 1 88.31 6 LYS B N 1
ATOM 2571 C CA . LYS B 1 6 ? 4.016 43.031 25.281 1 88.31 6 LYS B CA 1
ATOM 2572 C C . LYS B 1 6 ? 3.84 41.562 24.906 1 88.31 6 LYS B C 1
ATOM 2574 O O . LYS B 1 6 ? 4.676 40.75 25.234 1 88.31 6 LYS B O 1
ATOM 2579 N N . ALA B 1 7 ? 2.613 41.344 24.438 1 93.19 7 ALA B N 1
ATOM 2580 C CA . ALA B 1 7 ? 2.371 39.969 23.984 1 93.19 7 ALA B CA 1
ATOM 2581 C C . ALA B 1 7 ? 3.312 39.594 22.828 1 93.19 7 ALA B C 1
ATOM 2583 O O . ALA B 1 7 ? 3.578 40.438 21.953 1 93.19 7 ALA B O 1
ATOM 2584 N N . GLU B 1 8 ? 3.844 38.469 22.906 1 94.25 8 GLU B N 1
ATOM 2585 C CA . GLU B 1 8 ? 4.746 37.969 21.875 1 94.25 8 GLU B CA 1
ATOM 2586 C C . GLU B 1 8 ? 3.967 37.375 20.703 1 94.25 8 GLU B C 1
ATOM 2588 O O . GLU B 1 8 ? 4.449 37.344 19.578 1 94.25 8 GLU B O 1
ATOM 2593 N N . VAL B 1 9 ? 2.818 36.875 21.047 1 98.25 9 VAL B N 1
ATOM 2594 C CA . VAL B 1 9 ? 2.031 36.188 20.031 1 98.25 9 VAL B CA 1
ATOM 2595 C C . VAL B 1 9 ? 0.545 36.312 20.359 1 98.25 9 VAL B C 1
ATOM 2597 O O . VAL B 1 9 ? 0.17 36.438 21.531 1 98.25 9 VAL B O 1
ATOM 2600 N N . MET B 1 10 ? -0.279 36.344 19.406 1 98.12 10 MET B N 1
ATOM 2601 C CA . MET B 1 10 ? -1.724 36.281 19.609 1 98.12 10 MET B CA 1
ATOM 2602 C C . MET B 1 10 ? -2.275 34.938 19.109 1 98.12 10 MET B C 1
ATOM 2604 O O . MET B 1 10 ? -1.867 34.438 18.062 1 98.12 10 MET B O 1
ATOM 2608 N N . LEU B 1 11 ? -3.078 34.312 19.844 1 98.69 11 LEU B N 1
ATOM 2609 C CA . LEU B 1 11 ? -3.783 33.094 19.547 1 98.69 11 LEU B CA 1
ATOM 2610 C C . LEU B 1 11 ? -5.234 33.344 19.172 1 98.69 11 LEU B C 1
ATOM 2612 O O . LEU B 1 11 ? -6 33.875 19.984 1 98.69 11 LEU B O 1
ATOM 2616 N N . ILE B 1 12 ? -5.562 33.094 17.891 1 98.69 12 ILE B N 1
ATOM 2617 C CA . ILE B 1 12 ? -6.938 33.281 17.438 1 98.69 12 ILE B CA 1
ATOM 2618 C C . ILE B 1 12 ? -7.688 31.953 17.484 1 98.69 12 ILE B C 1
ATOM 2620 O O . ILE B 1 12 ? -7.379 31.031 16.719 1 98.69 12 ILE B O 1
ATOM 2624 N N . GLY B 1 13 ? -8.75 31.859 18.203 1 98.12 13 GLY B N 1
ATOM 2625 C CA . GLY B 1 13 ? -9.5 30.641 18.484 1 98.12 13 GLY B CA 1
ATOM 2626 C C . GLY B 1 13 ? -9.523 30.281 19.953 1 98.12 13 GLY B C 1
ATOM 2627 O O . GLY B 1 13 ? -8.555 30.531 20.672 1 98.12 13 GLY B O 1
ATOM 2628 N N . ALA B 1 14 ? -10.594 29.641 20.391 1 97.94 14 ALA B N 1
ATOM 2629 C CA . ALA B 1 14 ? -10.734 29.266 21.797 1 97.94 14 ALA B CA 1
ATOM 2630 C C . ALA B 1 14 ? -11.336 27.875 21.938 1 97.94 14 ALA B C 1
ATOM 2632 O O . ALA B 1 14 ? -11.93 27.547 22.969 1 97.94 14 ALA B O 1
ATOM 2633 N N . GLY B 1 15 ? -11.242 27.062 20.891 1 95.94 15 GLY B N 1
ATOM 2634 C CA . GLY B 1 15 ? -11.727 25.688 20.938 1 95.94 15 GLY B CA 1
ATOM 2635 C C . GLY B 1 15 ? -10.719 24.719 21.531 1 95.94 15 GLY B C 1
ATOM 2636 O O . GLY B 1 15 ? -9.766 25.141 22.203 1 95.94 15 GLY B O 1
ATOM 2637 N N . ASP B 1 16 ? -10.938 23.422 21.359 1 95.19 16 ASP B N 1
ATOM 2638 C CA . ASP B 1 16 ? -10.133 22.359 21.969 1 95.19 16 ASP B CA 1
ATOM 2639 C C . ASP B 1 16 ? -8.664 22.484 21.562 1 95.19 16 ASP B C 1
ATOM 2641 O O . ASP B 1 16 ? -7.773 22.391 22.406 1 95.19 16 ASP B O 1
ATOM 2645 N N . MET B 1 17 ? -8.477 22.703 20.297 1 97.12 17 MET B N 1
ATOM 2646 C CA . MET B 1 17 ? -7.102 22.828 19.828 1 97.12 17 MET B CA 1
ATOM 2647 C C . MET B 1 17 ? -6.445 24.078 20.406 1 97.12 17 MET B C 1
ATOM 2649 O O . MET B 1 17 ? -5.242 24.094 20.672 1 97.12 17 MET B O 1
ATOM 2653 N N . ALA B 1 18 ? -7.172 25.141 20.484 1 98.31 18 ALA B N 1
ATOM 2654 C CA . ALA B 1 18 ? -6.645 26.344 21.109 1 98.31 18 ALA B CA 1
ATOM 2655 C C . ALA B 1 18 ? -6.156 26.078 22.531 1 98.31 18 ALA B C 1
ATOM 2657 O O . ALA B 1 18 ? -5.102 26.562 22.938 1 98.31 18 ALA B O 1
ATOM 2658 N N . ILE B 1 19 ? -6.898 25.297 23.25 1 98.19 19 ILE B N 1
ATOM 2659 C CA . ILE B 1 19 ? -6.543 24.938 24.625 1 98.19 19 ILE B CA 1
ATOM 2660 C C . ILE B 1 19 ? -5.195 24.219 24.641 1 98.19 19 ILE B C 1
ATOM 2662 O O . ILE B 1 19 ? -4.352 24.484 25.5 1 98.19 19 ILE B O 1
ATOM 2666 N N . GLU B 1 20 ? -4.977 23.344 23.688 1 98.56 20 GLU B N 1
ATOM 2667 C CA . GLU B 1 20 ? -3.693 22.656 23.594 1 98.56 20 GLU B CA 1
ATOM 2668 C C . GLU B 1 20 ? -2.555 23.641 23.328 1 98.56 20 GLU B C 1
ATOM 2670 O O . GLU B 1 20 ? -1.467 23.5 23.891 1 98.56 20 GLU B O 1
ATOM 2675 N N . TYR B 1 21 ? -2.809 24.625 22.484 1 98.81 21 TYR B N 1
ATOM 2676 C CA . TYR B 1 21 ? -1.801 25.641 22.203 1 98.81 21 TYR B CA 1
ATOM 2677 C C . TYR B 1 21 ? -1.504 26.469 23.453 1 98.81 21 TYR B C 1
ATOM 2679 O O . TYR B 1 21 ? -0.357 26.859 23.688 1 98.81 21 TYR B O 1
ATOM 2687 N N . THR B 1 22 ? -2.508 26.781 24.281 1 98.56 22 THR B N 1
ATOM 2688 C CA . THR B 1 22 ? -2.285 27.562 25.484 1 98.56 22 THR B CA 1
ATOM 2689 C C . THR B 1 22 ? -1.384 26.797 26.453 1 98.56 22 THR B C 1
ATOM 2691 O O . THR B 1 22 ? -0.537 27.406 27.125 1 98.56 22 THR B O 1
ATOM 2694 N N . LYS B 1 23 ? -1.564 25.469 26.578 1 98.44 23 LYS B N 1
ATOM 2695 C CA . LYS B 1 23 ? -0.693 24.656 27.422 1 98.44 23 LYS B CA 1
ATOM 2696 C C . LYS B 1 23 ? 0.766 24.797 27 1 98.44 23 LYS B C 1
ATOM 2698 O O . LYS B 1 23 ? 1.654 24.938 27.844 1 98.44 23 LYS B O 1
ATOM 2703 N N . VAL B 1 24 ? 0.955 24.766 25.719 1 98.75 24 VAL B N 1
ATOM 2704 C CA . VAL B 1 24 ? 2.305 24.828 25.172 1 98.75 24 VAL B CA 1
ATOM 2705 C C . VAL B 1 24 ? 2.891 26.219 25.422 1 98.75 24 VAL B C 1
ATOM 2707 O O . VAL B 1 24 ? 4.004 26.344 25.938 1 98.75 24 VAL B O 1
ATOM 2710 N N . LEU B 1 25 ? 2.145 27.312 25.062 1 98.5 25 LEU B N 1
ATOM 2711 C CA . LEU B 1 25 ? 2.613 28.688 25.219 1 98.5 25 LEU B CA 1
ATOM 2712 C C . LEU B 1 25 ? 2.92 29 26.672 1 98.5 25 LEU B C 1
ATOM 2714 O O . LEU B 1 25 ? 3.957 29.594 26.984 1 98.5 25 LEU B O 1
ATOM 2718 N N . SER B 1 26 ? 2.045 28.578 27.531 1 97.88 26 SER B N 1
ATOM 2719 C CA . SER B 1 26 ? 2.256 28.766 28.969 1 97.88 26 SER B CA 1
ATOM 2720 C C . SER B 1 26 ? 3.453 27.969 29.469 1 97.88 26 SER B C 1
ATOM 2722 O O . SER B 1 26 ? 4.246 28.469 30.266 1 97.88 26 SER B O 1
ATOM 2724 N N . GLY B 1 27 ? 3.551 26.75 29 1 97.56 27 GLY B N 1
ATOM 2725 C CA . GLY B 1 27 ? 4.688 25.922 29.359 1 97.56 27 GLY B CA 1
ATOM 2726 C C . GLY B 1 27 ? 6.02 26.516 28.922 1 97.56 27 GLY B C 1
ATOM 2727 O O . GLY B 1 27 ? 7.035 26.312 29.594 1 97.56 27 GLY B O 1
ATOM 2728 N N . MET B 1 28 ? 6.004 27.281 27.859 1 97.81 28 MET B N 1
ATOM 2729 C CA . MET B 1 28 ? 7.211 27.906 27.328 1 97.81 28 MET B CA 1
ATOM 2730 C C . MET B 1 28 ? 7.477 29.25 28.016 1 97.81 28 MET B C 1
ATOM 2732 O O . MET B 1 28 ? 8.531 29.844 27.812 1 97.81 28 MET B O 1
ATOM 2736 N N . GLY B 1 29 ? 6.492 29.734 28.719 1 96.81 29 GLY B N 1
ATOM 2737 C CA . GLY B 1 29 ? 6.621 31.016 29.375 1 96.81 29 GLY B CA 1
ATOM 2738 C C . GLY B 1 29 ? 6.441 32.188 28.453 1 96.81 29 GLY B C 1
ATOM 2739 O O . GLY B 1 29 ? 7.012 33.281 28.672 1 96.81 29 GLY B O 1
ATOM 2740 N N . VAL B 1 30 ? 5.707 32 27.453 1 96.5 30 VAL B N 1
ATOM 2741 C CA . VAL B 1 30 ? 5.457 33.031 26.453 1 96.5 30 VAL B CA 1
ATOM 2742 C C . VAL B 1 30 ? 4.262 33.875 26.859 1 96.5 30 VAL B C 1
ATOM 2744 O O . VAL B 1 30 ? 3.262 33.375 27.359 1 96.5 30 VAL B O 1
ATOM 2747 N N . ASN B 1 31 ? 4.367 35.156 26.688 1 96.69 31 ASN B N 1
ATOM 2748 C CA . ASN B 1 31 ? 3.215 36.031 26.859 1 96.69 31 ASN B CA 1
ATOM 2749 C C . ASN B 1 31 ? 2.344 36.094 25.609 1 96.69 31 ASN B C 1
ATOM 2751 O O . ASN B 1 31 ? 2.838 36.375 24.516 1 96.69 31 ASN B O 1
ATOM 2755 N N . TYR B 1 32 ? 1.055 35.781 25.766 1 97.5 32 TYR B N 1
ATOM 2756 C CA . TYR B 1 32 ? 0.191 35.719 24.594 1 97.5 32 TYR B CA 1
ATOM 2757 C C . TYR B 1 32 ? -1.191 36.281 24.891 1 97.5 32 TYR B C 1
ATOM 2759 O O . TYR B 1 32 ? -1.575 36.406 26.047 1 97.5 32 TYR B O 1
ATOM 2767 N N . ILE B 1 33 ? -1.885 36.688 23.797 1 97.5 33 ILE B N 1
ATOM 2768 C CA . ILE B 1 33 ? -3.277 37.094 23.828 1 97.5 33 ILE B CA 1
ATOM 2769 C C . ILE B 1 33 ? -4.16 36.062 23.156 1 97.5 33 ILE B C 1
ATOM 2771 O O . ILE B 1 33 ? -3.752 35.438 22.188 1 97.5 33 ILE B O 1
ATOM 2775 N N . ILE B 1 34 ? -5.344 35.875 23.766 1 98.38 34 ILE B N 1
ATOM 2776 C CA . ILE B 1 34 ? -6.301 34.969 23.172 1 98.38 34 ILE B CA 1
ATOM 2777 C C . ILE B 1 34 ? -7.523 35.719 22.672 1 98.38 34 ILE B C 1
ATOM 2779 O O . ILE B 1 34 ? -8.109 36.531 23.422 1 98.38 34 ILE B O 1
ATOM 2783 N N . VAL B 1 35 ? -7.824 35.5 21.438 1 98.19 35 VAL B N 1
ATOM 2784 C CA . VAL B 1 35 ? -9.031 36.062 20.859 1 98.19 35 VAL B CA 1
ATOM 2785 C C . VAL B 1 35 ? -9.992 34.969 20.438 1 98.19 35 VAL B C 1
ATOM 2787 O O . VAL B 1 35 ? -9.664 34.125 19.594 1 98.19 35 VAL B O 1
ATOM 2790 N N . GLY B 1 36 ? -11.188 34.844 21.016 1 97.25 36 GLY B N 1
ATOM 2791 C CA . GLY B 1 36 ? -12.227 33.906 20.688 1 97.25 36 GLY B CA 1
ATOM 2792 C C . GLY B 1 36 ? -13.5 34.562 20.172 1 97.25 36 GLY B C 1
ATOM 2793 O O . GLY B 1 36 ? -13.711 35.75 20.359 1 97.25 36 GLY B O 1
ATOM 2794 N N . ARG B 1 37 ? -14.297 33.719 19.5 1 92.38 37 ARG B N 1
ATOM 2795 C CA . ARG B 1 37 ? -15.523 34.25 18.938 1 92.38 37 ARG B CA 1
ATOM 2796 C C . ARG B 1 37 ? -16.719 34 19.844 1 92.38 37 ARG B C 1
ATOM 2798 O O . ARG B 1 37 ? -17.422 34.938 20.234 1 92.38 37 ARG B O 1
ATOM 2805 N N . GLY B 1 38 ? -16.891 32.688 20.203 1 91.19 38 GLY B N 1
ATOM 2806 C CA . GLY B 1 38 ? -18.094 32.281 20.938 1 91.19 38 GLY B CA 1
ATOM 2807 C C . GLY B 1 38 ? -17.906 32.344 22.453 1 91.19 38 GLY B C 1
ATOM 2808 O O . GLY B 1 38 ? -16.812 32.094 22.953 1 91.19 38 GLY B O 1
ATOM 2809 N N . GLU B 1 39 ? -19.016 32.625 23.141 1 93.88 39 GLU B N 1
ATOM 2810 C CA . GLU B 1 39 ? -18.984 32.719 24.594 1 93.88 39 GLU B CA 1
ATOM 2811 C C . GLU B 1 39 ? -18.641 31.391 25.25 1 93.88 39 GLU B C 1
ATOM 2813 O O . GLU B 1 39 ? -17.812 31.328 26.156 1 93.88 39 GLU B O 1
ATOM 2818 N N . GLN B 1 40 ? -19.203 30.375 24.812 1 95.31 40 GLN B N 1
ATOM 2819 C CA . GLN B 1 40 ? -19.047 29.078 25.438 1 95.31 40 GLN B CA 1
ATOM 2820 C C . GLN B 1 40 ? -17.609 28.578 25.312 1 95.31 40 GLN B C 1
ATOM 2822 O O . GLN B 1 40 ? -17 28.156 26.297 1 95.31 40 GLN B O 1
ATOM 2827 N N . SER B 1 41 ? -17.109 28.594 24.125 1 96.12 41 SER B N 1
ATOM 2828 C CA . SER B 1 41 ? -15.734 28.141 23.906 1 96.12 41 SER B CA 1
ATOM 2829 C C . SER B 1 41 ? -14.727 29.047 24.625 1 96.12 41 SER B C 1
ATOM 2831 O O . SER B 1 41 ? -13.742 28.562 25.172 1 96.12 41 SER B O 1
ATOM 2833 N N . ALA B 1 42 ? -14.977 30.297 24.641 1 97.19 42 ALA B N 1
ATOM 2834 C CA . ALA B 1 42 ? -14.094 31.25 25.312 1 97.19 42 ALA B CA 1
ATOM 2835 C C . ALA B 1 42 ? -14.062 30.984 26.812 1 97.19 42 ALA B C 1
ATOM 2837 O O . ALA B 1 42 ? -12.992 31 27.438 1 97.19 42 ALA B O 1
ATOM 2838 N N . ALA B 1 43 ? -15.219 30.766 27.359 1 97.25 43 ALA B N 1
ATOM 2839 C CA . ALA B 1 43 ? -15.305 30.5 28.797 1 97.25 43 ALA B CA 1
ATOM 2840 C C . ALA B 1 43 ? -14.539 29.234 29.156 1 97.25 43 ALA B C 1
ATOM 2842 O O . ALA B 1 43 ? -13.805 29.203 30.156 1 97.25 43 ALA B O 1
ATOM 2843 N N . ARG B 1 44 ? -14.773 28.266 28.422 1 97.56 44 ARG B N 1
ATOM 2844 C CA . ARG B 1 44 ? -14.078 27 28.656 1 97.56 44 ARG B CA 1
ATOM 2845 C C . ARG B 1 44 ? -12.57 27.156 28.516 1 97.56 44 ARG B C 1
ATOM 2847 O O . ARG B 1 44 ? -11.805 26.641 29.328 1 97.56 44 ARG B O 1
ATOM 2854 N N . CYS B 1 45 ? -12.18 27.844 27.5 1 98 45 CYS B N 1
ATOM 2855 C CA . CYS B 1 45 ? -10.766 28.094 27.25 1 98 45 CYS B CA 1
ATOM 2856 C C . CYS B 1 45 ? -10.148 28.891 28.391 1 98 45 CYS B C 1
ATOM 2858 O O . CYS B 1 45 ? -9.031 28.594 28.828 1 98 45 CYS B O 1
ATOM 2860 N N . GLU B 1 46 ? -10.82 29.875 28.891 1 97.56 46 GLU B N 1
ATOM 2861 C CA . GLU B 1 46 ? -10.359 30.656 30.016 1 97.56 46 GLU B CA 1
ATOM 2862 C C . GLU B 1 46 ? -10.156 29.781 31.25 1 97.56 46 GLU B C 1
ATOM 2864 O O . GLU B 1 46 ? -9.141 29.891 31.938 1 97.56 46 GLU B O 1
ATOM 2869 N N . GLU B 1 47 ? -11.086 29 31.469 1 97.56 47 GLU B N 1
ATOM 2870 C CA . GLU B 1 47 ? -11.047 28.125 32.625 1 97.56 47 GLU B CA 1
ATOM 2871 C C . GLU B 1 47 ? -9.852 27.188 32.562 1 97.56 47 GLU B C 1
ATOM 2873 O O . GLU B 1 47 ? -9.133 27.016 33.562 1 97.56 47 GLU B O 1
ATOM 2878 N N . LEU B 1 48 ? -9.625 26.641 31.5 1 96.38 48 LEU B N 1
ATOM 2879 C CA . LEU B 1 48 ? -8.633 25.578 31.375 1 96.38 48 LEU B CA 1
ATOM 2880 C C . LEU B 1 48 ? -7.234 26.156 31.172 1 96.38 48 LEU B C 1
ATOM 2882 O O . LEU B 1 48 ? -6.242 25.531 31.578 1 96.38 48 LEU B O 1
ATOM 2886 N N . SER B 1 49 ? -7.148 27.344 30.609 1 95.94 49 SER B N 1
ATOM 2887 C CA . SER B 1 49 ? -5.848 27.953 30.328 1 95.94 49 SER B CA 1
ATOM 2888 C C . SER B 1 49 ? -5.402 28.844 31.484 1 95.94 49 SER B C 1
ATOM 2890 O O . SER B 1 49 ? -4.219 29.156 31.609 1 95.94 49 SER B O 1
ATOM 2892 N N . GLY B 1 50 ? -6.363 29.375 32.219 1 95.75 50 GLY B N 1
ATOM 2893 C CA . GLY B 1 50 ? -6.078 30.375 33.219 1 95.75 50 GLY B CA 1
ATOM 2894 C C . GLY B 1 50 ? -5.781 31.75 32.656 1 95.75 50 GLY B C 1
ATOM 2895 O O . GLY B 1 50 ? -5.25 32.625 33.375 1 95.75 50 GLY B O 1
ATOM 2896 N N . HIS B 1 51 ? -6.012 31.938 31.438 1 96.38 51 HIS B N 1
ATOM 2897 C CA . HIS B 1 51 ? -5.773 33.188 30.75 1 96.38 51 HIS B CA 1
ATOM 2898 C C . HIS B 1 51 ? -7.078 33.812 30.234 1 96.38 51 HIS B C 1
ATOM 2900 O O . HIS B 1 51 ? -7.965 33.062 29.781 1 96.38 51 HIS B O 1
ATOM 2906 N N . SER B 1 52 ? -7.168 35.125 30.266 1 96.5 52 SER B N 1
ATOM 2907 C CA . SER B 1 52 ? -8.359 35.812 29.766 1 96.5 52 SER B CA 1
ATOM 2908 C C . SER B 1 52 ? -8.477 35.656 28.25 1 96.5 52 SER B C 1
ATOM 2910 O O . SER B 1 52 ? -7.469 35.719 27.547 1 96.5 52 SER B O 1
ATOM 2912 N N . VAL B 1 53 ? -9.75 35.531 27.766 1 98.06 53 VAL B N 1
ATOM 2913 C CA . VAL B 1 53 ? -10.039 35.438 26.344 1 98.06 53 VAL B CA 1
ATOM 2914 C C . VAL B 1 53 ? -10.852 36.656 25.906 1 98.06 53 VAL B C 1
ATOM 2916 O O . VAL B 1 53 ? -11.891 36.969 26.484 1 98.06 53 VAL B O 1
ATOM 2919 N N . TYR B 1 54 ? -10.289 37.375 25 1 97.62 54 TYR B N 1
ATOM 2920 C CA . TYR B 1 54 ? -11.125 38.375 24.359 1 97.62 54 TYR B CA 1
ATOM 2921 C C . TYR B 1 54 ? -12.273 37.75 23.594 1 97.62 54 TYR B C 1
ATOM 2923 O O . TYR B 1 54 ? -12.062 36.812 22.812 1 97.62 54 TYR B O 1
ATOM 2931 N N . ARG B 1 55 ? -13.445 38.25 23.797 1 96.75 55 ARG B N 1
ATOM 2932 C CA . ARG B 1 55 ? -14.641 37.688 23.172 1 96.75 55 ARG B CA 1
ATOM 2933 C C . ARG B 1 55 ? -15.133 38.594 22.031 1 96.75 55 ARG B C 1
ATOM 2935 O O . ARG B 1 55 ? -14.867 39.781 22.016 1 96.75 55 ARG B O 1
ATOM 2942 N N . GLY B 1 56 ? -15.812 37.969 21.078 1 95.19 56 GLY B N 1
ATOM 2943 C CA . GLY B 1 56 ? -16.422 38.719 20 1 95.19 56 GLY B CA 1
ATOM 2944 C C . GLY B 1 56 ? -15.727 38.5 18.672 1 95.19 56 GLY B C 1
ATOM 2945 O O . GLY B 1 56 ? -16.234 38.938 17.625 1 95.19 56 GLY B O 1
ATOM 2946 N N . GLY B 1 57 ? -14.57 37.906 18.703 1 96.31 57 GLY B N 1
ATOM 2947 C CA . GLY B 1 57 ? -13.938 37.531 17.453 1 96.31 57 GLY B CA 1
ATOM 2948 C C . GLY B 1 57 ? -12.883 38.5 16.984 1 96.31 57 GLY B C 1
ATOM 2949 O O . GLY B 1 57 ? -12.773 39.594 17.531 1 96.31 57 GLY B O 1
ATOM 2950 N N . ILE B 1 58 ? -12.133 38.125 15.977 1 97.12 58 ILE B N 1
ATOM 2951 C CA . ILE B 1 58 ? -10.969 38.875 15.5 1 97.12 58 ILE B CA 1
ATOM 2952 C C . ILE B 1 58 ? -11.422 40.156 14.836 1 97.12 58 ILE B C 1
ATOM 2954 O O . ILE B 1 58 ? -10.742 41.188 14.938 1 97.12 58 ILE B O 1
ATOM 2958 N N . GLU B 1 59 ? -12.531 40.125 14.125 1 96.19 59 GLU B N 1
ATOM 2959 C CA . GLU B 1 59 ? -13.023 41.312 13.477 1 96.19 59 GLU B CA 1
ATOM 2960 C C . GLU B 1 59 ? -13.25 42.438 14.492 1 96.19 59 GLU B C 1
ATOM 2962 O O . GLU B 1 59 ? -12.805 43.562 14.289 1 96.19 59 GLU B O 1
ATOM 2967 N N . LYS B 1 60 ? -13.969 42.094 15.555 1 97.12 60 LYS B N 1
ATOM 2968 C CA . LYS B 1 60 ? -14.211 43.062 16.609 1 97.12 60 LYS B CA 1
ATOM 2969 C C . LYS B 1 60 ? -12.906 43.5 17.266 1 97.12 60 LYS B C 1
ATOM 2971 O O . LYS B 1 60 ? -12.727 44.688 17.547 1 97.12 60 LYS B O 1
ATOM 2976 N N . TYR B 1 61 ? -12.055 42.562 17.547 1 97.69 61 TYR B N 1
ATOM 2977 C CA . TYR B 1 61 ? -10.766 42.844 18.156 1 97.69 61 TYR B CA 1
ATOM 2978 C C . TYR B 1 61 ? -9.992 43.906 17.359 1 97.69 61 TYR B C 1
ATOM 2980 O O . TYR B 1 61 ? -9.484 44.875 17.922 1 97.69 61 TYR B O 1
ATOM 2988 N N . LEU B 1 62 ? -9.898 43.781 16.062 1 97 62 LEU B N 1
ATOM 2989 C CA . LEU B 1 62 ? -9.164 44.656 15.164 1 97 62 LEU B CA 1
ATOM 2990 C C . LEU B 1 62 ? -9.852 46.031 15.086 1 97 62 LEU B C 1
ATOM 2992 O O . LEU B 1 62 ? -9.18 47.062 15.07 1 97 62 LEU B O 1
ATOM 2996 N N . ALA B 1 63 ? -11.148 45.969 15.062 1 96.56 63 ALA B N 1
ATOM 2997 C CA . ALA B 1 63 ? -11.914 47.219 14.969 1 96.56 63 ALA B CA 1
ATOM 2998 C C . ALA B 1 63 ? -11.688 48.094 16.203 1 96.56 63 ALA B C 1
ATOM 3000 O O . ALA B 1 63 ? -11.758 49.312 16.109 1 96.56 63 ALA B O 1
ATOM 3001 N N . GLU B 1 64 ? -11.383 47.469 17.281 1 97.12 64 GLU B N 1
ATOM 3002 C CA . GLU B 1 64 ? -11.195 48.188 18.547 1 97.12 64 GLU B CA 1
ATOM 3003 C C . GLU B 1 64 ? -9.773 48.75 18.656 1 97.12 64 GLU B C 1
ATOM 3005 O O . GLU B 1 64 ? -9.438 49.406 19.641 1 97.12 64 GLU B O 1
ATOM 3010 N N . GLY B 1 65 ? -8.938 48.438 17.766 1 94.56 65 GLY B N 1
ATOM 3011 C CA . GLY B 1 65 ? -7.598 49 17.703 1 94.56 65 GLY B CA 1
ATOM 3012 C C . GLY B 1 65 ? -6.695 48.5 18.812 1 94.56 65 GLY B C 1
ATOM 3013 O O . GLY B 1 65 ? -5.855 49.219 19.328 1 94.56 65 GLY B O 1
ATOM 3014 N N . LYS B 1 66 ? -6.902 47.281 19.109 1 93.62 66 LYS B N 1
ATOM 3015 C CA . LYS B 1 66 ? -6.113 46.688 20.188 1 93.62 66 LYS B CA 1
ATOM 3016 C C . LYS B 1 66 ? -4.734 46.25 19.688 1 93.62 66 LYS B C 1
ATOM 3018 O O . LYS B 1 66 ? -4.461 46.281 18.484 1 93.62 66 LYS B O 1
ATOM 3023 N N . GLU B 1 67 ? -3.904 45.875 20.656 1 93.38 67 GLU B N 1
ATOM 3024 C CA . GLU B 1 67 ? -2.535 45.469 20.344 1 93.38 67 GLU B CA 1
ATOM 3025 C C . GLU B 1 67 ? -2.514 44.281 19.391 1 93.38 67 GLU B C 1
ATOM 3027 O O . GLU B 1 67 ? -3.275 43.312 19.547 1 93.38 67 GLU B O 1
ATOM 3032 N N . ILE B 1 68 ? -1.608 44.438 18.391 1 95.94 68 ILE B N 1
ATOM 3033 C CA . ILE B 1 68 ? -1.443 43.344 17.422 1 95.94 68 ILE B CA 1
ATOM 3034 C C . ILE B 1 68 ? 0.016 42.906 17.391 1 95.94 68 ILE B C 1
ATOM 3036 O O . ILE B 1 68 ? 0.871 43.594 16.812 1 95.94 68 ILE B O 1
ATOM 3040 N N . PRO B 1 69 ? 0.3 41.781 17.953 1 97.31 69 PRO B N 1
ATOM 3041 C CA . PRO B 1 69 ? 1.661 41.25 17.844 1 97.31 69 PRO B CA 1
ATOM 3042 C C . PRO B 1 69 ? 2.074 40.938 16.406 1 97.31 69 PRO B C 1
ATOM 3044 O O . PRO B 1 69 ? 1.221 40.875 15.523 1 97.31 69 PRO B O 1
ATOM 3047 N N . GLU B 1 70 ? 3.416 40.812 16.203 1 97.44 70 GLU B N 1
ATOM 3048 C CA . GLU B 1 70 ? 3.939 40.469 14.891 1 97.44 70 GLU B CA 1
ATOM 3049 C C . GLU B 1 70 ? 3.619 39.031 14.523 1 97.44 70 GLU B C 1
ATOM 3051 O O . GLU B 1 70 ? 3.578 38.656 13.344 1 97.44 70 GLU B O 1
ATOM 3056 N N . LYS B 1 71 ? 3.455 38.156 15.539 1 98.69 71 LYS B N 1
ATOM 3057 C CA . LYS B 1 71 ? 3.189 36.75 15.328 1 98.69 71 LYS B CA 1
ATOM 3058 C C . LYS B 1 71 ? 1.776 36.375 15.773 1 98.69 71 LYS B C 1
ATOM 3060 O O . LYS B 1 71 ? 1.286 36.875 16.781 1 98.69 71 LYS B O 1
ATOM 3065 N N . ALA B 1 72 ? 1.188 35.531 15.008 1 98.88 72 ALA B N 1
ATOM 3066 C CA . ALA B 1 72 ? -0.14 35.031 15.352 1 98.88 72 ALA B CA 1
ATOM 3067 C C . ALA B 1 72 ? -0.25 33.531 15.086 1 98.88 72 ALA B C 1
ATOM 3069 O O . ALA B 1 72 ? 0.341 33 14.125 1 98.88 72 ALA B O 1
ATOM 3070 N N . ILE B 1 73 ? -0.947 32.812 15.898 1 98.88 73 ILE B N 1
ATOM 3071 C CA . ILE B 1 73 ? -1.36 31.422 15.711 1 98.88 73 ILE B CA 1
ATOM 3072 C C . ILE B 1 73 ? -2.873 31.359 15.508 1 98.88 73 ILE B C 1
ATOM 3074 O O . ILE B 1 73 ? -3.637 31.844 16.344 1 98.88 73 ILE B O 1
ATOM 3078 N N . VAL B 1 74 ? -3.266 30.812 14.391 1 98.88 74 VAL B N 1
ATOM 3079 C CA . VAL B 1 74 ? -4.68 30.797 14.023 1 98.88 74 VAL B CA 1
ATOM 3080 C C . VAL B 1 74 ? -5.223 29.375 14.148 1 98.88 74 VAL B C 1
ATOM 3082 O O . VAL B 1 74 ? -4.871 28.5 13.352 1 98.88 74 VAL B O 1
ATOM 3085 N N . VAL B 1 75 ? -6.113 29.172 15.102 1 98.06 75 VAL B N 1
ATOM 3086 C CA . VAL B 1 75 ? -6.648 27.844 15.406 1 98.06 75 VAL B CA 1
ATOM 3087 C C . VAL B 1 75 ? -8.172 27.906 15.422 1 98.06 75 VAL B C 1
ATOM 3089 O O . VAL B 1 75 ? -8.805 27.625 16.438 1 98.06 75 VAL B O 1
ATOM 3092 N N . VAL B 1 76 ? -8.789 28.203 14.312 1 96.62 76 VAL B N 1
ATOM 3093 C CA . VAL B 1 76 ? -10.234 28.297 14.148 1 96.62 76 VAL B CA 1
ATOM 3094 C C . VAL B 1 76 ? -10.727 27.125 13.273 1 96.62 76 VAL B C 1
ATOM 3096 O O . VAL B 1 76 ? -9.93 26.281 12.859 1 96.62 76 VAL B O 1
ATOM 3099 N N . TYR B 1 77 ? -12.023 27.109 13.055 1 92.69 77 TYR B N 1
ATOM 3100 C CA . TYR B 1 77 ? -12.594 26.078 12.203 1 92.69 77 TYR B CA 1
ATOM 3101 C C . TYR B 1 77 ? -12.039 26.156 10.789 1 92.69 77 TYR B C 1
ATOM 3103 O O . TYR B 1 77 ? -11.797 27.25 10.281 1 92.69 77 TYR B O 1
ATOM 3111 N N . PRO B 1 78 ? -11.961 25 10.156 1 95 78 PRO B N 1
ATOM 3112 C CA . PRO B 1 78 ? -11.305 24.938 8.844 1 95 78 PRO B CA 1
ATOM 3113 C C . PRO B 1 78 ? -11.922 25.906 7.84 1 95 78 PRO B C 1
ATOM 3115 O O . PRO B 1 78 ? -11.203 26.547 7.066 1 95 78 PRO B O 1
ATOM 3118 N N . LEU B 1 79 ? -13.164 26.094 7.879 1 94.81 79 LEU B N 1
ATOM 3119 C CA . LEU B 1 79 ? -13.859 26.938 6.906 1 94.81 79 LEU B CA 1
ATOM 3120 C C . LEU B 1 79 ? -13.547 28.406 7.129 1 94.81 79 LEU B C 1
ATOM 3122 O O . LEU B 1 79 ? -13.805 29.234 6.258 1 94.81 79 LEU B O 1
ATOM 3126 N N . SER B 1 80 ? -12.938 28.75 8.273 1 95.69 80 SER B N 1
ATOM 3127 C CA . SER B 1 80 ? -12.695 30.141 8.625 1 95.69 80 SER B CA 1
ATOM 3128 C C . SER B 1 80 ? -11.219 30.5 8.5 1 95.69 80 SER B C 1
ATOM 3130 O O . SER B 1 80 ? -10.844 31.672 8.641 1 95.69 80 SER B O 1
ATOM 3132 N N . LEU B 1 81 ? -10.406 29.562 8.188 1 97.75 81 LEU B N 1
ATOM 3133 C CA . LEU B 1 81 ? -8.961 29.734 8.258 1 97.75 81 LEU B CA 1
ATOM 3134 C C . LEU B 1 81 ? -8.5 30.844 7.309 1 97.75 81 LEU B C 1
ATOM 3136 O O . LEU B 1 81 ? -7.824 31.781 7.727 1 97.75 81 LEU B O 1
ATOM 3140 N N . LYS B 1 82 ? -8.922 30.734 6.094 1 98.06 82 LYS B N 1
ATOM 3141 C CA . LYS B 1 82 ? -8.484 31.719 5.098 1 98.06 82 LYS B CA 1
ATOM 3142 C C . LYS B 1 82 ? -8.906 33.125 5.484 1 98.06 82 LYS B C 1
ATOM 3144 O O . LYS B 1 82 ? -8.086 34.062 5.48 1 98.06 82 LYS B O 1
ATOM 3149 N N . MET B 1 83 ? -10.125 33.25 5.824 1 97.75 83 MET B N 1
ATOM 3150 C CA . MET B 1 83 ? -10.672 34.562 6.156 1 97.75 83 MET B CA 1
ATOM 3151 C C . MET B 1 83 ? -9.898 35.188 7.309 1 97.75 83 MET B C 1
ATOM 3153 O O . MET B 1 83 ? -9.516 36.375 7.234 1 97.75 83 MET B O 1
ATOM 3157 N N . VAL B 1 84 ? -9.672 34.469 8.344 1 98.5 84 VAL B N 1
ATOM 3158 C CA . VAL B 1 84 ? -8.992 34.969 9.523 1 98.5 84 VAL B CA 1
ATOM 3159 C C . VAL B 1 84 ? -7.547 35.344 9.172 1 98.5 84 VAL B C 1
ATOM 3161 O O . VAL B 1 84 ? -7.043 36.375 9.57 1 98.5 84 VAL B O 1
ATOM 3164 N N . ALA B 1 85 ? -6.887 34.469 8.445 1 98.81 85 ALA B N 1
ATOM 3165 C CA . ALA B 1 85 ? -5.516 34.75 8.023 1 98.81 85 ALA B CA 1
ATOM 3166 C C . ALA B 1 85 ? -5.441 36.031 7.223 1 98.81 85 ALA B C 1
ATOM 3168 O O . ALA B 1 85 ? -4.547 36.875 7.445 1 98.81 85 ALA B O 1
ATOM 3169 N N . GLU B 1 86 ? -6.371 36.219 6.344 1 98.69 86 GLU B N 1
ATOM 3170 C CA . GLU B 1 86 ? -6.395 37.438 5.52 1 98.69 86 GLU B CA 1
ATOM 3171 C C . GLU B 1 86 ? -6.578 38.688 6.371 1 98.69 86 GLU B C 1
ATOM 3173 O O . GLU B 1 86 ? -5.926 39.719 6.137 1 98.69 86 GLU B O 1
ATOM 3178 N N . GLN B 1 87 ? -7.465 38.625 7.301 1 98.38 87 GLN B N 1
ATOM 3179 C CA . GLN B 1 87 ? -7.703 39.75 8.203 1 98.38 87 GLN B CA 1
ATOM 3180 C C . GLN B 1 87 ? -6.43 40.125 8.953 1 98.38 87 GLN B C 1
ATOM 3182 O O . GLN B 1 87 ? -6.113 41.312 9.102 1 98.38 87 GLN B O 1
ATOM 3187 N N . LEU B 1 88 ? -5.723 39.125 9.391 1 98.69 88 LEU B N 1
ATOM 3188 C CA . LEU B 1 88 ? -4.496 39.344 10.148 1 98.69 88 LEU B CA 1
ATOM 3189 C C . LEU B 1 88 ? -3.412 39.938 9.258 1 98.69 88 LEU B C 1
ATOM 3191 O O . LEU B 1 88 ? -2.666 40.812 9.688 1 98.69 88 LEU B O 1
ATOM 3195 N N . ILE B 1 89 ? -3.322 39.438 8.039 1 98.69 89 ILE B N 1
ATOM 3196 C CA . ILE B 1 89 ? -2.354 39.969 7.086 1 98.69 89 ILE B CA 1
ATOM 3197 C C . ILE B 1 89 ? -2.615 41.438 6.855 1 98.69 89 ILE B C 1
ATOM 3199 O O . ILE B 1 89 ? -1.694 42.25 6.93 1 98.69 89 ILE B O 1
ATOM 3203 N N . HIS B 1 90 ? -3.842 41.844 6.668 1 98.06 90 HIS B N 1
ATOM 3204 C CA . HIS B 1 90 ? -4.207 43.219 6.426 1 98.06 90 HIS B CA 1
ATOM 3205 C C . HIS B 1 90 ? -4 44.062 7.676 1 98.06 90 HIS B C 1
ATOM 3207 O O . HIS B 1 90 ? -3.775 45.281 7.578 1 98.06 90 HIS B O 1
ATOM 3213 N N . ALA B 1 91 ? -4.047 43.438 8.836 1 97.88 91 ALA B N 1
ATOM 3214 C CA . ALA B 1 91 ? -3.891 44.125 10.102 1 97.88 91 ALA B CA 1
ATOM 3215 C C . ALA B 1 91 ? -2.416 44.375 10.43 1 97.88 91 ALA B C 1
ATOM 3217 O O . ALA B 1 91 ? -2.086 45.062 11.398 1 97.88 91 ALA B O 1
ATOM 3218 N N . GLY B 1 92 ? -1.508 43.719 9.688 1 97.5 92 GLY B N 1
ATOM 3219 C CA . GLY B 1 92 ? -0.094 44.031 9.844 1 97.5 92 GLY B CA 1
ATOM 3220 C C . GLY B 1 92 ? 0.685 42.906 10.516 1 97.5 92 GLY B C 1
ATOM 3221 O O . GLY B 1 92 ? 1.868 43.062 10.828 1 97.5 92 GLY B O 1
ATOM 3222 N N . VAL B 1 93 ? 0.066 41.781 10.805 1 98.38 93 VAL B N 1
ATOM 3223 C CA . VAL B 1 93 ? 0.794 40.625 11.312 1 98.38 93 VAL B CA 1
ATOM 3224 C C . VAL B 1 93 ? 1.854 40.219 10.305 1 98.38 93 VAL B C 1
ATOM 3226 O O . VAL B 1 93 ? 1.604 40.219 9.094 1 98.38 93 VAL B O 1
ATOM 3229 N N . LYS B 1 94 ? 3.002 39.781 10.82 1 98.56 94 LYS B N 1
ATOM 3230 C CA . LYS B 1 94 ? 4.113 39.5 9.922 1 98.56 94 LYS B CA 1
ATOM 3231 C C . LYS B 1 94 ? 4.285 37.969 9.727 1 98.56 94 LYS B C 1
ATOM 3233 O O . LYS B 1 94 ? 4.719 37.531 8.664 1 98.56 94 LYS B O 1
ATOM 3238 N N . GLU B 1 95 ? 4.098 37.219 10.734 1 98.81 95 GLU B N 1
ATOM 3239 C CA . GLU B 1 95 ? 4.246 35.781 10.703 1 98.81 95 GLU B CA 1
ATOM 3240 C C . GLU B 1 95 ? 3.018 35.062 11.289 1 98.81 95 GLU B C 1
ATOM 3242 O O . GLU B 1 95 ? 2.57 35.406 12.383 1 98.81 95 GLU B O 1
ATOM 3247 N N . ILE B 1 96 ? 2.488 34.125 10.555 1 98.94 96 ILE B N 1
ATOM 3248 C CA . ILE B 1 96 ? 1.278 33.438 10.977 1 98.94 96 ILE B CA 1
ATOM 3249 C C . ILE B 1 96 ? 1.521 31.922 10.961 1 98.94 96 ILE B C 1
ATOM 3251 O O . ILE B 1 96 ? 2.064 31.391 10 1 98.94 96 ILE B O 1
ATOM 3255 N N . LEU B 1 97 ? 1.269 31.25 12.031 1 98.94 97 LEU B N 1
ATOM 3256 C CA . LEU B 1 97 ? 1.082 29.797 12.055 1 98.94 97 LEU B CA 1
ATOM 3257 C C . LEU B 1 97 ? -0.397 29.438 11.961 1 98.94 97 LEU B C 1
ATOM 3259 O O . LEU B 1 97 ? -1.156 29.656 12.906 1 98.94 97 LEU B O 1
ATOM 3263 N N . LEU B 1 98 ? -0.77 28.953 10.859 1 98.88 98 LEU B N 1
ATOM 3264 C CA . LEU B 1 98 ? -2.158 28.656 10.516 1 98.88 98 LEU B CA 1
ATOM 3265 C C . LEU B 1 98 ? -2.461 27.172 10.664 1 98.88 98 LEU B C 1
ATOM 3267 O O . LEU B 1 98 ? -1.781 26.344 10.062 1 98.88 98 LEU B O 1
ATOM 3271 N N . GLU B 1 99 ? -3.404 26.844 11.453 1 98.44 99 GLU B N 1
ATOM 3272 C CA . GLU B 1 99 ? -3.777 25.438 11.578 1 98.44 99 GLU B CA 1
ATOM 3273 C C . GLU B 1 99 ? -4.066 24.828 10.219 1 98.44 99 GLU B C 1
ATOM 3275 O O . GLU B 1 99 ? -4.516 25.516 9.297 1 98.44 99 GLU B O 1
ATOM 3280 N N . LYS B 1 100 ? -3.754 23.656 10.117 1 98.38 100 LYS B N 1
ATOM 3281 C CA . LYS B 1 100 ? -4.047 22.938 8.891 1 98.38 100 LYS B CA 1
ATOM 3282 C C . LYS B 1 100 ? -5.547 22.859 8.633 1 98.38 100 LYS B C 1
ATOM 3284 O O . LYS B 1 100 ? -6.344 22.906 9.57 1 98.38 100 LYS B O 1
ATOM 3289 N N . PRO B 1 101 ? -6.039 22.812 7.367 1 97.38 101 PRO B N 1
ATOM 3290 C CA . PRO B 1 101 ? -5.207 22.609 6.18 1 97.38 101 PRO B CA 1
ATOM 3291 C C . PRO B 1 101 ? -4.816 23.922 5.496 1 97.38 101 PRO B C 1
ATOM 3293 O O . PRO B 1 101 ? -4.391 23.922 4.34 1 97.38 101 PRO B O 1
ATOM 3296 N N . GLY B 1 102 ? -5.02 25.016 6.102 1 97.25 102 GLY B N 1
ATOM 3297 C CA . GLY B 1 102 ? -4.676 26.312 5.527 1 97.25 102 GLY B CA 1
ATOM 3298 C C . GLY B 1 102 ? -5.715 26.828 4.547 1 97.25 102 GLY B C 1
ATOM 3299 O O . GLY B 1 102 ? -5.668 27.984 4.137 1 97.25 102 GLY B O 1
ATOM 3300 N N . GLY B 1 103 ? -6.562 26 4.164 1 96.75 103 GLY B N 1
ATOM 3301 C CA . GLY B 1 103 ? -7.668 26.188 3.238 1 96.75 103 GLY B CA 1
ATOM 3302 C C . GLY B 1 103 ? -8.352 24.891 2.848 1 96.75 103 GLY B C 1
ATOM 3303 O O . GLY B 1 103 ? -7.727 23.828 2.875 1 96.75 103 GLY B O 1
ATOM 3304 N N . MET B 1 104 ? -9.547 25.062 2.371 1 96.19 104 MET B N 1
ATOM 3305 C CA . MET B 1 104 ? -10.336 23.859 2.184 1 96.19 104 MET B CA 1
ATOM 3306 C C . MET B 1 104 ? -10.156 23.297 0.772 1 96.19 104 MET B C 1
ATOM 3308 O O . MET B 1 104 ? -10.547 22.172 0.493 1 96.19 104 MET B O 1
ATOM 3312 N N . ASP B 1 105 ? -9.602 24.094 -0.106 1 96.19 105 ASP B N 1
ATOM 3313 C CA . ASP B 1 105 ? -9.32 23.625 -1.459 1 96.19 105 ASP B CA 1
ATOM 3314 C C . ASP B 1 105 ? -8.188 24.422 -2.092 1 96.19 105 ASP B C 1
ATOM 3316 O O . ASP B 1 105 ? -7.656 25.344 -1.482 1 96.19 105 ASP B O 1
ATOM 3320 N N . LEU B 1 106 ? -7.863 24.016 -3.26 1 97.62 106 LEU B N 1
ATOM 3321 C CA . LEU B 1 106 ? -6.73 24.609 -3.957 1 97.62 106 LEU B CA 1
ATOM 3322 C C . LEU B 1 106 ? -6.977 26.078 -4.234 1 97.62 106 LEU B C 1
ATOM 3324 O O . LEU B 1 106 ? -6.055 26.906 -4.148 1 97.62 106 LEU B O 1
ATOM 3328 N N . ALA B 1 107 ? -8.148 26.406 -4.547 1 97.94 107 ALA B N 1
ATOM 3329 C CA . ALA B 1 107 ? -8.469 27.797 -4.848 1 97.94 107 ALA B CA 1
ATOM 3330 C C . ALA B 1 107 ? -8.227 28.703 -3.635 1 97.94 107 ALA B C 1
ATOM 3332 O O . ALA B 1 107 ? -7.551 29.719 -3.738 1 97.94 107 ALA B O 1
ATOM 3333 N N . GLU B 1 108 ? -8.734 28.297 -2.498 1 98.06 108 GLU B N 1
ATOM 3334 C CA . GLU B 1 108 ? -8.555 29.062 -1.268 1 98.06 108 GLU B CA 1
ATOM 3335 C C . GLU B 1 108 ? -7.078 29.188 -0.905 1 98.06 108 GLU B C 1
ATOM 3337 O O . GLU B 1 108 ? -6.613 30.266 -0.543 1 98.06 108 GLU B O 1
ATOM 3342 N N . ILE B 1 109 ? -6.402 28.109 -1.003 1 98.69 109 ILE B N 1
ATOM 3343 C CA . ILE B 1 109 ? -4.992 28.078 -0.636 1 98.69 109 ILE B CA 1
ATOM 3344 C C . ILE B 1 109 ? -4.191 28.969 -1.583 1 98.69 109 ILE B C 1
ATOM 3346 O O . ILE B 1 109 ? -3.289 29.688 -1.151 1 98.69 109 ILE B O 1
ATOM 3350 N N . THR B 1 110 ? -4.527 28.906 -2.836 1 98.69 110 THR B N 1
ATOM 3351 C CA . THR B 1 110 ? -3.859 29.734 -3.84 1 98.69 110 THR B CA 1
ATOM 3352 C C . THR B 1 110 ? -4.07 31.219 -3.557 1 98.69 110 THR B C 1
ATOM 3354 O O . THR B 1 110 ? -3.127 32 -3.615 1 98.69 110 THR B O 1
ATOM 3357 N N . GLU B 1 111 ? -5.242 31.578 -3.25 1 98.75 111 GLU B N 1
ATOM 3358 C CA . GLU B 1 111 ? -5.555 32.969 -2.939 1 98.75 111 GLU B CA 1
ATOM 3359 C C . GLU B 1 111 ? -4.766 33.469 -1.729 1 98.75 111 GLU B C 1
ATOM 3361 O O . GLU B 1 111 ? -4.195 34.562 -1.75 1 98.75 111 GLU B O 1
ATOM 3366 N N . LEU B 1 112 ? -4.77 32.656 -0.736 1 98.81 112 LEU B N 1
ATOM 3367 C CA . LEU B 1 112 ? -4.031 33.031 0.467 1 98.81 112 LEU B CA 1
ATOM 3368 C C . LEU B 1 112 ? -2.535 33.125 0.182 1 98.81 112 LEU B C 1
ATOM 3370 O O . LEU B 1 112 ? -1.854 34 0.681 1 98.81 112 LEU B O 1
ATOM 3374 N N . SER B 1 113 ? -2.039 32.156 -0.534 1 98.88 113 SER B N 1
ATOM 3375 C CA . SER B 1 113 ? -0.637 32.156 -0.935 1 98.88 113 SER B CA 1
ATOM 3376 C C . SER B 1 113 ? -0.271 33.438 -1.673 1 98.88 113 SER B C 1
ATOM 3378 O O . SER B 1 113 ? 0.755 34.062 -1.38 1 98.88 113 SER B O 1
ATOM 3380 N N . ASN B 1 114 ? -1.081 33.812 -2.588 1 98.81 114 ASN B N 1
ATOM 3381 C CA . ASN B 1 114 ? -0.845 35.031 -3.361 1 98.81 114 ASN B CA 1
ATOM 3382 C C . ASN B 1 114 ? -0.856 36.281 -2.473 1 98.81 114 ASN B C 1
ATOM 3384 O O . ASN B 1 114 ? 0.002 37.156 -2.607 1 98.81 114 ASN B O 1
ATOM 3388 N N . LEU B 1 115 ? -1.813 36.344 -1.626 1 98.81 115 LEU B N 1
ATOM 3389 C CA . LEU B 1 115 ? -1.904 37.469 -0.719 1 98.81 115 LEU B CA 1
ATOM 3390 C C . LEU B 1 115 ? -0.671 37.562 0.174 1 98.81 115 LEU B C 1
ATOM 3392 O O . LEU B 1 115 ? -0.122 38.625 0.382 1 98.81 115 LEU B O 1
ATOM 3396 N N . ALA B 1 116 ? -0.287 36.406 0.746 1 98.81 116 ALA B N 1
ATOM 3397 C CA . ALA B 1 116 ? 0.897 36.375 1.6 1 98.81 116 ALA B CA 1
ATOM 3398 C C . ALA B 1 116 ? 2.129 36.875 0.858 1 98.81 116 ALA B C 1
ATOM 3400 O O . ALA B 1 116 ? 2.914 37.656 1.41 1 98.81 116 ALA B O 1
ATOM 3401 N N . LYS B 1 117 ? 2.26 36.406 -0.36 1 98.69 117 LYS B N 1
ATOM 3402 C CA . LYS B 1 117 ? 3.375 36.844 -1.193 1 98.69 117 LYS B CA 1
ATOM 3403 C C . LYS B 1 117 ? 3.316 38.375 -1.437 1 98.69 117 LYS B C 1
ATOM 3405 O O . LYS B 1 117 ? 4.312 39.062 -1.256 1 98.69 117 LYS B O 1
ATOM 3410 N N . ASP B 1 118 ? 2.238 38.875 -1.832 1 98.56 118 ASP B N 1
ATOM 3411 C CA . ASP B 1 118 ? 2.041 40.281 -2.166 1 98.56 118 ASP B CA 1
ATOM 3412 C C . ASP B 1 118 ? 2.344 41.156 -0.966 1 98.56 118 ASP B C 1
ATOM 3414 O O . ASP B 1 118 ? 2.895 42.25 -1.123 1 98.56 118 ASP B O 1
ATOM 3418 N N . LYS B 1 119 ? 1.997 40.75 0.203 1 98.56 119 LYS B N 1
ATOM 3419 C CA . LYS B 1 119 ? 2.109 41.562 1.398 1 98.56 119 LYS B CA 1
ATOM 3420 C C . LYS B 1 119 ? 3.408 41.281 2.146 1 98.56 119 LYS B C 1
ATOM 3422 O O . LYS B 1 119 ? 3.734 41.969 3.121 1 98.56 119 LYS B O 1
ATOM 3427 N N . GLY B 1 120 ? 4.164 40.281 1.701 1 98.5 120 GLY B N 1
ATOM 3428 C CA . GLY B 1 120 ? 5.422 39.906 2.342 1 98.5 120 GLY B CA 1
ATOM 3429 C C . GLY B 1 120 ? 5.234 39.312 3.717 1 98.5 120 GLY B C 1
ATOM 3430 O O . GLY B 1 120 ? 5.984 39.625 4.648 1 98.5 120 GLY B O 1
ATOM 3431 N N . VAL B 1 121 ? 4.184 38.562 3.91 1 98.75 121 VAL B N 1
ATOM 3432 C CA . VAL B 1 121 ? 3.875 37.906 5.18 1 98.75 121 VAL B CA 1
ATOM 3433 C C . VAL B 1 121 ? 4.203 36.438 5.094 1 98.75 121 VAL B C 1
ATOM 3435 O O . VAL B 1 121 ? 3.936 35.781 4.078 1 98.75 121 VAL B O 1
ATOM 3438 N N . SER B 1 122 ? 4.828 35.875 6.156 1 98.81 122 SER B N 1
ATOM 3439 C CA . SER B 1 122 ? 5.086 34.438 6.234 1 98.81 122 SER B CA 1
ATOM 3440 C C . SER B 1 122 ? 3.9 33.688 6.848 1 98.81 122 SER B C 1
ATOM 3442 O O . SER B 1 122 ? 3.523 33.969 7.988 1 98.81 122 SER B O 1
ATOM 3444 N N . VAL B 1 123 ? 3.338 32.812 6.07 1 98.88 123 VAL B N 1
ATOM 3445 C CA . VAL B 1 123 ? 2.244 31.984 6.559 1 98.88 123 VAL B CA 1
ATOM 3446 C C . VAL B 1 123 ? 2.662 30.516 6.535 1 98.88 123 VAL B C 1
ATOM 3448 O O . VAL B 1 123 ? 2.924 29.953 5.469 1 98.88 123 VAL B O 1
ATOM 3451 N N . TYR B 1 124 ? 2.742 29.938 7.723 1 98.88 124 TYR B N 1
ATOM 3452 C CA . TYR B 1 124 ? 3.07 28.516 7.855 1 98.88 124 TYR B CA 1
ATOM 3453 C C . TYR B 1 124 ? 1.831 27.703 8.203 1 98.88 124 TYR B C 1
ATOM 3455 O O . TYR B 1 124 ? 0.903 28.203 8.836 1 98.88 124 TYR B O 1
ATOM 3463 N N . VAL B 1 125 ? 1.757 26.516 7.723 1 98.88 125 VAL B N 1
ATOM 3464 C CA . VAL B 1 125 ? 0.632 25.625 7.988 1 98.88 125 VAL B CA 1
ATOM 3465 C C . VAL B 1 125 ? 1.026 24.594 9.047 1 98.88 125 VAL B C 1
ATOM 3467 O O . VAL B 1 125 ? 2.086 23.969 8.953 1 98.88 125 VAL B O 1
ATOM 3470 N N . ALA B 1 126 ? 0.2 24.359 9.992 1 98.69 126 ALA B N 1
ATOM 3471 C CA . ALA B 1 126 ? 0.533 23.625 11.211 1 98.69 126 ALA B CA 1
ATOM 3472 C C . ALA B 1 126 ? 0.302 22.125 11.031 1 98.69 126 ALA B C 1
ATOM 3474 O O . ALA B 1 126 ? -0.677 21.578 11.547 1 98.69 126 ALA B O 1
ATOM 3475 N N . TYR B 1 127 ? 1.242 21.484 10.484 1 98.69 127 TYR B N 1
ATOM 3476 C CA . TYR B 1 127 ? 1.281 20.031 10.438 1 98.69 127 TYR B CA 1
ATOM 3477 C C . TYR B 1 127 ? 2.166 19.469 11.555 1 98.69 127 TYR B C 1
ATOM 3479 O O . TYR B 1 127 ? 3.322 19.109 11.312 1 98.69 127 TYR B O 1
ATOM 3487 N N . ASN B 1 128 ? 1.558 19.297 12.664 1 98.62 128 ASN B N 1
ATOM 3488 C CA . ASN B 1 128 ? 2.279 18.984 13.891 1 98.62 128 ASN B CA 1
ATOM 3489 C C . ASN B 1 128 ? 2.914 17.594 13.828 1 98.62 128 ASN B C 1
ATOM 3491 O O . ASN B 1 128 ? 3.877 17.312 14.547 1 98.62 128 ASN B O 1
ATOM 3495 N N . ARG B 1 129 ? 2.475 16.734 12.969 1 98.62 129 ARG B N 1
ATOM 3496 C CA . ARG B 1 129 ? 2.979 15.367 12.906 1 98.62 129 ARG B CA 1
ATOM 3497 C C . ARG B 1 129 ? 4.41 15.336 12.375 1 98.62 129 ARG B C 1
ATOM 3499 O O . ARG B 1 129 ? 5.141 14.375 12.609 1 98.62 129 ARG B O 1
ATOM 3506 N N . ARG B 1 130 ? 4.828 16.375 11.625 1 98.75 130 ARG B N 1
ATOM 3507 C CA . ARG B 1 130 ? 6.219 16.5 11.195 1 98.75 130 ARG B CA 1
ATOM 3508 C C . ARG B 1 130 ? 7.156 16.594 12.398 1 98.75 130 ARG B C 1
ATOM 3510 O O . ARG B 1 130 ? 8.352 16.344 12.281 1 98.75 130 ARG B O 1
ATOM 3517 N N . PHE B 1 131 ? 6.57 16.953 13.562 1 98.75 131 PHE B N 1
ATOM 3518 C CA . PHE B 1 131 ? 7.383 17.266 14.727 1 98.75 131 PHE B CA 1
ATOM 3519 C C . PHE B 1 131 ? 7.266 16.188 15.789 1 98.75 131 PHE B C 1
ATOM 3521 O O . PHE B 1 131 ? 7.691 16.375 16.938 1 98.75 131 PHE B O 1
ATOM 3528 N N . TYR B 1 132 ? 6.664 15.031 15.492 1 98.75 132 TYR B N 1
ATOM 3529 C CA . TYR B 1 132 ? 6.617 13.906 16.422 1 98.75 132 TYR B CA 1
ATOM 3530 C C . TYR B 1 132 ? 8.023 13.43 16.766 1 98.75 132 TYR B C 1
ATOM 3532 O O . TYR B 1 132 ? 8.922 13.469 15.93 1 98.75 132 TYR B O 1
ATOM 3540 N N . ALA B 1 133 ? 8.141 12.938 18 1 98.69 133 ALA B N 1
ATOM 3541 C CA . ALA B 1 133 ? 9.383 12.289 18.406 1 98.69 133 ALA B CA 1
ATOM 3542 C C . ALA B 1 133 ? 9.695 11.094 17.5 1 98.69 133 ALA B C 1
ATOM 3544 O O . ALA B 1 133 ? 10.859 10.844 17.172 1 98.69 133 ALA B O 1
ATOM 3545 N N . SER B 1 134 ? 8.68 10.359 17.109 1 98.69 134 SER B N 1
ATOM 3546 C CA . SER B 1 134 ? 8.844 9.234 16.188 1 98.69 134 SER B CA 1
ATOM 3547 C C . SER B 1 134 ? 9.438 9.688 14.867 1 98.69 134 SER B C 1
ATOM 3549 O O . SER B 1 134 ? 10.312 9.016 14.312 1 98.69 134 SER B O 1
ATOM 3551 N N . VAL B 1 135 ? 9.039 10.828 14.383 1 98.75 135 VAL B N 1
ATOM 3552 C CA . VAL B 1 135 ? 9.477 11.359 13.094 1 98.75 135 VAL B CA 1
ATOM 3553 C C . VAL B 1 135 ? 10.93 11.82 13.195 1 98.75 135 VAL B C 1
ATOM 3555 O O . VAL B 1 135 ? 11.742 11.547 12.305 1 98.75 135 VAL B O 1
ATOM 3558 N N . ALA B 1 136 ? 11.234 12.5 14.305 1 98.5 136 ALA B N 1
ATOM 3559 C CA . ALA B 1 136 ? 12.609 12.938 14.516 1 98.5 136 ALA B CA 1
ATOM 3560 C C . ALA B 1 136 ? 13.57 11.75 14.516 1 98.5 136 ALA B C 1
ATOM 3562 O O . ALA B 1 136 ? 14.609 11.781 13.859 1 98.5 136 ALA B O 1
ATOM 3563 N N . LYS B 1 137 ? 13.219 10.734 15.258 1 98.5 137 LYS B N 1
ATOM 3564 C CA . LYS B 1 137 ? 14.055 9.539 15.32 1 98.5 137 LYS B CA 1
ATOM 3565 C C . LYS B 1 137 ? 14.164 8.875 13.953 1 98.5 137 LYS B C 1
ATOM 3567 O O . LYS B 1 137 ? 15.258 8.469 13.547 1 98.5 137 LYS B O 1
ATOM 3572 N N . ALA B 1 138 ? 13.07 8.75 13.234 1 98.69 138 ALA B N 1
ATOM 3573 C CA . ALA B 1 138 ? 13.07 8.141 11.906 1 98.69 138 ALA B CA 1
ATOM 3574 C C . ALA B 1 138 ? 13.977 8.906 10.953 1 98.69 138 ALA B C 1
ATOM 3576 O O . ALA B 1 138 ? 14.719 8.305 10.172 1 98.69 138 ALA B O 1
ATOM 3577 N N . LYS B 1 139 ? 13.891 10.227 10.953 1 98.38 139 LYS B N 1
ATOM 3578 C CA . LYS B 1 139 ? 14.719 11.039 10.07 1 98.38 139 LYS B CA 1
ATOM 3579 C C . LYS B 1 139 ? 16.203 10.766 10.289 1 98.38 139 LYS B C 1
ATOM 3581 O O . LYS B 1 139 ? 16.969 10.672 9.328 1 98.38 139 LYS B O 1
ATOM 3586 N N . GLU B 1 140 ? 16.562 10.68 11.547 1 98.25 140 GLU B N 1
ATOM 3587 C CA . GLU B 1 140 ? 17.953 10.359 11.883 1 98.25 140 GLU B CA 1
ATOM 3588 C C . GLU B 1 140 ? 18.359 9.016 11.289 1 98.25 140 GLU B C 1
ATOM 3590 O O . GLU B 1 140 ? 19.422 8.914 10.648 1 98.25 140 GLU B O 1
ATOM 3595 N N . LEU B 1 141 ? 17.562 8.023 11.469 1 98.31 141 LEU B N 1
ATOM 3596 C CA . LEU B 1 141 ? 17.875 6.668 11.023 1 98.31 141 LEU B CA 1
ATOM 3597 C C . LEU B 1 141 ? 17.859 6.57 9.508 1 98.31 141 LEU B C 1
ATOM 3599 O O . LEU B 1 141 ? 18.672 5.871 8.906 1 98.31 141 LEU B O 1
ATOM 3603 N N . ILE B 1 142 ? 16.922 7.242 8.859 1 98.62 142 ILE B N 1
ATOM 3604 C CA . ILE B 1 142 ? 16.828 7.273 7.41 1 98.62 142 ILE B CA 1
ATOM 3605 C C . ILE B 1 142 ? 18.094 7.855 6.812 1 98.62 142 ILE B C 1
ATOM 3607 O O . ILE B 1 142 ? 18.641 7.316 5.844 1 98.62 142 ILE B O 1
ATOM 3611 N N . GLU B 1 143 ? 18.531 8.938 7.398 1 98.06 143 GLU B N 1
ATOM 3612 C CA . GLU B 1 143 ? 19.766 9.555 6.934 1 98.06 143 GLU B CA 1
ATOM 3613 C C . GLU B 1 143 ? 20.953 8.602 7.098 1 98.06 143 GLU B C 1
ATOM 3615 O O . GLU B 1 143 ? 21.781 8.492 6.203 1 98.06 143 GLU B O 1
ATOM 3620 N N . GLN B 1 144 ? 21.016 7.965 8.219 1 97.94 144 GLN B N 1
ATOM 3621 C CA . GLN B 1 144 ? 22.078 7.008 8.477 1 97.94 144 GLN B CA 1
ATOM 3622 C C . GLN B 1 144 ? 22.078 5.887 7.445 1 97.94 144 GLN B C 1
ATOM 3624 O O . GLN B 1 144 ? 23.141 5.395 7.059 1 97.94 144 GLN B O 1
ATOM 3629 N N . ASP B 1 145 ? 20.891 5.523 6.977 1 97.81 145 ASP B N 1
ATOM 3630 C CA . ASP B 1 145 ? 20.734 4.422 6.031 1 97.81 145 ASP B CA 1
ATOM 3631 C C . ASP B 1 145 ? 21 4.879 4.598 1 97.81 145 ASP B C 1
ATOM 3633 O O . ASP B 1 145 ? 20.969 4.07 3.67 1 97.81 145 ASP B O 1
ATOM 3637 N N . GLY B 1 146 ? 21.172 6.125 4.387 1 97.25 146 GLY B N 1
ATOM 3638 C CA . GLY B 1 146 ? 21.484 6.613 3.053 1 97.25 146 GLY B CA 1
ATOM 3639 C C . GLY B 1 146 ? 20.266 7.176 2.324 1 97.25 146 GLY B C 1
ATOM 3640 O O . GLY B 1 146 ? 20.359 7.5 1.138 1 97.25 146 GLY B O 1
ATOM 3641 N N . GLY B 1 147 ? 19.109 7.273 2.973 1 98 147 GLY B N 1
ATOM 3642 C CA . GLY B 1 147 ? 17.953 7.918 2.375 1 98 147 GLY B CA 1
ATOM 3643 C C . GLY B 1 147 ? 16.812 6.953 2.084 1 98 147 GLY B C 1
ATOM 3644 O O . GLY B 1 147 ? 16.906 5.762 2.391 1 98 147 GLY B O 1
ATOM 3645 N N . VAL B 1 148 ? 15.734 7.461 1.511 1 98.69 148 VAL B N 1
ATOM 3646 C CA . VAL B 1 148 ? 14.5 6.719 1.262 1 98.69 148 VAL B CA 1
ATOM 3647 C C . VAL B 1 148 ? 14.578 6.027 -0.099 1 98.69 148 VAL B C 1
ATOM 3649 O O . VAL B 1 148 ? 14.953 6.648 -1.097 1 98.69 148 VAL B O 1
ATOM 3652 N N . SER B 1 149 ? 14.234 4.777 -0.112 1 97.69 149 SER B N 1
ATOM 3653 C CA . SER B 1 149 ? 14.219 4.035 -1.369 1 97.69 149 SER B CA 1
ATOM 3654 C C . SER B 1 149 ? 12.797 3.863 -1.895 1 97.69 149 SER B C 1
ATOM 3656 O O . SER B 1 149 ? 12.578 3.83 -3.107 1 97.69 149 SER B O 1
ATOM 3658 N N . SER B 1 150 ? 11.859 3.68 -1.087 1 98.81 150 SER B N 1
ATOM 3659 C CA . SER B 1 150 ? 10.43 3.629 -1.396 1 98.81 150 SER B CA 1
ATOM 3660 C C . SER B 1 150 ? 9.586 3.92 -0.161 1 98.81 150 SER B C 1
ATOM 3662 O O . SER B 1 150 ? 10.109 3.984 0.954 1 98.81 150 SER B O 1
ATOM 3664 N N . PHE B 1 151 ? 8.312 4.176 -0.36 1 98.94 151 PHE B N 1
ATOM 3665 C CA . PHE B 1 151 ? 7.434 4.375 0.79 1 98.94 151 PHE B CA 1
ATOM 3666 C C . PHE B 1 151 ? 5.98 4.125 0.413 1 98.94 151 PHE B C 1
ATOM 3668 O O . PHE B 1 151 ? 5.629 4.141 -0.769 1 98.94 151 PHE B O 1
ATOM 3675 N N . ASN B 1 152 ? 5.18 3.857 1.389 1 98.75 152 ASN B N 1
ATOM 3676 C CA . ASN B 1 152 ? 3.756 3.562 1.26 1 98.75 152 ASN B CA 1
ATOM 3677 C C . ASN B 1 152 ? 2.955 4.137 2.426 1 98.75 152 ASN B C 1
ATOM 3679 O O . ASN B 1 152 ? 3.484 4.297 3.527 1 98.75 152 ASN B O 1
ATOM 3683 N N . PHE B 1 153 ? 1.693 4.422 2.121 1 98.94 153 PHE B N 1
ATOM 3684 C CA . PHE B 1 153 ? 0.914 4.941 3.238 1 98.94 153 PHE B CA 1
ATOM 3685 C C . PHE B 1 153 ? -0.572 4.664 3.037 1 98.94 153 PHE B C 1
ATOM 3687 O O . PHE B 1 153 ? -1.012 4.391 1.918 1 98.94 153 PHE B O 1
ATOM 3694 N N . GLU B 1 154 ? -1.264 4.629 4.125 1 98.81 154 GLU B N 1
ATOM 3695 C CA . GLU B 1 154 ? -2.707 4.418 4.199 1 98.81 154 GLU B CA 1
ATOM 3696 C C . GLU B 1 154 ? -3.387 5.523 5 1 98.81 154 GLU B C 1
ATOM 3698 O O . GLU B 1 154 ? -2.93 5.875 6.09 1 98.81 154 GLU B O 1
ATOM 3703 N N . PHE B 1 155 ? -4.48 6.09 4.406 1 98.75 155 PHE B N 1
ATOM 3704 C CA . PHE B 1 155 ? -5.199 7.148 5.109 1 98.75 155 PHE B CA 1
ATOM 3705 C C . PHE B 1 155 ? -6.68 6.812 5.23 1 98.75 155 PHE B C 1
ATOM 3707 O O . PHE B 1 155 ? -7.535 7.68 5.051 1 98.75 155 PHE B O 1
ATOM 3714 N N . THR B 1 156 ? -7.004 5.578 5.582 1 98.25 156 THR B N 1
ATOM 3715 C CA . THR B 1 156 ? -8.375 5.121 5.762 1 98.25 156 THR B CA 1
ATOM 3716 C C . THR B 1 156 ? -9.047 5.871 6.91 1 98.25 156 THR B C 1
ATOM 3718 O O . THR B 1 156 ? -8.484 5.984 8 1 98.25 156 THR B O 1
ATOM 3721 N N . GLU B 1 157 ? -10.203 6.418 6.574 1 97.38 157 GLU B N 1
ATOM 3722 C CA . GLU B 1 157 ? -11.078 7.059 7.551 1 97.38 157 GLU B CA 1
ATOM 3723 C C . GLU B 1 157 ? -12.266 6.16 7.902 1 97.38 157 GLU B C 1
ATOM 3725 O O . GLU B 1 157 ? -12.797 5.461 7.039 1 97.38 157 GLU B O 1
ATOM 3730 N N . TRP B 1 158 ? -12.664 6.238 9.141 1 96.44 158 TRP B N 1
ATOM 3731 C CA . TRP B 1 158 ? -13.859 5.512 9.555 1 96.44 158 TRP B CA 1
ATOM 3732 C C . TRP B 1 158 ? -15.117 6.348 9.312 1 96.44 158 TRP B C 1
ATOM 3734 O O . TRP B 1 158 ? -15.617 7.004 10.227 1 96.44 158 TRP B O 1
ATOM 3744 N N . SER B 1 159 ? -15.594 6.23 8.148 1 96 159 SER B N 1
ATOM 3745 C CA . SER B 1 159 ? -16.688 7.09 7.699 1 96 159 SER B CA 1
ATOM 3746 C C . SER B 1 159 ? -17.922 6.934 8.594 1 96 159 SER B C 1
ATOM 3748 O O . SER B 1 159 ? -18.625 7.91 8.859 1 96 159 SER B O 1
ATOM 3750 N N . HIS B 1 160 ? -18.156 5.715 9.086 1 93.25 160 HIS B N 1
ATOM 3751 C CA . HIS B 1 160 ? -19.328 5.43 9.898 1 93.25 160 HIS B CA 1
ATOM 3752 C C . HIS B 1 160 ? -19.281 6.168 11.227 1 93.25 160 HIS B C 1
ATOM 3754 O O . HIS B 1 160 ? -20.312 6.457 11.828 1 93.25 160 HIS B O 1
ATOM 3760 N N . ARG B 1 161 ? -18.156 6.473 11.703 1 94.31 161 ARG B N 1
ATOM 3761 C CA . ARG B 1 161 ? -18.016 7.238 12.938 1 94.31 161 ARG B CA 1
ATOM 3762 C C . ARG B 1 161 ? -18 8.734 12.656 1 94.31 161 ARG B C 1
ATOM 3764 O O . ARG B 1 161 ? -18.547 9.523 13.438 1 94.31 161 ARG B O 1
ATOM 3771 N N . ILE B 1 162 ? -17.438 9.109 11.57 1 95.25 162 ILE B N 1
ATOM 3772 C CA . ILE B 1 162 ? -17.266 10.508 11.211 1 95.25 162 ILE B CA 1
ATOM 3773 C C . ILE B 1 162 ? -18.625 11.141 10.906 1 95.25 162 ILE B C 1
ATOM 3775 O O . ILE B 1 162 ? -18.859 12.305 11.242 1 95.25 162 ILE B O 1
ATOM 3779 N N . GLU B 1 163 ? -19.453 10.398 10.328 1 92.69 163 GLU B N 1
ATOM 3780 C CA . GLU B 1 163 ? -20.766 10.898 9.953 1 92.69 163 GLU B CA 1
ATOM 3781 C C . GLU B 1 163 ? -21.562 11.328 11.18 1 92.69 163 GLU B C 1
ATOM 3783 O O . GLU B 1 163 ? -22.469 12.164 11.078 1 92.69 163 GLU B O 1
ATOM 3788 N N . GLU B 1 164 ? -21.203 10.789 12.312 1 93.38 164 GLU B N 1
ATOM 3789 C CA . GLU B 1 164 ? -21.922 11.078 13.547 1 93.38 164 GLU B CA 1
ATOM 3790 C C . GLU B 1 164 ? -21.391 12.336 14.219 1 93.38 164 GLU B C 1
ATOM 3792 O O . GLU B 1 164 ? -22 12.859 15.156 1 93.38 164 GLU B O 1
ATOM 3797 N N . LEU B 1 165 ? -20.328 12.859 13.766 1 91.44 165 LEU B N 1
ATOM 3798 C CA . LEU B 1 165 ? -19.703 14.039 14.367 1 91.44 165 LEU B CA 1
ATOM 3799 C C . LEU B 1 165 ? -20.5 15.297 14.023 1 91.44 165 LEU B C 1
ATOM 3801 O O . LEU B 1 165 ? -21.031 15.422 12.914 1 91.44 165 LEU B O 1
ATOM 3805 N N . PRO B 1 166 ? -20.562 16.172 14.992 1 90.81 166 PRO B N 1
ATOM 3806 C CA . PRO B 1 166 ? -21.25 17.453 14.734 1 90.81 166 PRO B CA 1
ATOM 3807 C C . PRO B 1 166 ? -20.391 18.422 13.93 1 90.81 166 PRO B C 1
ATOM 3809 O O . PRO B 1 166 ? -19.922 19.438 14.461 1 90.81 166 PRO B O 1
ATOM 3812 N N . LYS B 1 167 ? -20.203 18.156 12.625 1 91.56 167 LYS B N 1
ATOM 3813 C CA . LYS B 1 167 ? -19.391 18.984 11.719 1 91.56 167 LYS B CA 1
ATOM 3814 C C . LYS B 1 167 ? -20.266 19.562 10.602 1 91.56 167 LYS B C 1
ATOM 3816 O O . LYS B 1 167 ? -21.203 18.938 10.148 1 91.56 167 LYS B O 1
ATOM 3821 N N . PRO B 1 168 ? -19.859 20.766 10.234 1 92.19 168 PRO B N 1
ATOM 3822 C CA . PRO B 1 168 ? -20.594 21.359 9.109 1 92.19 168 PRO B CA 1
ATOM 3823 C C . PRO B 1 168 ? -20.453 20.547 7.82 1 92.19 168 PRO B C 1
ATOM 3825 O O . PRO B 1 168 ? -19.438 19.891 7.613 1 92.19 168 PRO B O 1
ATOM 3828 N N . LYS B 1 169 ? -21.453 20.719 6.965 1 90.44 169 LYS B N 1
ATOM 3829 C CA . LYS B 1 169 ? -21.5 19.984 5.703 1 90.44 169 LYS B CA 1
ATOM 3830 C C . LYS B 1 169 ? -20.266 20.266 4.852 1 90.44 169 LYS B C 1
ATOM 3832 O O . LYS B 1 169 ? -19.703 19.359 4.238 1 90.44 169 LYS B O 1
ATOM 3837 N N . GLY B 1 170 ? -19.859 21.484 4.816 1 91.19 170 GLY B N 1
ATOM 3838 C CA . GLY B 1 170 ? -18.703 21.875 4.016 1 91.19 170 GLY B CA 1
ATOM 3839 C C . GLY B 1 170 ? -17.422 21.188 4.461 1 91.19 170 GLY B C 1
ATOM 3840 O O . GLY B 1 170 ? -16.578 20.844 3.633 1 91.19 170 GLY B O 1
ATOM 3841 N N . GLU B 1 171 ? -17.281 21 5.73 1 93.12 171 GLU B N 1
ATOM 3842 C CA . GLU B 1 171 ? -16.094 20.312 6.262 1 93.12 171 GLU B CA 1
ATOM 3843 C C . GLU B 1 171 ? -16.141 18.812 5.934 1 93.12 171 GLU B C 1
ATOM 3845 O O . GLU B 1 171 ? -15.117 18.234 5.559 1 93.12 171 GLU B O 1
ATOM 3850 N N . LEU B 1 172 ? -17.328 18.219 6.055 1 95.06 172 LEU B N 1
ATOM 3851 C CA . LEU B 1 172 ? -17.5 16.797 5.723 1 95.06 172 LEU B CA 1
ATOM 3852 C C . LEU B 1 172 ? -17.234 16.562 4.242 1 95.06 172 LEU B C 1
ATOM 3854 O O . LEU B 1 172 ? -16.531 15.602 3.883 1 95.06 172 LEU B O 1
ATOM 3858 N N . GLU B 1 173 ? -17.641 17.469 3.414 1 95.38 173 GLU B N 1
ATOM 3859 C CA . GLU B 1 173 ? -17.469 17.328 1.971 1 95.38 173 GLU B CA 1
ATOM 3860 C C . GLU B 1 173 ? -16 17.484 1.575 1 95.38 173 GLU B C 1
ATOM 3862 O O . GLU B 1 173 ? -15.602 17.062 0.486 1 95.38 173 GLU B O 1
ATOM 3867 N N . GLY B 1 174 ? -15.219 18.125 2.465 1 96.06 174 GLY B N 1
ATOM 3868 C CA . GLY B 1 174 ? -13.797 18.328 2.232 1 96.06 174 GLY B CA 1
ATOM 3869 C C . GLY B 1 174 ? -12.922 17.547 3.203 1 96.06 174 GLY B C 1
ATOM 3870 O O . GLY B 1 174 ? -11.812 17.984 3.531 1 96.06 174 GLY B O 1
ATOM 3871 N N . TRP B 1 175 ? -13.383 16.422 3.602 1 97.06 175 TRP B N 1
ATOM 3872 C CA . TRP B 1 175 ? -12.766 15.703 4.719 1 97.06 175 TRP B CA 1
ATOM 3873 C C . TRP B 1 175 ? -11.344 15.289 4.379 1 97.06 175 TRP B C 1
ATOM 3875 O O . TRP B 1 175 ? -10.469 15.281 5.25 1 97.06 175 TRP B O 1
ATOM 3885 N N . PHE B 1 176 ? -11.078 14.938 3.1 1 98.31 176 PHE B N 1
ATOM 3886 C CA . PHE B 1 176 ? -9.719 14.609 2.691 1 98.31 176 PHE B CA 1
ATOM 3887 C C . PHE B 1 176 ? -8.766 15.75 3.037 1 98.31 176 PHE B C 1
ATOM 3889 O O . PHE B 1 176 ? -7.766 15.539 3.725 1 98.31 176 PHE B O 1
ATOM 3896 N N . MET B 1 177 ? -9.102 16.922 2.619 1 97.81 177 MET B N 1
ATOM 3897 C CA . MET B 1 177 ? -8.297 18.109 2.885 1 97.81 177 MET B CA 1
ATOM 3898 C C . MET B 1 177 ? -8.25 18.422 4.379 1 97.81 177 MET B C 1
ATOM 3900 O O . MET B 1 177 ? -7.184 18.734 4.922 1 97.81 177 MET B O 1
ATOM 3904 N N . ALA B 1 178 ? -9.32 18.219 5.016 1 96.5 178 ALA B N 1
ATOM 3905 C CA . ALA B 1 178 ? -9.469 18.625 6.414 1 96.5 178 ALA B CA 1
ATOM 3906 C C . ALA B 1 178 ? -8.727 17.656 7.34 1 96.5 178 ALA B C 1
ATOM 3908 O O . ALA B 1 178 ? -8.258 18.062 8.406 1 96.5 178 ALA B O 1
ATOM 3909 N N . ASN B 1 179 ? -8.617 16.406 6.898 1 97.38 179 ASN B N 1
ATOM 3910 C CA . ASN B 1 179 ? -8.133 15.445 7.891 1 97.38 179 ASN B CA 1
ATOM 3911 C C . ASN B 1 179 ? -7.102 14.492 7.293 1 97.38 179 ASN B C 1
ATOM 3913 O O . ASN B 1 179 ? -6.035 14.281 7.867 1 97.38 179 ASN B O 1
ATOM 3917 N N . SER B 1 180 ? -7.355 13.93 6.121 1 98.5 180 SER B N 1
ATOM 3918 C CA . SER B 1 180 ? -6.484 12.914 5.539 1 98.5 180 SER B CA 1
ATOM 3919 C C . SER B 1 180 ? -5.109 13.484 5.211 1 98.5 180 SER B C 1
ATOM 3921 O O . SER B 1 180 ? -4.113 12.758 5.199 1 98.5 180 SER B O 1
ATOM 3923 N N . THR B 1 181 ? -5.016 14.766 5.023 1 98.56 181 THR B N 1
ATOM 3924 C CA . THR B 1 181 ? -3.758 15.398 4.652 1 98.56 181 THR B CA 1
ATOM 3925 C C . THR B 1 181 ? -2.734 15.273 5.773 1 98.56 181 THR B C 1
ATOM 3927 O O . THR B 1 181 ? -1.535 15.453 5.551 1 98.56 181 THR B O 1
ATOM 3930 N N . HIS B 1 182 ? -3.164 14.938 6.992 1 98.31 182 HIS B N 1
ATOM 3931 C CA . HIS B 1 182 ? -2.215 14.648 8.062 1 98.31 182 HIS B CA 1
ATOM 3932 C C . HIS B 1 182 ? -1.272 13.516 7.672 1 98.31 182 HIS B C 1
ATOM 3934 O O . HIS B 1 182 ? -0.058 13.617 7.863 1 98.31 182 HIS B O 1
ATOM 3940 N N . VAL B 1 183 ? -1.833 12.508 7.129 1 98.81 183 VAL B N 1
ATOM 3941 C CA . VAL B 1 183 ? -1.058 11.328 6.762 1 98.81 183 VAL B CA 1
ATOM 3942 C C . VAL B 1 183 ? -0.258 11.609 5.492 1 98.81 183 VAL B C 1
ATOM 3944 O O . VAL B 1 183 ? 0.936 11.305 5.422 1 98.81 183 VAL B O 1
ATOM 3947 N N . VAL B 1 184 ? -0.949 12.203 4.555 1 98.88 184 VAL B N 1
ATOM 3948 C CA . VAL B 1 184 ? -0.356 12.414 3.236 1 98.88 184 VAL B CA 1
ATOM 3949 C C . VAL B 1 184 ? 0.824 13.375 3.352 1 98.88 184 VAL B C 1
ATOM 3951 O O . VAL B 1 184 ? 1.885 13.141 2.77 1 98.88 184 VAL B O 1
ATOM 3954 N N . ASP B 1 185 ? 0.648 14.422 4.09 1 98.81 185 ASP B N 1
ATOM 3955 C CA . ASP B 1 185 ? 1.728 15.375 4.312 1 98.81 185 ASP B CA 1
ATOM 3956 C C . ASP B 1 185 ? 2.951 14.695 4.914 1 98.81 185 ASP B C 1
ATOM 3958 O O . ASP B 1 185 ? 4.074 14.891 4.445 1 98.81 185 ASP B O 1
ATOM 3962 N N . LEU B 1 186 ? 2.736 13.906 5.973 1 98.88 186 LEU B N 1
ATOM 3963 C CA . LEU B 1 186 ? 3.854 13.25 6.637 1 98.88 186 LEU B CA 1
ATOM 3964 C C . LEU B 1 186 ? 4.566 12.297 5.684 1 98.88 186 LEU B C 1
ATOM 3966 O O . LEU B 1 186 ? 5.801 12.234 5.664 1 98.88 186 LEU B O 1
ATOM 3970 N N . ALA B 1 187 ? 3.818 11.562 4.914 1 98.88 187 ALA B N 1
ATOM 3971 C CA . ALA B 1 187 ? 4.387 10.602 3.969 1 98.88 187 ALA B CA 1
ATOM 3972 C C . ALA B 1 187 ? 5.32 11.297 2.98 1 98.88 187 ALA B C 1
ATOM 3974 O O . ALA B 1 187 ? 6.461 10.867 2.789 1 98.88 187 ALA B O 1
ATOM 3975 N N . PHE B 1 188 ? 4.855 12.359 2.418 1 98.81 188 PHE B N 1
ATOM 3976 C CA . PHE B 1 188 ? 5.66 13.039 1.407 1 98.81 188 PHE B CA 1
ATOM 3977 C C . PHE B 1 188 ? 6.777 13.844 2.057 1 98.81 188 PHE B C 1
ATOM 3979 O O . PHE B 1 188 ? 7.844 14.031 1.461 1 98.81 188 PHE B O 1
ATOM 3986 N N . PHE B 1 189 ? 6.543 14.312 3.281 1 98.81 189 PHE B N 1
ATOM 3987 C CA . PHE B 1 189 ? 7.586 15 4.039 1 98.81 189 PHE B CA 1
ATOM 3988 C C . PHE B 1 189 ? 8.781 14.086 4.262 1 98.81 189 PHE B C 1
ATOM 3990 O O . PHE B 1 189 ? 9.93 14.5 4.094 1 98.81 189 PHE B O 1
ATOM 3997 N N . LEU B 1 190 ? 8.508 12.844 4.648 1 98.81 190 LEU B N 1
ATOM 3998 C CA . LEU B 1 190 ? 9.57 11.883 4.914 1 98.81 190 LEU B CA 1
ATOM 3999 C C . LEU B 1 190 ? 10.047 11.227 3.621 1 98.81 190 LEU B C 1
ATOM 4001 O O . LEU B 1 190 ? 11.25 11.016 3.438 1 98.81 190 LEU B O 1
ATOM 4005 N N . GLY B 1 191 ? 9.117 10.922 2.746 1 98.69 191 GLY B N 1
ATOM 4006 C CA . GLY B 1 191 ? 9.414 10.109 1.578 1 98.69 191 GLY B CA 1
ATOM 4007 C C . GLY B 1 191 ? 9.93 10.922 0.403 1 98.69 191 GLY B C 1
ATOM 4008 O O . GLY B 1 191 ? 10.641 10.398 -0.455 1 98.69 191 GLY B O 1
ATOM 4009 N N . GLY B 1 192 ? 9.422 12.188 0.263 1 98.38 192 GLY B N 1
ATOM 4010 C CA . GLY B 1 192 ? 9.812 13.055 -0.841 1 98.38 192 GLY B CA 1
ATOM 4011 C C . GLY B 1 192 ? 8.625 13.547 -1.653 1 98.38 192 GLY B C 1
ATOM 4012 O O . GLY B 1 192 ? 7.582 12.898 -1.697 1 98.38 192 GLY B O 1
ATOM 4013 N N . GLU B 1 193 ? 8.82 14.633 -2.324 1 98.25 193 GLU B N 1
ATOM 4014 C CA . GLU B 1 193 ? 7.781 15.227 -3.164 1 98.25 193 GLU B CA 1
ATOM 4015 C C . GLU B 1 193 ? 7.586 14.43 -4.449 1 98.25 193 GLU B C 1
ATOM 4017 O O . GLU B 1 193 ? 8.562 13.977 -5.059 1 98.25 193 GLU B O 1
ATOM 4022 N N . PRO B 1 194 ? 6.363 14.258 -4.828 1 98.5 194 PRO B N 1
ATOM 4023 C CA . PRO B 1 194 ? 6.137 13.523 -6.074 1 98.5 194 PRO B CA 1
ATOM 4024 C C . PRO B 1 194 ? 6.652 14.266 -7.301 1 98.5 194 PRO B C 1
ATOM 4026 O O . PRO B 1 194 ? 6.5 15.484 -7.398 1 98.5 194 PRO B O 1
ATOM 4029 N N . LYS B 1 195 ? 7.309 13.562 -8.164 1 98.5 195 LYS B N 1
ATOM 4030 C CA . LYS B 1 195 ? 7.645 14.023 -9.508 1 98.5 195 LYS B CA 1
ATOM 4031 C C . LYS B 1 195 ? 6.535 13.695 -10.5 1 98.5 195 LYS B C 1
ATOM 4033 O O . LYS B 1 195 ? 6.207 14.508 -11.367 1 98.5 195 LYS B O 1
ATOM 4038 N N . GLU B 1 196 ? 6.023 12.531 -10.344 1 98.31 196 GLU B N 1
ATOM 4039 C CA . GLU B 1 196 ? 4.945 11.984 -11.164 1 98.31 196 GLU B CA 1
ATOM 4040 C C . GLU B 1 196 ? 4.09 11.008 -10.359 1 98.31 196 GLU B C 1
ATO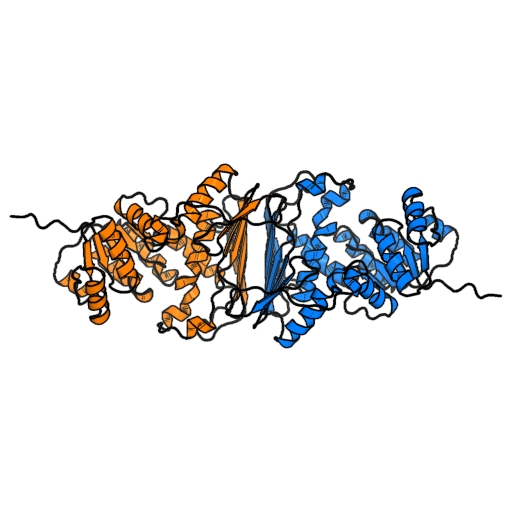M 4042 O O . GLU B 1 196 ? 4.605 10.266 -9.523 1 98.31 196 GLU B O 1
ATOM 4047 N N . MET B 1 197 ? 2.746 11.062 -10.648 1 98.62 197 MET B N 1
ATOM 4048 C CA . MET B 1 197 ? 1.914 10.102 -9.922 1 98.62 197 MET B CA 1
ATOM 4049 C C . MET B 1 197 ? 0.598 9.859 -10.648 1 98.62 197 MET B C 1
ATOM 4051 O O . MET B 1 197 ? 0.187 10.672 -11.484 1 98.62 197 MET B O 1
ATOM 4055 N N . SER B 1 198 ? 0.043 8.695 -10.438 1 98.81 198 SER B N 1
ATOM 4056 C CA . SER B 1 198 ? -1.286 8.305 -10.891 1 98.81 198 SER B CA 1
ATOM 4057 C C . SER B 1 198 ? -2.201 7.98 -9.719 1 98.81 198 SER B C 1
ATOM 4059 O O . SER B 1 198 ? -1.763 7.398 -8.727 1 98.81 198 SER B O 1
ATOM 4061 N N . SER B 1 199 ? -3.418 8.398 -9.867 1 98.75 199 SER B N 1
ATOM 4062 C CA . SER B 1 199 ? -4.426 8.164 -8.836 1 98.75 199 SER B CA 1
ATOM 4063 C C . SER B 1 199 ? -5.664 7.492 -9.414 1 98.75 199 SER B C 1
ATOM 4065 O O . SER B 1 199 ? -6 7.695 -10.586 1 98.75 199 SER B O 1
ATOM 4067 N N . TYR B 1 200 ? -6.312 6.684 -8.625 1 98.88 200 TYR B N 1
ATOM 4068 C CA . TYR B 1 200 ? -7.57 6.012 -8.93 1 98.88 200 TYR B CA 1
ATOM 4069 C C . TYR B 1 200 ? -8.531 6.086 -7.75 1 98.88 200 TYR B C 1
ATOM 4071 O O . TYR B 1 200 ? -8.133 5.836 -6.605 1 98.88 200 TYR B O 1
ATOM 4079 N N . VAL B 1 201 ? -9.781 6.422 -8.031 1 98.75 201 VAL B N 1
ATOM 4080 C CA . VAL B 1 201 ? -10.789 6.445 -6.977 1 98.75 201 VAL B CA 1
ATOM 4081 C C . VAL B 1 201 ? -12.031 5.684 -7.434 1 98.75 201 VAL B C 1
ATOM 4083 O O . VAL B 1 201 ? -12.25 5.5 -8.633 1 98.75 201 VAL B O 1
ATOM 4086 N N . CYS B 1 202 ? -12.812 5.172 -6.449 1 98.12 202 CYS B N 1
ATOM 4087 C CA . CYS B 1 202 ? -14.109 4.574 -6.75 1 98.12 202 CYS B CA 1
ATOM 4088 C C . CYS B 1 202 ? -15.086 4.785 -5.602 1 98.12 202 CYS B C 1
ATOM 4090 O O . CYS B 1 202 ? -14.688 5.191 -4.508 1 98.12 202 CYS B O 1
ATOM 4092 N N . GLY B 1 203 ? -16.312 4.664 -5.895 1 96.62 203 GLY B N 1
ATOM 4093 C CA . GLY B 1 203 ? -17.359 4.734 -4.891 1 96.62 203 GLY B CA 1
ATOM 4094 C C . GLY B 1 203 ? -17.609 6.141 -4.383 1 96.62 203 GLY B C 1
ATOM 4095 O O . GLY B 1 203 ? -17.125 7.109 -4.965 1 96.62 203 GLY B O 1
ATOM 4096 N N . SER B 1 204 ? -18.484 6.23 -3.363 1 95.94 204 SER B N 1
ATOM 4097 C CA . SER B 1 204 ? -18.844 7.469 -2.674 1 95.94 204 SER B CA 1
ATOM 4098 C C . SER B 1 204 ? -19.438 7.188 -1.304 1 95.94 204 SER B C 1
ATOM 4100 O O . SER B 1 204 ? -19.797 6.047 -0.996 1 95.94 204 SER B O 1
ATOM 4102 N N . ILE B 1 205 ? -19.391 8.164 -0.506 1 95.25 205 ILE B N 1
ATOM 4103 C CA . ILE B 1 205 ? -20.078 8.188 0.775 1 95.25 205 ILE B CA 1
ATOM 4104 C C . ILE B 1 205 ? -21.078 9.336 0.803 1 95.25 205 ILE B C 1
ATOM 4106 O O . ILE B 1 205 ? -20.891 10.352 0.131 1 95.25 205 ILE B O 1
ATOM 4110 N N . PRO B 1 206 ? -22.188 9.211 1.506 1 94.31 206 PRO B N 1
ATOM 4111 C CA . PRO B 1 206 ? -23.25 10.219 1.466 1 94.31 206 PRO B CA 1
ATOM 4112 C C . PRO B 1 206 ? -22.734 11.633 1.72 1 94.31 206 PRO B C 1
ATOM 4114 O O . PRO B 1 206 ? -23.156 12.578 1.054 1 94.31 206 PRO B O 1
ATOM 4117 N N . TRP B 1 207 ? -21.828 11.797 2.607 1 95.81 207 TRP B N 1
ATOM 4118 C CA . TRP B 1 207 ? -21.391 13.133 2.986 1 95.81 207 TRP B CA 1
ATOM 4119 C C . TRP B 1 207 ? -20.078 13.492 2.289 1 95.81 207 TRP B C 1
ATOM 4121 O O . TRP B 1 207 ? -19.5 14.555 2.529 1 95.81 207 TRP B O 1
ATOM 4131 N N . TYR B 1 208 ? -19.578 12.664 1.469 1 96.62 208 TYR B N 1
ATOM 4132 C CA . TYR B 1 208 ? -18.391 12.836 0.649 1 96.62 208 TYR B CA 1
ATOM 4133 C C . TYR B 1 208 ? -18.562 12.164 -0.708 1 96.62 208 TYR B C 1
ATOM 4135 O O . TYR B 1 208 ? -18.234 10.984 -0.872 1 96.62 208 TYR B O 1
ATOM 4143 N N . SER B 1 209 ? -18.844 12.898 -1.708 1 95.75 209 SER B N 1
ATOM 4144 C CA . SER B 1 209 ? -19.359 12.359 -2.967 1 95.75 209 SER B CA 1
ATOM 4145 C C . SER B 1 209 ? -18.219 11.977 -3.9 1 95.75 209 SER B C 1
ATOM 4147 O O . SER B 1 209 ? -18.422 11.266 -4.887 1 95.75 209 SER B O 1
ATOM 4149 N N . LYS B 1 210 ? -17 12.367 -3.623 1 95.56 210 LYS B N 1
ATOM 4150 C CA . LYS B 1 210 ? -15.891 12.25 -4.562 1 95.56 210 LYS B CA 1
ATOM 4151 C C . LYS B 1 210 ? -15.398 10.812 -4.648 1 95.56 210 LYS B C 1
ATOM 4153 O O . LYS B 1 210 ? -14.961 10.359 -5.711 1 95.56 210 LYS B O 1
ATOM 4158 N N . ALA B 1 211 ? -15.398 10.133 -3.475 1 97.44 211 ALA B N 1
ATOM 4159 C CA . ALA B 1 211 ? -14.852 8.773 -3.447 1 97.44 211 ALA B CA 1
ATOM 4160 C C . ALA B 1 211 ? -15.141 8.094 -2.111 1 97.44 211 ALA B C 1
ATOM 4162 O O . ALA B 1 211 ? -15.5 8.758 -1.134 1 97.44 211 ALA B O 1
ATOM 4163 N N . SER B 1 212 ? -15.055 6.789 -2.098 1 97.81 212 SER B N 1
ATOM 4164 C CA . SER B 1 212 ? -15 6.062 -0.833 1 97.81 212 SER B CA 1
ATOM 4165 C C . SER B 1 212 ? -13.711 5.25 -0.719 1 97.81 212 SER B C 1
ATOM 4167 O O . SER B 1 212 ? -13.352 4.801 0.371 1 97.81 212 SER B O 1
ATOM 4169 N N . ALA B 1 213 ? -13.102 4.992 -1.877 1 98.69 213 ALA B N 1
ATOM 4170 C CA . ALA B 1 213 ? -11.828 4.277 -1.891 1 98.69 213 ALA B CA 1
ATOM 4171 C C . ALA B 1 213 ? -10.82 4.965 -2.807 1 98.69 213 ALA B C 1
ATOM 4173 O O . ALA B 1 213 ? -11.195 5.527 -3.84 1 98.69 213 ALA B O 1
ATOM 4174 N N . PHE B 1 214 ? -9.562 4.926 -2.398 1 98.88 214 PHE B N 1
ATOM 4175 C CA . PHE B 1 214 ? -8.469 5.645 -3.033 1 98.88 214 PHE B CA 1
ATOM 4176 C C . PHE B 1 214 ? -7.266 4.73 -3.24 1 98.88 214 PHE B C 1
ATOM 4178 O O . PHE B 1 214 ? -6.934 3.926 -2.367 1 98.88 214 PHE B O 1
ATOM 4185 N N . ALA B 1 215 ? -6.656 4.793 -4.375 1 98.94 215 ALA B N 1
ATOM 4186 C CA . ALA B 1 215 ? -5.391 4.125 -4.664 1 98.94 215 ALA B CA 1
ATOM 4187 C C . ALA B 1 215 ? -4.52 4.973 -5.582 1 98.94 215 ALA B C 1
ATOM 4189 O O . ALA B 1 215 ? -5.027 5.684 -6.453 1 98.94 215 ALA B O 1
ATOM 4190 N N . GLY B 1 216 ? -3.248 4.875 -5.375 1 98.94 216 GLY B N 1
ATOM 4191 C CA . GLY B 1 216 ? -2.34 5.594 -6.254 1 98.94 216 GLY B CA 1
ATOM 4192 C C . GLY B 1 216 ? -0.891 5.176 -6.09 1 98.94 216 GLY B C 1
ATOM 4193 O O . GLY B 1 216 ? -0.573 4.348 -5.234 1 98.94 216 GLY B O 1
ATOM 4194 N N . SER B 1 217 ? -0.056 5.668 -6.9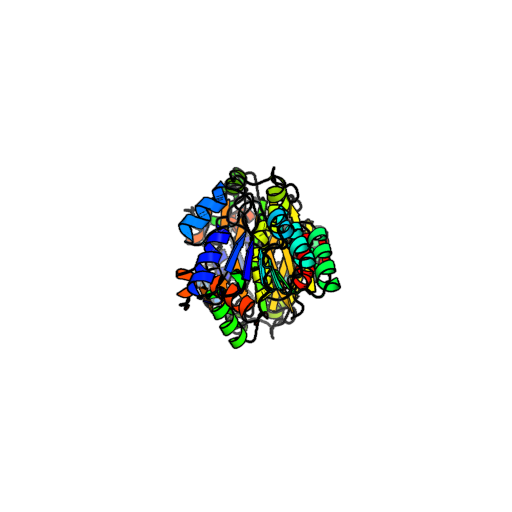84 1 98.94 217 SER B N 1
ATOM 4195 C CA . SER B 1 217 ? 1.379 5.402 -6.992 1 98.94 217 SER B CA 1
ATOM 4196 C C . SER B 1 217 ? 2.131 6.457 -7.801 1 98.94 217 SER B C 1
ATOM 4198 O O . SER B 1 217 ? 1.525 7.203 -8.578 1 98.94 217 SER B O 1
ATOM 4200 N N . GLY B 1 218 ? 3.385 6.473 -7.512 1 98.88 218 GLY B N 1
ATOM 4201 C CA . GLY B 1 218 ? 4.211 7.43 -8.234 1 98.88 218 GLY B CA 1
ATOM 4202 C C . GLY B 1 218 ? 5.688 7.305 -7.914 1 98.88 218 GLY B C 1
ATOM 4203 O O . GLY B 1 218 ? 6.125 6.297 -7.355 1 98.88 218 GLY B O 1
ATOM 4204 N N . ILE B 1 219 ? 6.406 8.312 -8.406 1 98.81 219 ILE B N 1
ATOM 4205 C CA . ILE B 1 219 ? 7.844 8.43 -8.172 1 98.81 219 ILE B CA 1
ATOM 4206 C C . ILE B 1 219 ? 8.18 9.844 -7.699 1 98.81 219 ILE B C 1
ATOM 4208 O O . ILE B 1 219 ? 7.605 10.82 -8.188 1 98.81 219 ILE B O 1
ATOM 4212 N N . THR B 1 220 ? 9.055 9.945 -6.715 1 98.75 220 THR B N 1
ATOM 4213 C CA . THR B 1 220 ? 9.414 11.242 -6.16 1 98.75 220 THR B CA 1
ATOM 4214 C C . THR B 1 220 ? 10.5 11.906 -7 1 98.75 220 THR B C 1
ATOM 4216 O O . THR B 1 220 ? 11.094 11.273 -7.875 1 98.75 220 THR B O 1
ATOM 4219 N N . LYS B 1 221 ? 10.734 13.18 -6.684 1 98.38 221 LYS B N 1
ATOM 4220 C CA . LYS B 1 221 ? 11.805 13.93 -7.344 1 98.38 221 LYS B CA 1
ATOM 4221 C C . LYS B 1 221 ? 13.164 13.289 -7.07 1 98.38 221 LYS B C 1
ATOM 4223 O O . LYS B 1 221 ? 14.062 13.359 -7.91 1 98.38 221 LYS B O 1
ATOM 4228 N N . GLU B 1 222 ? 13.32 12.609 -5.922 1 97.56 222 GLU B N 1
ATOM 4229 C CA . GLU B 1 222 ? 14.57 11.969 -5.539 1 97.56 222 GLU B CA 1
ATOM 4230 C C . GLU B 1 222 ? 14.648 10.547 -6.09 1 97.56 222 GLU B C 1
ATOM 4232 O O . GLU B 1 222 ? 15.672 9.875 -5.941 1 97.56 222 GLU B O 1
ATOM 4237 N N . GLY B 1 223 ? 13.562 10.047 -6.668 1 97.88 223 GLY B N 1
ATOM 4238 C CA . GLY B 1 223 ? 13.625 8.781 -7.379 1 97.88 223 GLY B CA 1
ATOM 4239 C C . GLY B 1 223 ? 13 7.637 -6.605 1 97.88 223 GLY B C 1
ATOM 4240 O O . GLY B 1 223 ? 13.023 6.488 -7.062 1 97.88 223 GLY B O 1
ATOM 4241 N N . ALA B 1 224 ? 12.422 7.875 -5.461 1 98.62 224 ALA B N 1
ATOM 4242 C CA . ALA B 1 224 ? 11.75 6.832 -4.691 1 98.62 224 ALA B CA 1
ATOM 4243 C C . ALA B 1 224 ? 10.352 6.562 -5.238 1 98.62 224 ALA B C 1
ATOM 4245 O O . ALA B 1 224 ? 9.602 7.5 -5.523 1 98.62 224 ALA B O 1
ATOM 4246 N N . VAL B 1 225 ? 9.984 5.285 -5.379 1 98.88 225 VAL B N 1
ATOM 4247 C CA . VAL B 1 225 ? 8.617 4.977 -5.781 1 98.88 225 VAL B CA 1
ATOM 4248 C C . VAL B 1 225 ? 7.723 4.895 -4.547 1 98.88 225 VAL B C 1
ATOM 4250 O O . VAL B 1 225 ? 8.203 4.625 -3.441 1 98.88 225 VAL B O 1
ATOM 4253 N N . PHE B 1 226 ? 6.445 5.137 -4.742 1 98.94 226 PHE B N 1
ATOM 4254 C CA . PHE B 1 226 ? 5.512 5.078 -3.623 1 98.94 226 PHE B CA 1
ATOM 4255 C C . PHE B 1 226 ? 4.141 4.609 -4.086 1 98.94 226 PHE B C 1
ATOM 4257 O O . PHE B 1 226 ? 3.809 4.711 -5.27 1 98.94 226 PHE B O 1
ATOM 4264 N N . SER B 1 227 ? 3.383 4.059 -3.215 1 98.94 227 SER B N 1
ATOM 4265 C CA . SER B 1 227 ? 1.974 3.734 -3.414 1 98.94 227 SER B CA 1
ATOM 4266 C C . SER B 1 227 ? 1.143 4.102 -2.189 1 98.94 227 SER B C 1
ATOM 4268 O O . SER B 1 227 ? 1.682 4.254 -1.091 1 98.94 227 SER B O 1
ATOM 4270 N N . TYR B 1 228 ? -0.112 4.293 -2.375 1 98.94 228 TYR B N 1
ATOM 4271 C CA . TYR B 1 228 ? -1 4.582 -1.254 1 98.94 228 TYR B CA 1
ATOM 4272 C C . TYR B 1 228 ? -2.355 3.912 -1.443 1 98.94 228 TYR B C 1
ATOM 4274 O O . TYR B 1 228 ? -2.691 3.479 -2.549 1 98.94 228 TYR B O 1
ATOM 4282 N N . LYS B 1 229 ? -3.033 3.838 -0.36 1 98.94 229 LYS B N 1
ATOM 4283 C CA . LYS B 1 229 ? -4.367 3.248 -0.337 1 98.94 229 LYS B CA 1
ATOM 4284 C C . LYS B 1 229 ? -5.227 3.869 0.761 1 98.94 229 LYS B C 1
ATOM 4286 O O . LYS B 1 229 ? -4.699 4.379 1.754 1 98.94 229 LYS B O 1
ATOM 4291 N N . ALA B 1 230 ? -6.488 3.801 0.525 1 98.81 230 ALA B N 1
ATOM 4292 C CA . ALA B 1 230 ? -7.477 4.09 1.562 1 98.81 230 ALA B CA 1
ATOM 4293 C C . ALA B 1 230 ? -8.859 3.566 1.168 1 98.81 230 ALA B C 1
ATOM 4295 O O . ALA B 1 230 ? -9.25 3.65 0.002 1 98.81 230 ALA B O 1
ATOM 4296 N N . ASN B 1 231 ? -9.539 3.008 2.068 1 98.69 231 ASN B N 1
ATOM 4297 C CA . ASN B 1 231 ? -10.938 2.609 1.904 1 98.69 231 ASN B CA 1
ATOM 4298 C C . ASN B 1 231 ? -11.789 3.072 3.08 1 98.69 231 ASN B C 1
ATOM 4300 O O . ASN B 1 231 ? -11.758 2.469 4.152 1 98.69 231 ASN B O 1
ATOM 4304 N N . TRP B 1 232 ? -12.609 4.109 2.85 1 98.31 232 TRP B N 1
ATOM 4305 C CA . TRP B 1 232 ? -13.367 4.758 3.914 1 98.31 232 TRP B CA 1
ATOM 4306 C C . TRP B 1 232 ? -14.633 3.975 4.234 1 98.31 232 TRP B C 1
ATOM 4308 O O . TRP B 1 232 ? -15.328 4.273 5.211 1 98.31 232 TRP B O 1
ATOM 4318 N N . LYS B 1 233 ? -14.953 2.918 3.477 1 97 233 LYS B N 1
ATOM 4319 C CA . LYS B 1 233 ? -16.125 2.082 3.719 1 97 233 LYS B CA 1
ATOM 4320 C C . LYS B 1 233 ? -15.719 0.678 4.156 1 97 233 LYS B C 1
ATOM 4322 O O . LYS B 1 233 ? -16.5 -0.269 4.027 1 97 233 LYS B O 1
ATOM 4327 N N . SER B 1 234 ? -14.508 0.528 4.598 1 97.88 234 SER B N 1
ATOM 4328 C CA . SER B 1 234 ? -14.008 -0.777 5.016 1 97.88 234 SER B CA 1
ATOM 4329 C C . SER B 1 234 ? -13.164 -0.667 6.277 1 97.88 234 SER B C 1
ATOM 4331 O O . SER B 1 234 ? -13.406 0.196 7.125 1 97.88 234 SER B O 1
ATOM 4333 N N .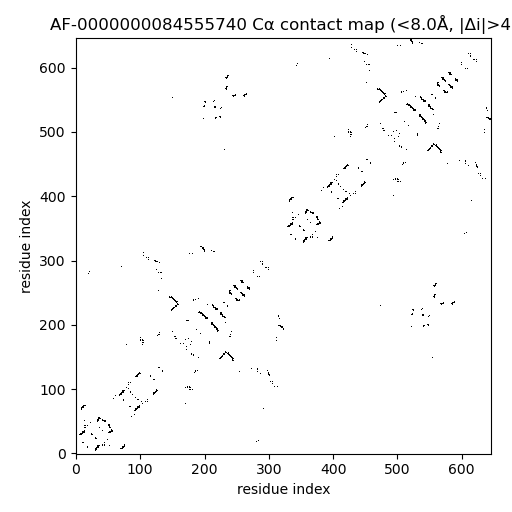 ALA B 1 235 ? -12.312 -1.735 6.535 1 96.38 235 ALA B N 1
ATOM 4334 C CA . ALA B 1 235 ? -11.406 -1.758 7.68 1 96.38 235 ALA B CA 1
ATOM 4335 C C . ALA B 1 235 ? -10.047 -1.152 7.32 1 96.38 235 ALA B C 1
ATOM 4337 O O . ALA B 1 235 ? -9.688 -1.085 6.145 1 96.38 235 ALA B O 1
ATOM 4338 N N . GLY B 1 236 ? -9.359 -0.739 8.336 1 94.44 236 GLY B N 1
ATOM 4339 C CA . GLY B 1 236 ? -8.055 -0.124 8.164 1 94.44 236 GLY B CA 1
ATOM 4340 C C . GLY B 1 236 ? -7.867 1.121 9.008 1 94.44 236 GLY B C 1
ATOM 4341 O O . GLY B 1 236 ? -8.766 1.52 9.75 1 94.44 236 GLY B O 1
ATOM 4342 N N . ARG B 1 237 ? -6.684 1.702 8.82 1 95.75 237 ARG B N 1
ATOM 4343 C CA . ARG B 1 237 ? -6.344 2.893 9.594 1 95.75 237 ARG B CA 1
ATOM 4344 C C . ARG B 1 237 ? -5.145 3.613 8.992 1 95.75 237 ARG B C 1
ATOM 4346 O O . ARG B 1 237 ? -4.598 3.176 7.977 1 95.75 237 ARG B O 1
ATOM 4353 N N . TRP B 1 238 ? -4.777 4.715 9.609 1 98.25 238 TRP B N 1
ATOM 4354 C CA . TRP B 1 238 ? -3.641 5.527 9.188 1 98.25 238 TRP B CA 1
ATOM 4355 C C . TRP B 1 238 ? -2.332 4.77 9.383 1 98.25 238 TRP B C 1
ATOM 4357 O O . TRP B 1 238 ? -2.115 4.145 10.422 1 98.25 238 TRP B O 1
ATOM 4367 N N . SER B 1 239 ? -1.51 4.84 8.359 1 98.12 239 SER B N 1
ATOM 4368 C CA . SER B 1 239 ? -0.165 4.285 8.469 1 98.12 239 SER B CA 1
ATOM 4369 C C . SER B 1 239 ? 0.78 4.914 7.453 1 98.12 239 SER B C 1
ATOM 4371 O O . SER B 1 239 ? 0.364 5.266 6.348 1 98.12 239 SER B O 1
ATOM 4373 N N . VAL B 1 240 ? 2.016 5.059 7.824 1 98.88 240 VAL B N 1
ATOM 4374 C CA . VAL B 1 240 ? 3.094 5.465 6.93 1 98.88 240 VAL B CA 1
ATOM 4375 C C . VAL B 1 240 ? 4.266 4.496 7.059 1 98.88 240 VAL B C 1
ATOM 4377 O O . VAL B 1 240 ? 4.707 4.191 8.164 1 98.88 240 VAL B O 1
ATOM 4380 N N . GLU B 1 241 ? 4.719 3.969 5.949 1 98.81 241 GLU B N 1
ATOM 4381 C CA . GLU B 1 241 ? 5.883 3.09 5.879 1 98.81 241 GLU B CA 1
ATOM 4382 C C . GLU B 1 241 ? 6.988 3.709 5.035 1 98.81 241 GLU B C 1
ATOM 4384 O O . GLU B 1 241 ? 6.785 4.008 3.855 1 98.81 241 GLU B O 1
ATOM 4389 N N . ILE B 1 242 ? 8.109 3.859 5.637 1 98.94 242 ILE B N 1
ATOM 4390 C CA . ILE B 1 242 ? 9.266 4.395 4.926 1 98.94 242 ILE B CA 1
ATOM 4391 C C . ILE B 1 242 ? 10.352 3.324 4.832 1 98.94 242 ILE B C 1
ATOM 4393 O O . ILE B 1 242 ? 10.797 2.793 5.852 1 98.94 242 ILE B O 1
ATOM 4397 N N . LEU B 1 243 ? 10.797 3.076 3.615 1 98.88 243 LEU B N 1
ATOM 4398 C CA . LEU B 1 243 ? 11.797 2.027 3.42 1 98.88 243 LEU B CA 1
ATOM 4399 C C . LEU B 1 243 ? 13.133 2.621 2.986 1 98.88 243 LEU B C 1
ATOM 4401 O O . LEU B 1 243 ? 13.18 3.49 2.113 1 98.88 243 LEU B O 1
ATOM 4405 N N . THR B 1 244 ? 14.133 2.193 3.648 1 98.31 244 THR B N 1
ATOM 4406 C CA . THR B 1 244 ? 15.516 2.393 3.223 1 98.31 244 THR B CA 1
ATOM 4407 C C . THR B 1 244 ? 16.125 1.08 2.744 1 98.31 244 THR B C 1
ATOM 4409 O O . THR B 1 244 ? 15.438 0.064 2.65 1 98.31 244 THR B O 1
ATOM 4412 N N . GLN B 1 245 ? 17.406 1.115 2.412 1 95.19 245 GLN B N 1
ATOM 4413 C CA . GLN B 1 245 ? 18.047 -0.105 1.951 1 95.19 245 GLN B CA 1
ATOM 4414 C C . GLN B 1 245 ? 18.203 -1.109 3.09 1 95.19 245 GLN B C 1
ATOM 4416 O O . GLN B 1 245 ? 18.484 -2.287 2.852 1 95.19 245 GLN B O 1
ATOM 4421 N N . GLU B 1 246 ? 18 -0.687 4.344 1 95.12 246 GLU B N 1
ATOM 4422 C CA . GLU B 1 246 ? 18.297 -1.554 5.48 1 95.12 246 GLU B CA 1
ATOM 4423 C C . GLU B 1 246 ? 17.047 -1.814 6.312 1 95.12 246 GLU B C 1
ATOM 4425 O O . GLU B 1 246 ? 16.922 -2.859 6.957 1 95.12 246 GLU B O 1
ATOM 4430 N N . HIS B 1 247 ? 16.125 -0.857 6.266 1 98.06 247 HIS B N 1
ATOM 4431 C CA . HIS B 1 247 ? 15.039 -0.908 7.242 1 98.06 247 HIS B CA 1
ATOM 4432 C C . HIS B 1 247 ? 13.711 -0.494 6.617 1 98.06 247 HIS B C 1
ATOM 4434 O O . HIS B 1 247 ? 13.688 0.268 5.648 1 98.06 247 HIS B O 1
ATOM 4440 N N . LYS B 1 248 ? 12.734 -1.078 7.117 1 98.56 248 LYS B N 1
ATOM 4441 C CA . LYS B 1 248 ? 11.391 -0.534 7.008 1 98.56 248 LYS B CA 1
ATOM 4442 C C . LYS B 1 248 ? 10.953 0.124 8.312 1 98.56 248 LYS B C 1
ATOM 4444 O O . LYS B 1 248 ? 10.922 -0.525 9.359 1 98.56 248 LYS B O 1
ATOM 4449 N N . PHE B 1 249 ? 10.656 1.45 8.258 1 98.88 249 PHE B N 1
ATOM 4450 C CA . PHE B 1 249 ? 10.141 2.197 9.398 1 98.88 249 PHE B CA 1
ATOM 4451 C C . PHE B 1 249 ? 8.625 2.322 9.312 1 98.88 249 PHE B C 1
ATOM 4453 O O . PHE B 1 249 ? 8.086 2.75 8.289 1 98.88 249 PHE B O 1
ATOM 4460 N N . LEU B 1 250 ? 7.961 1.939 10.367 1 98.56 250 LEU B N 1
ATOM 4461 C CA . LEU B 1 250 ? 6.504 1.892 10.375 1 98.56 250 LEU B CA 1
ATOM 4462 C C . LEU B 1 250 ? 5.938 2.846 11.422 1 98.56 250 LEU B C 1
ATOM 4464 O O . LEU B 1 250 ? 6.25 2.729 12.609 1 98.56 250 LEU B O 1
ATOM 4468 N N . PHE B 1 251 ? 5.105 3.809 10.914 1 98.69 251 PHE B N 1
ATOM 4469 C CA . PHE B 1 251 ? 4.352 4.719 11.766 1 98.69 251 PHE B CA 1
ATOM 4470 C C . PHE B 1 251 ? 2.906 4.258 11.906 1 98.69 251 PHE B C 1
ATOM 4472 O O . PHE B 1 251 ? 2.02 4.758 11.211 1 98.69 251 PHE B O 1
ATOM 4479 N N . GLU B 1 252 ? 2.629 3.348 12.875 1 95.5 252 GLU B N 1
ATOM 4480 C CA . GLU B 1 252 ? 1.317 2.771 13.156 1 95.5 252 GLU B CA 1
ATOM 4481 C C . GLU B 1 252 ? 1.188 2.377 14.625 1 95.5 252 GLU B C 1
ATOM 4483 O O . GLU B 1 252 ? 1.539 1.258 15.008 1 95.5 252 GLU B O 1
ATOM 4488 N N . PRO B 1 253 ? 0.635 3.225 15.516 1 95.81 253 PRO B N 1
ATOM 4489 C CA . PRO B 1 253 ? 0.158 4.574 15.211 1 95.81 253 PRO B CA 1
ATOM 4490 C C . PRO B 1 253 ? 1.295 5.547 14.906 1 95.81 253 PRO B C 1
ATOM 4492 O O . PRO B 1 253 ? 2.465 5.227 15.141 1 95.81 253 PRO B O 1
ATOM 4495 N N . MET B 1 254 ? 1.006 6.703 14.398 1 97.12 254 MET B N 1
ATOM 4496 C CA . MET B 1 254 ? 2.01 7.613 13.852 1 97.12 254 MET B CA 1
ATOM 4497 C C . MET B 1 254 ? 2.893 8.18 14.953 1 97.12 254 MET B C 1
ATOM 4499 O O . MET B 1 254 ? 4.016 8.617 14.695 1 97.12 254 MET B O 1
ATOM 4503 N N . GLU B 1 255 ? 2.447 8.117 16.234 1 97.56 255 GLU B N 1
ATOM 4504 C CA . GLU B 1 255 ? 3.201 8.617 17.375 1 97.56 255 GLU B CA 1
ATOM 4505 C C . GLU B 1 255 ? 4.305 7.645 17.781 1 97.56 255 GLU B C 1
ATOM 4507 O O . GLU B 1 255 ? 5.191 7.996 18.562 1 97.56 255 GLU B O 1
ATOM 4512 N N . GLN B 1 256 ? 4.215 6.449 17.281 1 97.69 256 GLN B N 1
ATOM 4513 C CA . GLN B 1 256 ? 5.199 5.41 17.578 1 97.69 256 GLN B CA 1
ATOM 4514 C C . GLN B 1 256 ? 6.02 5.074 16.328 1 97.69 256 GLN B C 1
ATOM 4516 O O . GLN B 1 256 ? 5.656 5.461 15.219 1 97.69 256 GLN B O 1
ATOM 4521 N N . LEU B 1 257 ? 7.117 4.5 16.625 1 98.62 257 LEU B N 1
ATOM 4522 C CA . LEU B 1 257 ? 8 4.086 15.531 1 98.62 257 LEU B CA 1
ATOM 4523 C C . LEU B 1 257 ? 8.398 2.623 15.688 1 98.62 257 LEU B C 1
ATOM 4525 O O . LEU B 1 257 ? 8.992 2.242 16.703 1 98.62 257 LEU B O 1
ATOM 4529 N N . ARG B 1 258 ? 8.031 1.828 14.727 1 98.38 258 ARG B N 1
ATOM 4530 C CA . ARG B 1 258 ? 8.469 0.438 14.672 1 98.38 258 ARG B CA 1
ATOM 4531 C C . ARG B 1 258 ? 9.43 0.217 13.508 1 98.38 258 ARG B C 1
ATOM 4533 O O . ARG B 1 258 ? 9.445 0.996 12.555 1 98.38 258 ARG B O 1
ATOM 4540 N N . VAL B 1 259 ? 10.219 -0.798 13.633 1 98.44 259 VAL B N 1
ATOM 4541 C CA . VAL B 1 259 ? 11.25 -1.023 12.625 1 98.44 259 VAL B CA 1
ATOM 4542 C C . VAL B 1 259 ? 11.297 -2.506 12.258 1 98.44 259 VAL B C 1
ATOM 4544 O O . VAL B 1 259 ? 11.141 -3.369 13.125 1 98.44 259 VAL B O 1
ATOM 4547 N N . GLN B 1 260 ? 11.398 -2.781 10.984 1 98.19 260 GLN B N 1
ATOM 4548 C CA . GLN B 1 260 ? 11.703 -4.098 10.438 1 98.19 260 GLN B CA 1
ATOM 4549 C C . GLN B 1 260 ? 13.039 -4.094 9.695 1 98.19 260 GLN B C 1
ATOM 4551 O O . GLN B 1 260 ? 13.258 -3.266 8.812 1 98.19 260 GLN B O 1
ATOM 4556 N N . ASN B 1 261 ? 13.922 -4.988 10.07 1 97.06 261 ASN B N 1
ATOM 4557 C CA . ASN B 1 261 ? 15.219 -5.078 9.414 1 97.06 261 ASN B CA 1
ATOM 4558 C C . ASN B 1 261 ? 15.148 -5.906 8.133 1 97.06 261 ASN B C 1
ATOM 4560 O O . ASN B 1 261 ? 14.367 -6.852 8.047 1 97.06 261 ASN B O 1
ATOM 4564 N N . ARG B 1 262 ? 15.977 -5.492 7.207 1 94.69 262 ARG B N 1
ATOM 4565 C CA . ARG B 1 262 ? 16.125 -6.305 6.004 1 94.69 262 ARG B CA 1
ATOM 4566 C C . ARG B 1 262 ? 16.438 -7.754 6.355 1 94.69 262 ARG B C 1
ATOM 4568 O O . ARG B 1 262 ? 17.312 -8.023 7.184 1 94.69 262 ARG B O 1
ATOM 4575 N N . GLY B 1 263 ? 15.656 -8.648 5.699 1 93.44 263 GLY B N 1
ATOM 4576 C CA . GLY B 1 263 ? 15.914 -10.062 5.914 1 93.44 263 GLY B CA 1
ATOM 4577 C C . GLY B 1 263 ? 15.242 -10.609 7.16 1 93.44 263 GLY B C 1
ATOM 4578 O O . GLY B 1 263 ? 15.43 -11.773 7.508 1 93.44 263 GLY B O 1
ATOM 4579 N N . GLU B 1 264 ? 14.516 -9.797 7.859 1 94.38 264 GLU B N 1
ATOM 4580 C CA . GLU B 1 264 ? 13.812 -10.242 9.055 1 94.38 264 GLU B CA 1
ATOM 4581 C C . GLU B 1 264 ? 12.305 -10.078 8.914 1 94.38 264 GLU B C 1
ATOM 4583 O O . GLU B 1 264 ? 11.844 -9.148 8.242 1 94.38 264 GLU B O 1
ATOM 4588 N N . ILE B 1 265 ? 11.602 -10.969 9.578 1 91.5 265 ILE B N 1
ATOM 4589 C CA . ILE B 1 265 ? 10.148 -10.922 9.547 1 91.5 265 ILE B CA 1
ATOM 4590 C C . ILE B 1 265 ? 9.633 -10.086 10.719 1 91.5 265 ILE B C 1
ATOM 4592 O O . ILE B 1 265 ? 8.641 -9.359 10.586 1 91.5 265 ILE B O 1
ATOM 4596 N N . LYS B 1 266 ? 10.336 -10.133 11.797 1 94.25 266 LYS B N 1
ATOM 4597 C CA . LYS B 1 266 ? 9.891 -9.523 13.047 1 94.25 266 LYS B CA 1
ATOM 4598 C C . LYS B 1 266 ? 9.945 -8 12.969 1 94.25 266 LYS B C 1
ATOM 4600 O O . LYS B 1 266 ? 10.883 -7.438 12.406 1 94.25 266 LYS B O 1
ATOM 4605 N N . VAL B 1 267 ? 8.93 -7.332 13.453 1 96.25 267 VAL B N 1
ATOM 4606 C CA . VAL B 1 267 ? 8.859 -5.883 13.609 1 96.25 267 VAL B CA 1
ATOM 4607 C C . VAL B 1 267 ? 9.016 -5.512 15.078 1 96.25 267 VAL B C 1
ATOM 4609 O O . VAL B 1 267 ? 8.344 -6.086 15.945 1 96.25 267 VAL B O 1
ATOM 4612 N N . GLU B 1 268 ? 9.883 -4.582 15.367 1 97.62 268 GLU B N 1
ATOM 4613 C CA . GLU B 1 268 ? 10.148 -4.203 16.75 1 97.62 268 GLU B CA 1
ATOM 4614 C C . GLU B 1 268 ? 9.789 -2.738 17 1 97.62 268 GLU B C 1
ATOM 4616 O O . GLU B 1 268 ? 10 -1.889 16.125 1 97.62 268 GLU B O 1
ATOM 4621 N N . GLN B 1 269 ? 9.273 -2.516 18.156 1 97.81 269 GLN B N 1
ATOM 4622 C CA . GLN B 1 269 ? 9.047 -1.138 18.578 1 97.81 269 GLN B CA 1
ATOM 4623 C C . GLN B 1 269 ? 10.352 -0.465 19 1 97.81 269 GLN B C 1
ATOM 4625 O O . GLN B 1 269 ? 11.125 -1.031 19.766 1 97.81 269 GLN B O 1
ATOM 4630 N N . LEU B 1 270 ? 10.547 0.741 18.547 1 97.69 270 LEU B N 1
ATOM 4631 C CA . LEU B 1 270 ? 11.75 1.466 18.922 1 97.69 270 LEU B CA 1
ATOM 4632 C C . LEU B 1 270 ? 11.484 2.375 20.125 1 97.69 270 LEU B C 1
ATOM 4634 O O . LEU B 1 270 ? 10.414 2.992 20.219 1 97.69 270 LEU B O 1
ATOM 4638 N N . ASP B 1 271 ? 12.469 2.432 20.938 1 96.31 271 ASP B N 1
ATOM 4639 C CA . ASP B 1 271 ? 12.422 3.414 22.016 1 96.31 271 ASP B CA 1
ATOM 4640 C C . ASP B 1 271 ? 12.758 4.812 21.5 1 96.31 271 ASP B C 1
ATOM 4642 O O . ASP B 1 271 ? 13.797 5.012 20.875 1 96.31 271 ASP B O 1
ATOM 4646 N N . ILE B 1 272 ? 11.836 5.703 21.75 1 97.12 272 ILE B N 1
ATOM 4647 C CA . ILE B 1 272 ? 12.062 7.078 21.312 1 97.12 272 ILE B CA 1
ATOM 4648 C C . ILE B 1 272 ? 11.914 8.023 22.5 1 97.12 272 ILE B C 1
ATOM 4650 O O . ILE B 1 272 ? 11.258 7.68 23.5 1 97.12 272 ILE B O 1
ATOM 4654 N N . ASP B 1 273 ? 12.539 9.18 22.516 1 96.44 273 ASP B N 1
ATOM 4655 C CA . ASP B 1 273 ? 12.383 10.211 23.547 1 96.44 273 ASP B CA 1
ATOM 4656 C C . ASP B 1 273 ? 11.125 11.039 23.297 1 96.44 273 ASP B C 1
ATOM 4658 O O . ASP B 1 273 ? 11.195 12.141 22.766 1 96.44 273 ASP B O 1
ATOM 4662 N N . ASP B 1 274 ? 10.047 10.469 23.812 1 97.38 274 ASP B N 1
ATOM 4663 C CA . ASP B 1 274 ? 8.781 11.102 23.484 1 97.38 274 ASP B CA 1
ATOM 4664 C C . ASP B 1 274 ? 8.18 11.797 24.719 1 97.38 274 ASP B C 1
ATOM 4666 O O . ASP B 1 274 ? 6.961 11.938 24.812 1 97.38 274 ASP B O 1
ATOM 4670 N N . GLU B 1 275 ? 8.938 12.211 25.688 1 97.62 275 GLU B N 1
ATOM 4671 C CA . GLU B 1 275 ? 8.461 12.836 26.922 1 97.62 275 GLU B CA 1
ATOM 4672 C C . GLU B 1 275 ? 7.625 14.078 26.625 1 97.62 275 GLU B C 1
ATOM 4674 O O . GLU B 1 275 ? 6.547 14.258 27.188 1 97.62 275 GLU B O 1
ATOM 4679 N N . ILE B 1 276 ? 8.125 14.914 25.781 1 98.12 276 ILE B N 1
ATOM 4680 C CA . ILE B 1 276 ? 7.434 16.156 25.438 1 98.12 276 ILE B CA 1
ATOM 4681 C C . ILE B 1 276 ? 6.125 15.828 24.719 1 98.12 276 ILE B C 1
ATOM 4683 O O . ILE B 1 276 ? 5.105 16.469 24.969 1 98.12 276 ILE B O 1
ATOM 4687 N N . ASP B 1 277 ? 6.148 14.805 23.859 1 97.81 277 ASP B N 1
ATOM 4688 C CA . ASP B 1 277 ? 4.965 14.398 23.109 1 97.81 277 ASP B CA 1
ATOM 4689 C C . ASP B 1 277 ? 3.91 13.797 24.047 1 97.81 277 ASP B C 1
ATOM 4691 O O . ASP B 1 277 ? 2.717 13.812 23.734 1 97.81 277 ASP B O 1
ATOM 4695 N N . ILE B 1 278 ? 4.402 13.281 25.156 1 97 278 ILE B N 1
ATOM 4696 C CA . ILE B 1 278 ? 3.488 12.711 26.141 1 97 278 ILE B CA 1
ATOM 4697 C C . ILE B 1 278 ? 2.906 13.82 27.016 1 97 278 ILE B C 1
ATOM 4699 O O . ILE B 1 278 ? 1.714 13.812 27.328 1 97 278 ILE B O 1
ATOM 4703 N N . LYS B 1 279 ? 3.711 14.789 27.344 1 97.69 279 LYS B N 1
ATOM 4704 C CA . LYS B 1 279 ? 3.316 15.883 28.219 1 97.69 279 LYS B CA 1
ATOM 4705 C C . LYS B 1 279 ? 2.367 16.844 27.516 1 97.69 279 LYS B C 1
ATOM 4707 O O . LYS B 1 279 ? 1.436 17.375 28.125 1 97.69 279 LYS B O 1
ATOM 4712 N N . TYR B 1 280 ? 2.629 17.062 26.266 1 98.25 280 TYR B N 1
ATOM 4713 C CA . TYR B 1 280 ? 1.808 17.938 25.438 1 98.25 280 TYR B CA 1
ATOM 4714 C C . TYR B 1 280 ? 1.194 17.156 24.266 1 98.25 280 TYR B C 1
ATOM 4716 O O . TYR B 1 280 ? 1.551 16 24.031 1 98.25 280 TYR B O 1
ATOM 4724 N N . LYS B 1 281 ? 0.226 17.797 23.641 1 97.81 281 LYS B N 1
ATOM 4725 C CA . LYS B 1 281 ? -0.197 17.172 22.375 1 97.81 281 LYS B CA 1
ATOM 4726 C C . LYS B 1 281 ? 0.996 16.922 21.469 1 97.81 281 LYS B C 1
ATOM 4728 O O . LYS B 1 281 ? 1.789 17.828 21.203 1 97.81 281 LYS B O 1
ATOM 4733 N N . ALA B 1 282 ? 1.093 15.711 21.016 1 98.38 282 ALA B N 1
ATOM 4734 C CA . ALA B 1 282 ? 2.281 15.266 20.281 1 98.38 282 ALA B CA 1
ATOM 4735 C C . ALA B 1 282 ? 2.602 16.203 19.125 1 98.38 282 ALA B C 1
ATOM 4737 O O . ALA B 1 282 ? 1.72 16.562 18.344 1 98.38 282 ALA B O 1
ATOM 4738 N N . GLY B 1 283 ? 3.854 16.641 19.047 1 98.62 283 GLY B N 1
ATOM 4739 C CA . GLY B 1 283 ? 4.391 17.453 17.969 1 98.62 283 GLY B CA 1
ATOM 4740 C C . GLY B 1 283 ? 4.098 18.938 18.141 1 98.62 283 GLY B C 1
ATOM 4741 O O . GLY B 1 283 ? 4.734 19.781 17.5 1 98.62 283 GLY B O 1
ATOM 4742 N N . LEU B 1 284 ? 3.162 19.281 18.969 1 98.75 284 LEU B N 1
ATOM 4743 C CA . LEU B 1 284 ? 2.691 20.656 19.047 1 98.75 284 LEU B CA 1
ATOM 4744 C C . LEU B 1 284 ? 3.744 21.562 19.688 1 98.75 284 LEU B C 1
ATOM 4746 O O . LEU B 1 284 ? 3.984 22.672 19.234 1 98.75 284 LEU B O 1
ATOM 4750 N N . TYR B 1 285 ? 4.348 21.125 20.781 1 98.75 285 TYR B N 1
ATOM 4751 C CA . TYR B 1 285 ? 5.359 21.906 21.484 1 98.75 285 TYR B CA 1
ATOM 4752 C C . TYR B 1 285 ? 6.5 22.281 20.547 1 98.75 285 TYR B C 1
ATOM 4754 O O . TYR B 1 285 ? 6.848 23.469 20.422 1 98.75 285 TYR B O 1
ATOM 4762 N N . LYS B 1 286 ? 7.016 21.297 19.875 1 98.69 286 LYS B N 1
ATOM 4763 C CA . LYS B 1 286 ? 8.156 21.547 19 1 98.69 286 LYS B CA 1
ATOM 4764 C C . LYS B 1 286 ? 7.75 22.375 17.781 1 98.69 286 LYS B C 1
ATOM 4766 O O . LYS B 1 286 ? 8.539 23.172 17.281 1 98.69 286 LYS B O 1
ATOM 4771 N N . GLU B 1 287 ? 6.562 22.219 17.312 1 98.81 287 GLU B N 1
ATOM 4772 C CA . GLU B 1 287 ? 6.051 23.031 16.219 1 98.81 287 GLU B CA 1
ATOM 4773 C C . GLU B 1 287 ? 5.98 24.516 16.609 1 98.81 287 GLU B C 1
ATOM 4775 O O . GLU B 1 287 ? 6.449 25.375 15.883 1 98.81 287 GLU B O 1
ATOM 4780 N N . VAL B 1 288 ? 5.434 24.766 17.75 1 98.81 288 VAL B N 1
ATOM 4781 C CA . VAL B 1 288 ? 5.293 26.125 18.234 1 98.81 288 VAL B CA 1
ATOM 4782 C C . VAL B 1 288 ? 6.676 26.719 18.516 1 98.81 288 VAL B C 1
ATOM 4784 O O . VAL B 1 288 ? 6.93 27.891 18.188 1 98.81 288 VAL B O 1
ATOM 4787 N N . GLU B 1 289 ? 7.539 25.891 19.109 1 98.75 289 GLU B N 1
ATOM 4788 C CA . GLU B 1 289 ? 8.914 26.328 19.344 1 98.75 289 GLU B CA 1
ATOM 4789 C C . GLU B 1 289 ? 9.586 26.766 18.031 1 98.75 289 GLU B C 1
ATOM 4791 O O . GLU B 1 289 ? 10.219 27.812 17.969 1 98.75 289 GLU B O 1
ATOM 4796 N N . ALA B 1 290 ? 9.43 25.953 17.031 1 98.75 290 ALA B N 1
ATOM 4797 C CA . ALA B 1 290 ? 10 26.266 15.727 1 98.75 290 ALA B CA 1
ATOM 4798 C C . ALA B 1 290 ? 9.453 27.578 15.188 1 98.75 290 ALA B C 1
ATOM 4800 O O . ALA B 1 290 ? 10.211 28.422 14.711 1 98.75 290 ALA B O 1
ATOM 4801 N N . PHE B 1 291 ? 8.234 27.766 15.289 1 98.75 291 PHE B N 1
ATOM 4802 C CA . PHE B 1 291 ? 7.578 28.969 14.797 1 98.75 291 PHE B CA 1
ATOM 4803 C C . PHE B 1 291 ? 8.078 30.203 15.547 1 98.75 291 PHE B C 1
ATOM 4805 O O . PHE B 1 291 ? 8.453 31.188 14.922 1 98.75 291 PHE B O 1
ATOM 4812 N N . LEU B 1 292 ? 8.117 30.125 16.859 1 98.38 292 LEU B N 1
ATOM 4813 C CA . LEU B 1 292 ? 8.461 31.281 17.688 1 98.38 292 LEU B CA 1
ATOM 4814 C C . LEU B 1 292 ? 9.93 31.656 17.531 1 98.38 292 LEU B C 1
ATOM 4816 O O . LEU B 1 292 ? 10.281 32.844 17.594 1 98.38 292 LEU B O 1
ATOM 4820 N N . THR B 1 293 ? 10.766 30.641 17.266 1 97.69 293 THR B N 1
ATOM 4821 C CA . THR B 1 293 ? 12.203 30.891 17.234 1 97.69 293 THR B CA 1
ATOM 4822 C C . THR B 1 293 ? 12.672 31.156 15.805 1 97.69 293 THR B C 1
ATOM 4824 O O . THR B 1 293 ? 13.828 31.531 15.586 1 97.69 293 THR B O 1
ATOM 4827 N N . GLY B 1 294 ? 11.844 30.922 14.852 1 97.38 294 GLY B N 1
ATOM 4828 C CA . GLY B 1 294 ? 12.211 31.172 13.469 1 97.38 294 GLY B CA 1
ATOM 4829 C C . GLY B 1 294 ? 12.93 30.016 12.812 1 97.38 294 GLY B C 1
ATOM 4830 O O . GLY B 1 294 ? 13.547 30.188 11.75 1 97.38 294 GLY B O 1
ATOM 4831 N N . ASN B 1 295 ? 12.977 28.859 13.422 1 97 295 ASN B N 1
ATOM 4832 C CA . ASN B 1 295 ? 13.484 27.641 12.805 1 97 295 ASN B CA 1
ATOM 4833 C C . ASN B 1 295 ? 12.414 26.938 11.977 1 97 295 ASN B C 1
ATOM 4835 O O . ASN B 1 295 ? 11.891 25.906 12.375 1 97 295 ASN B O 1
ATOM 4839 N N . THR B 1 296 ? 12.164 27.438 10.797 1 96.44 296 THR B N 1
ATOM 4840 C CA . THR B 1 296 ? 10.922 27.141 10.086 1 96.44 296 THR B CA 1
ATOM 4841 C C . THR B 1 296 ? 11.156 26.062 9.031 1 96.44 296 THR B C 1
ATOM 4843 O O . THR B 1 296 ? 10.32 25.875 8.141 1 96.44 296 THR B O 1
ATOM 4846 N N . GLU B 1 297 ? 12.266 25.375 9.094 1 96.19 297 GLU B N 1
ATOM 4847 C CA . GLU B 1 297 ? 12.625 24.406 8.062 1 96.19 297 GLU B CA 1
ATOM 4848 C C . GLU B 1 297 ? 11.578 23.297 7.949 1 96.19 297 GLU B C 1
ATOM 4850 O O . GLU B 1 297 ? 11.281 22.828 6.848 1 96.19 297 GLU B O 1
ATOM 4855 N N . MET B 1 298 ? 11.047 22.969 9.055 1 97.75 298 MET B N 1
ATOM 4856 C CA . MET B 1 298 ? 10.117 21.844 9.047 1 97.75 298 MET B CA 1
ATOM 4857 C C . MET B 1 298 ? 8.672 22.328 8.969 1 97.75 298 MET B C 1
ATOM 4859 O O . MET B 1 298 ? 7.742 21.516 8.961 1 97.75 298 MET B O 1
ATOM 4863 N N . LEU B 1 299 ? 8.453 23.594 8.961 1 98.56 299 LEU B N 1
ATOM 4864 C CA . LEU B 1 299 ? 7.121 24.172 8.797 1 98.56 299 LEU B CA 1
ATOM 4865 C C . LEU B 1 299 ? 6.816 24.438 7.324 1 98.56 299 LEU B C 1
ATOM 4867 O O . LEU B 1 299 ? 7.465 25.266 6.688 1 98.56 299 LEU B O 1
ATOM 4871 N N . PRO B 1 300 ? 5.84 23.688 6.84 1 98.5 300 PRO B N 1
ATOM 4872 C CA . PRO B 1 300 ? 5.484 24.062 5.469 1 98.5 300 PRO B CA 1
ATOM 4873 C C . PRO B 1 300 ? 4.832 25.438 5.387 1 98.5 300 PRO B C 1
ATOM 4875 O O . PRO B 1 300 ? 3.932 25.75 6.168 1 98.5 300 PRO B O 1
ATOM 4878 N N . ASP B 1 301 ? 5.305 26.266 4.512 1 98.56 301 ASP B N 1
ATOM 4879 C CA . ASP B 1 301 ? 4.637 27.547 4.32 1 98.56 301 ASP B CA 1
ATOM 4880 C C . ASP B 1 301 ? 3.457 27.406 3.359 1 98.56 301 ASP B C 1
ATOM 4882 O O . ASP B 1 301 ? 3.219 26.328 2.807 1 98.56 301 ASP B O 1
ATOM 4886 N N . ILE B 1 302 ? 2.758 28.453 3.188 1 98.81 302 ILE B N 1
ATOM 4887 C CA . ILE B 1 302 ? 1.512 28.438 2.428 1 98.81 302 ILE B CA 1
ATOM 4888 C C . ILE B 1 302 ? 1.81 28.188 0.954 1 98.81 302 ILE B C 1
ATOM 4890 O O . ILE B 1 302 ? 0.958 27.672 0.223 1 98.81 302 ILE B O 1
ATOM 4894 N N . HIS B 1 303 ? 3.031 28.516 0.495 1 98.62 303 HIS B N 1
ATOM 4895 C CA . HIS B 1 303 ? 3.428 28.234 -0.881 1 98.62 303 HIS B CA 1
ATOM 4896 C C . HIS B 1 303 ? 3.67 26.75 -1.095 1 98.62 303 HIS B C 1
ATOM 4898 O O . HIS B 1 303 ? 3.271 26.188 -2.119 1 98.62 303 HIS B O 1
ATOM 4904 N N . GLU B 1 304 ? 4.344 26.156 -0.132 1 98.31 304 GLU B N 1
ATOM 4905 C CA . GLU B 1 304 ? 4.492 24.703 -0.162 1 98.31 304 GLU B CA 1
ATOM 4906 C C . GLU B 1 304 ? 3.137 24.016 -0.102 1 98.31 304 GLU B C 1
ATOM 4908 O O . GLU B 1 304 ? 2.895 23.047 -0.828 1 98.31 304 GLU B O 1
ATOM 4913 N N . GLN B 1 305 ? 2.293 24.5 0.732 1 98.69 305 GLN B N 1
ATOM 4914 C CA . GLN B 1 305 ? 0.958 23.922 0.846 1 98.69 305 GLN B CA 1
ATOM 4915 C C . GLN B 1 305 ? 0.2 24.031 -0.474 1 98.69 305 GLN B C 1
ATOM 4917 O O . GLN B 1 305 ? -0.592 23.141 -0.81 1 98.69 305 GLN B O 1
ATOM 4922 N N . LYS B 1 306 ? 0.379 25.109 -1.15 1 98.62 306 LYS B N 1
ATOM 4923 C CA . LYS B 1 306 ? -0.242 25.266 -2.463 1 98.62 306 LYS B CA 1
ATOM 4924 C C . LYS B 1 306 ? 0.206 24.156 -3.416 1 98.62 306 LYS B C 1
ATOM 4926 O O . LYS B 1 306 ? -0.618 23.562 -4.102 1 98.62 306 LYS B O 1
ATOM 4931 N N . ARG B 1 307 ? 1.492 23.875 -3.439 1 98.06 307 ARG B N 1
ATOM 4932 C CA . ARG B 1 307 ? 2.012 22.781 -4.266 1 98.06 307 ARG B CA 1
ATOM 4933 C C . ARG B 1 307 ? 1.459 21.438 -3.816 1 98.06 307 ARG B C 1
ATOM 4935 O O . ARG B 1 307 ? 1.069 20.609 -4.645 1 98.06 307 ARG B O 1
ATOM 4942 N N . ASN B 1 308 ? 1.406 21.234 -2.539 1 98.38 308 ASN B N 1
ATOM 4943 C CA . ASN B 1 308 ? 0.874 20 -1.992 1 98.38 308 ASN B CA 1
ATOM 4944 C C . ASN B 1 308 ? -0.603 19.828 -2.336 1 98.38 308 ASN B C 1
ATOM 4946 O O . ASN B 1 308 ? -1.058 18.703 -2.588 1 98.38 308 ASN B O 1
ATOM 4950 N N . ALA B 1 309 ? -1.312 20.938 -2.316 1 98.38 309 ALA B N 1
ATOM 4951 C CA . ALA B 1 309 ? -2.75 20.891 -2.566 1 98.38 309 ALA B CA 1
ATOM 4952 C C . ALA B 1 309 ? -3.047 20.406 -3.98 1 98.38 309 ALA B C 1
ATOM 4954 O O . ALA B 1 309 ? -4.082 19.781 -4.223 1 98.38 309 ALA B O 1
ATOM 4955 N N . ILE B 1 310 ? -2.152 20.672 -4.898 1 98.31 310 ILE B N 1
ATOM 4956 C CA . ILE B 1 310 ? -2.299 20.156 -6.254 1 98.31 310 ILE B CA 1
ATOM 4957 C C . ILE B 1 310 ? -2.268 18.625 -6.223 1 98.31 310 ILE B C 1
ATOM 4959 O O . ILE B 1 310 ? -3.088 17.969 -6.871 1 98.31 310 ILE B O 1
ATOM 4963 N N . VAL B 1 311 ? -1.359 18.078 -5.48 1 98.56 311 VAL B N 1
ATOM 4964 C CA . VAL B 1 311 ? -1.232 16.641 -5.301 1 98.56 311 VAL B CA 1
ATOM 4965 C C . VAL B 1 311 ? -2.488 16.094 -4.629 1 98.56 311 VAL B C 1
ATOM 4967 O O . VAL B 1 311 ? -3.053 15.086 -5.082 1 98.56 311 VAL B O 1
ATOM 4970 N N . TYR B 1 312 ? -2.961 16.766 -3.529 1 98.56 312 TYR B N 1
ATOM 4971 C CA . TYR B 1 312 ? -4.141 16.344 -2.787 1 98.56 312 TYR B CA 1
ATOM 4972 C C . TYR B 1 312 ? -5.363 16.281 -3.691 1 98.56 312 TYR B C 1
ATOM 4974 O O . TYR B 1 312 ? -6.148 15.336 -3.631 1 98.56 312 TYR B O 1
ATOM 4982 N N . GLN B 1 313 ? -5.48 17.297 -4.465 1 97.56 313 GLN B N 1
ATOM 4983 C CA . GLN B 1 313 ? -6.605 17.328 -5.395 1 97.56 313 GLN B CA 1
ATOM 4984 C C . GLN B 1 313 ? -6.555 16.156 -6.371 1 97.56 313 GLN B C 1
ATOM 4986 O O . GLN B 1 313 ? -7.586 15.562 -6.676 1 97.56 313 GLN B O 1
ATOM 4991 N N . LEU B 1 314 ? -5.41 15.898 -6.906 1 98.25 314 LEU B N 1
ATOM 4992 C CA . LEU B 1 314 ? -5.254 14.766 -7.816 1 98.25 314 LEU B CA 1
ATOM 4993 C C . LEU B 1 314 ? -5.652 13.461 -7.129 1 98.25 314 LEU B C 1
ATOM 4995 O O . LEU B 1 314 ? -6.281 12.594 -7.746 1 98.25 314 LEU B O 1
ATOM 4999 N N . MET B 1 315 ? -5.363 13.273 -5.879 1 98.69 315 MET B N 1
ATOM 5000 C CA . MET B 1 315 ? -5.605 12.039 -5.141 1 98.69 315 MET B CA 1
ATOM 5001 C C . MET B 1 315 ? -7.098 11.797 -4.957 1 98.69 315 MET B C 1
ATOM 5003 O O . MET B 1 315 ? -7.516 10.688 -4.625 1 98.69 315 MET B O 1
ATOM 5007 N N . GLU B 1 316 ? -7.906 12.836 -5.125 1 98.06 316 GLU B N 1
ATOM 5008 C CA . GLU B 1 316 ? -9.352 12.719 -4.949 1 98.06 316 GLU B CA 1
ATOM 5009 C C . GLU B 1 316 ? -10.039 12.391 -6.273 1 98.06 316 GLU B C 1
ATOM 5011 O O . GLU B 1 316 ? -11.273 12.375 -6.348 1 98.06 316 GLU B O 1
ATOM 5016 N N . THR B 1 317 ? -9.242 12.125 -7.344 1 97.31 317 THR B N 1
ATOM 5017 C CA . THR B 1 317 ? -9.789 11.805 -8.656 1 97.31 317 THR B CA 1
ATOM 5018 C C . THR B 1 317 ? -8.953 10.719 -9.344 1 97.31 317 THR B C 1
ATOM 5020 O O . THR B 1 317 ? -7.859 10.398 -8.891 1 97.31 317 THR B O 1
ATOM 5023 N N . THR B 1 318 ? -9.539 10.117 -10.375 1 97.44 318 THR B N 1
ATOM 5024 C CA . THR B 1 318 ? -8.75 9.266 -11.266 1 97.44 318 THR B CA 1
ATOM 5025 C C . THR B 1 318 ? -8.008 10.102 -12.305 1 97.44 318 THR B C 1
ATOM 5027 O O . THR B 1 318 ? -8.633 10.844 -13.062 1 97.44 318 THR B O 1
ATOM 5030 N N . GLY B 1 319 ? -6.668 9.992 -12.203 1 96.75 319 GLY B N 1
ATOM 5031 C CA . GLY B 1 319 ? -5.91 10.812 -13.133 1 96.75 319 GLY B CA 1
ATOM 5032 C C . GLY B 1 319 ? -4.41 10.594 -13.039 1 96.75 319 GLY B C 1
ATOM 5033 O O . GLY B 1 319 ? -3.953 9.719 -12.297 1 96.75 319 GLY B O 1
ATOM 5034 N N . HIS B 1 320 ? -3.725 11.305 -13.836 1 97.19 320 HIS B N 1
ATOM 5035 C CA . HIS B 1 320 ? -2.27 11.281 -13.922 1 97.19 320 HIS B CA 1
ATOM 5036 C C . HIS B 1 320 ? -1.699 12.688 -14.062 1 97.19 320 HIS B C 1
ATOM 5038 O O . HIS B 1 320 ? -2.289 13.539 -14.734 1 97.19 320 HIS B O 1
ATOM 5044 N N . LYS B 1 321 ? -0.586 12.914 -13.352 1 96.44 321 LYS B N 1
ATOM 5045 C CA . LYS B 1 321 ? 0.033 14.234 -13.445 1 96.44 321 LYS B CA 1
ATOM 5046 C C . LYS B 1 321 ? 1.547 14.141 -13.281 1 96.44 321 LYS B C 1
ATOM 5048 O O . LYS B 1 321 ? 2.043 13.359 -12.469 1 96.44 321 LYS B O 1
ATOM 5053 N N . VAL B 1 322 ? 2.23 14.883 -14.055 1 96.19 322 VAL B N 1
ATOM 5054 C CA . VAL B 1 322 ? 3.646 15.18 -13.859 1 96.19 322 VAL B CA 1
ATOM 5055 C C . VAL B 1 322 ? 3.803 16.547 -13.219 1 96.19 322 VAL B C 1
ATOM 5057 O O . VAL B 1 322 ? 3.211 17.531 -13.68 1 96.19 322 VAL B O 1
ATOM 5060 N N . PHE B 1 323 ? 4.535 16.578 -12.188 1 95.56 323 PHE B N 1
ATOM 5061 C CA . PHE B 1 323 ? 4.641 17.797 -11.406 1 95.56 323 PHE B CA 1
ATOM 5062 C C . PHE B 1 323 ? 5.922 18.547 -11.75 1 95.56 323 PHE B C 1
ATOM 5064 O O . PHE B 1 323 ? 6.941 17.938 -12.078 1 95.56 323 PHE B O 1
#

Foldseek 3Di:
DPPPPDAQEEEEAQAPVSLLLLVLCVVVVGGYAAEYEDPVSQVVSCVSNVDHYHYRGDVVVLVVVDDDHLEYEYDDDQQCQLVNLLVNLVSRRAEYETEPPSHLALVSLVVSVVSCVVSNHWYFYDLLLCQFLQNVVVLVVQVVLPHFAAKEKEQAAQVVVVVPDPDDLSCLQSVCRVPSVSQVVSQCLRRAAFQKKWKAFDDADPSHRLHQKIKMWGAHPVGHIYIYIYGHHDDDHTKMWTDGPFWIWIPVVPNWIWIDGPPDDDIGTDDTPRVVVVVGVGSSSVSVVCRSVVVCVSTHTSVNSSVVSVVSVNRSHGDIDGD/DPPPPDAQEEEEAQAPVSLLLLVLCVVVVGGYAAEYEDPVSQVVSCVSNVDHYHYRGDVVVLVVVDDQHLEYEYDDDQQCQLVNLLVNLVSRRAEYETEPPSHLALVSLVVSVVSCVVSNHWYFYDLLLCQFLQNVVVLVVQVVLPHFAAKEKEQAAQVVVVVPDPDDLSCLQSVCRVPSVSQVVSQCLRRHAFQKKWKAFDDADPSHRLHQKIKMWGAHPVGHIYIYIYGHHDDDHTKMWTDGPFWIWIPVVPNWIWIDGPPDDDIGTDDTPRVVVVVGVGSSSVSVVCRSVVVCVSTHTSVNSSVVSVVSVNRSHGDIDGD

Nearest PDB structures (foldseek):
  7x2y-assembly1_A  TM=7.458E-01  e=8.458E-16  Comamonas testosteroni KF-1
  7wzd-assembly1_A  TM=7.340E-01  e=2.293E-14  Comamonas testosteroni KF-1
  3fd8-assembly1_F  TM=7.073E-01  e=6.271E-15  Enterococcus faecalis
  3hnp-assembly1_B  TM=7.148E-01  e=1.272E-14  Bacillus cereus ATCC 14579
  3hnp-assembly1_C  TM=6.994E-01  e=7.450E-14  Bacillus cereus ATCC 14579